Protein AF-0000000078280771 (afdb_homodimer)

Solvent-accessible surface area (backbone atoms only — not comparable to full-atom values): 32992 Å² total; per-residue (Å²): 110,72,40,81,41,46,46,67,57,52,51,51,34,49,48,38,28,35,45,77,69,72,36,56,67,70,56,36,52,50,53,50,50,52,23,49,48,27,37,74,60,64,41,44,82,54,2,64,64,41,57,34,37,52,63,58,43,50,74,47,45,77,59,75,62,38,79,77,42,76,52,88,35,34,34,30,34,37,18,46,27,21,43,16,60,50,46,49,48,55,38,43,51,50,8,44,54,22,9,77,73,57,32,34,5,34,19,28,36,19,34,15,28,66,57,87,68,67,60,66,59,32,47,54,36,10,74,73,55,17,35,19,41,39,39,26,28,61,42,46,46,39,19,16,53,57,53,27,31,48,44,26,34,27,41,20,34,46,30,42,16,35,34,40,78,80,75,57,55,49,46,38,75,46,58,26,27,56,50,59,71,65,54,40,54,50,21,55,77,64,68,42,68,43,63,83,83,30,27,18,20,84,71,26,42,69,40,38,49,41,88,49,52,58,19,26,32,34,24,46,45,68,62,24,28,34,51,30,50,50,39,34,42,53,11,3,38,40,37,61,25,49,48,42,82,64,18,65,49,67,36,38,32,11,30,36,34,35,25,35,32,34,58,70,56,44,39,56,67,61,28,16,50,44,50,47,47,52,46,50,51,44,49,64,36,55,33,30,46,89,91,53,73,19,68,50,63,46,43,79,82,50,55,56,49,65,72,70,51,66,55,68,48,42,77,38,48,44,68,52,53,53,26,42,54,41,22,31,76,40,96,49,49,49,51,72,77,47,74,90,75,104,110,72,41,81,40,47,47,69,57,53,50,50,34,50,49,37,26,34,43,78,69,73,37,56,67,71,54,35,53,50,52,49,50,51,22,48,47,26,36,75,61,65,40,46,83,54,2,63,63,41,56,32,38,52,64,57,43,49,73,49,45,78,56,74,62,39,79,76,42,75,53,87,34,34,35,31,34,38,19,47,26,22,43,15,60,51,45,49,50,55,39,45,52,51,8,45,56,21,11,75,72,57,31,34,5,36,18,29,35,18,34,14,27,66,57,87,69,68,60,67,58,31,47,54,36,10,74,71,55,17,34,19,43,38,38,26,28,62,44,48,47,38,19,16,53,56,53,27,29,47,43,26,32,27,42,20,33,44,30,41,18,35,34,39,78,81,76,58,54,49,46,38,73,45,57,26,28,54,50,60,71,67,54,42,53,49,20,54,75,64,69,42,70,44,62,83,85,29,26,18,20,82,72,26,43,69,40,38,50,41,90,49,52,59,19,25,31,34,25,48,47,66,62,24,28,36,51,30,51,50,39,32,42,53,10,3,37,40,36,60,26,49,48,44,82,66,18,67,48,68,37,37,32,12,30,36,33,35,24,35,30,33,59,69,57,42,38,56,68,61,29,16,50,45,49,48,48,51,47,51,52,44,50,64,37,53,33,30,46,90,91,52,71,20,67,52,64,44,45,79,80,50,56,58,48,66,75,68,57,63,59,68,48,42,78,38,49,45,68,54,53,53,26,42,55,41,22,30,77,42,97,48,49,50,51,72,75,46,73,89,76,106

Sequence (684 aa):
MGVTVKIEEIKELMHKALALRGITGEYAEFMISDYLESELEGHRTHGLSKFLTVDAGLSRRSGDMKLIKQKGCYAQVDGNGELGHIAALYSTNLAIAAAKEHGVGITALKNVGRYSRITPYARKISEEGLVGMITNNGGPACVAPFGGAKAMFGTNPLCFSFPSKRGKPYIFDFATSQKVWGEVRQSIVENRPLPDNCFIDGEGNFTTDPEKAEAGVPFGGPKGYALCYALEVMTGAFVGAKMGYHAGDEYDLGYLFVAFSPEMFTTLDAFTEEVDGLAGDVRNCPPMKPGGQVFVPGEIFGSRPVSQMPSHEAEVEEDVYRRLKIMSVSLEGGYENNKKLNMGVTVKIEEIKELMHKALALRGITGEYAEFMISDYLESELEGHRTHGLSKFLTVDAGLSRRSGDMKLIKQKGCYAQVDGNGELGHIAALYSTNLAIAAAKEHGVGITALKNVGRYSRITPYARKISEEGLVGMITNNGGPACVAPFGGAKAMFGTNPLCFSFPSKRGKPYIFDFATSQKVWGEVRQSIVENRPLPDNCFIDGEGNFTTDPEKAEAGVPFGGPKGYALCYALEVMTGAFVGAKMGYHAGDEYDLGYLFVAFSPEMFTTLDAFTEEVDGLAGDVRNCPPMKPGGQVFVPGEIFGSRPVSQMPSHEAEVEEDVYRRLKIMSVSLEGGYENNKKLN

InterPro domains:
  IPR003767 Malate/L-lactate dehydrogenase-like [PF02615] (5-303)
  IPR003767 Malate/L-lactate dehydrogenase-like [PTHR11091] (3-300)
  IPR036111 Malate/L-sulfolactate/L-lactate dehydrogenase-like superfamily [SSF89733] (4-301)
  IPR043143 Malate/L-sulfolactate/L-lactate dehydrogenase-like, NADPH binding domain [G3DSA:3.30.1370.60] (65-297)
  IPR043144 Malate/L-sulfolactate/L-lactate dehydrogenase-like, alpha-helical domain [G3DSA:1.10.1530.10] (11-300)

Radius of gyration: 25.9 Å; Cα contacts (8 Å, |Δi|>4): 1608; chains: 2; bounding box: 56×83×61 Å

Nearest PDB structures (foldseek):
  4h8a-assembly1_A  TM=9.125E-01  e=4.124E-31  Escherichia coli
  1xrh-assembly1_B  TM=8.978E-01  e=2.838E-31  Escherichia coli
  4fju-assembly1_B  TM=9.310E-01  e=2.520E-28  Escherichia coli str. K-12 substr. DH10B
  1z2i-assembly1_B  TM=8.926E-01  e=1.630E-28  Agrobacterium tumefaciens
  1wtj-assembly1_A  TM=8.288E-01  e=1.643E-24  Pseudomonas syringae pv. tomato

Organism: NCBI:txid1796616

pLDDT: mean 89.66, std 12.57, range [39.5, 98.88]

Secondary structure (DSSP, 8-state):
-EEEEEHHHHHHHHHHHHHHTT--HHHHHHHHHHHHHHHHTT-GGGTHHHHTTHHHHHTT--S--EEEEEETTEEEEE-TT--HHHHHHHHHHHHHHHHHHHSEEEEEEEEE---S-SHHHHHHHHHTT-EEEEEE--SS--BPPTTBSS--B----EEEEE--TTSS-EEEEE-SBSS-THHHHHHHHTT-PPPTTSEE-TTS-B---GGG--EE-BTTTHHHHHHHHHHHHHHTTTTT---GGG--STT-EEEEEEEE-GGGTS-HHHHHHHHHHHHHHHHTSPBSSTT-----TTHHHH-S-GGGTT-SEEEEEHHHHHHHHHHTTSS--SPP--TTT-/-EEEEEHHHHHHHHHHHHHHTT--HHHHHHHHHHHHHHHHTT-GGGTHHHHTTHHHHHTT--S--EEEEEETTEEEEE-TT--HHHHHHHHHHHHHHHHHHHSEEEEEEEEE---S-SHHHHHHHHHTT-EEEEEE--SS--BPPTTBSS--B----EEEEE--TTSS-EEEEE-SBSS-THHHHHHHHTT-PPPTTSEE-TTS-B---GGG--EE-BTTTHHHHHHHHHHHHHHTTTTT---GGG--STT-EEEEEEEE-GGGTS-HHHHHHHHHHHHHHHHTSPBSSTT-----TTHHHH-S-GGGTT-SEEEEEHHHHHHHHHHTTSS--SPP--TTT-

Structure (mmCIF, N/CA/C/O backbone):
data_AF-0000000078280771-model_v1
#
loop_
_entity.id
_entity.type
_entity.pdbx_description
1 polymer 'Ureidoglycolate dehydrogenase (NAD+)'
#
loop_
_atom_site.group_PDB
_atom_site.id
_atom_site.type_symbol
_atom_site.label_atom_id
_atom_site.label_alt_id
_atom_site.label_comp_id
_atom_site.label_asym_id
_atom_site.label_entity_id
_atom_site.label_seq_id
_atom_site.pdbx_PDB_ins_code
_atom_site.Cartn_x
_atom_site.Cartn_y
_atom_site.Cartn_z
_atom_site.occupancy
_atom_site.B_iso_or_equiv
_atom_site.auth_seq_id
_atom_site.auth_comp_id
_atom_site.auth_asym_id
_atom_site.auth_atom_id
_atom_site.pdbx_PDB_model_num
ATOM 1 N N . MET A 1 1 ? -1.499 -41.594 -1.394 1 76.12 1 MET A N 1
ATOM 2 C CA . MET A 1 1 ? -0.183 -42.125 -1.084 1 76.12 1 MET A CA 1
ATOM 3 C C . MET A 1 1 ? 0.912 -41.375 -1.835 1 76.12 1 MET A C 1
ATOM 5 O O . MET A 1 1 ? 0.726 -41 -2.99 1 76.12 1 MET A O 1
ATOM 9 N N . GLY A 1 2 ? 1.993 -41.031 -1.188 1 85.44 2 GLY A N 1
ATOM 10 C CA . GLY A 1 2 ? 3.094 -40.281 -1.771 1 85.44 2 GLY A CA 1
ATOM 11 C C . GLY A 1 2 ? 4.168 -41.156 -2.371 1 85.44 2 GLY A C 1
ATOM 12 O O . GLY A 1 2 ? 4.281 -42.344 -2.016 1 85.44 2 GLY A O 1
ATOM 13 N N . VAL A 1 3 ? 4.781 -40.844 -3.504 1 91.44 3 VAL A N 1
ATOM 14 C CA . VAL A 1 3 ? 5.941 -41.469 -4.121 1 91.44 3 VAL A CA 1
ATOM 15 C C . VAL A 1 3 ? 7.145 -40.531 -4.043 1 91.44 3 VAL A C 1
ATOM 17 O O . VAL A 1 3 ? 6.992 -39.312 -4.145 1 91.44 3 VAL A O 1
ATOM 20 N N . THR A 1 4 ? 8.273 -41.156 -3.816 1 92.5 4 THR A N 1
ATOM 21 C CA . THR A 1 4 ? 9.508 -40.375 -3.807 1 92.5 4 THR A CA 1
ATOM 22 C C . THR A 1 4 ? 10.125 -40.312 -5.203 1 92.5 4 THR A C 1
ATOM 24 O O . THR A 1 4 ? 10.383 -41.375 -5.812 1 92.5 4 THR A O 1
ATOM 27 N N . VAL A 1 5 ? 10.297 -39.188 -5.711 1 93.88 5 VAL A N 1
ATOM 28 C CA . VAL A 1 5 ? 10.789 -39 -7.07 1 93.88 5 VAL A CA 1
ATOM 29 C C . VAL A 1 5 ? 11.977 -38.031 -7.055 1 93.88 5 VAL A C 1
ATOM 31 O O . VAL A 1 5 ? 12.008 -37.094 -6.258 1 93.88 5 VAL A O 1
ATOM 34 N N . LYS A 1 6 ? 12.992 -38.344 -7.887 1 94.56 6 LYS A N 1
ATOM 35 C CA . LYS A 1 6 ? 14.094 -37.406 -8.039 1 94.56 6 LYS A CA 1
ATOM 36 C C . LYS A 1 6 ? 13.609 -36.062 -8.594 1 94.56 6 LYS A C 1
ATOM 38 O O . LYS A 1 6 ? 12.789 -36.031 -9.516 1 94.56 6 LYS A O 1
ATOM 43 N N . ILE A 1 7 ? 14.148 -34.938 -8.047 1 93.75 7 ILE A N 1
ATOM 44 C CA . ILE A 1 7 ? 13.75 -33.594 -8.469 1 93.75 7 ILE A CA 1
ATOM 45 C C . ILE A 1 7 ? 14.086 -33.406 -9.945 1 93.75 7 ILE A C 1
ATOM 47 O O . ILE A 1 7 ? 13.297 -32.844 -10.695 1 93.75 7 ILE A O 1
ATOM 51 N N . GLU A 1 8 ? 15.188 -33.906 -10.305 1 94.31 8 GLU A N 1
ATOM 52 C CA . GLU A 1 8 ? 15.609 -33.781 -11.703 1 94.31 8 GLU A CA 1
ATOM 53 C C . GLU A 1 8 ? 14.625 -34.5 -12.641 1 94.31 8 GLU A C 1
ATOM 55 O O . GLU A 1 8 ? 14.391 -34.031 -13.758 1 94.31 8 GLU A O 1
ATOM 60 N N . GLU A 1 9 ? 14.094 -35.594 -12.25 1 95.44 9 GLU A N 1
ATOM 61 C CA . GLU A 1 9 ? 13.086 -36.312 -13.039 1 95.44 9 GLU A CA 1
ATOM 62 C C . GLU A 1 9 ? 11.805 -35.469 -13.164 1 95.44 9 GLU A C 1
ATOM 64 O O . GLU A 1 9 ? 11.219 -35.375 -14.242 1 95.44 9 GLU A O 1
ATOM 69 N N . ILE A 1 10 ? 11.43 -34.906 -12.086 1 95.44 10 ILE A N 1
ATOM 70 C CA . ILE A 1 10 ? 10.242 -34.031 -12.094 1 95.44 10 ILE A CA 1
ATOM 71 C C . ILE A 1 10 ? 10.438 -32.875 -13.07 1 95.44 10 ILE A C 1
ATOM 73 O O . ILE A 1 10 ? 9.555 -32.594 -13.891 1 95.44 10 ILE A O 1
ATOM 77 N N . LYS A 1 11 ? 11.594 -32.281 -13.016 1 95.62 11 LYS A N 1
ATOM 78 C CA . LYS A 1 11 ? 11.906 -31.141 -13.891 1 95.62 11 LYS A CA 1
ATOM 79 C C . LYS A 1 11 ? 11.828 -31.562 -15.359 1 95.62 11 LYS A C 1
ATOM 81 O O . LYS A 1 11 ? 11.273 -30.828 -16.188 1 95.62 11 LYS A O 1
ATOM 86 N N . GLU A 1 12 ? 12.383 -32.688 -15.594 1 96.75 12 GLU A N 1
ATOM 87 C CA . GLU A 1 12 ? 12.391 -33.188 -16.969 1 96.75 12 GLU A CA 1
ATOM 88 C C . GLU A 1 12 ? 10.969 -33.406 -17.469 1 96.75 12 GLU A C 1
ATOM 90 O O . GLU A 1 12 ? 10.648 -33.094 -18.609 1 96.75 12 GLU A O 1
ATOM 95 N N . LEU A 1 13 ? 10.172 -34.031 -16.641 1 97.25 13 LEU A N 1
ATOM 96 C CA . LEU A 1 13 ? 8.781 -34.312 -17 1 97.25 13 LEU A CA 1
ATOM 97 C C . LEU A 1 13 ? 8.031 -33 -17.25 1 97.25 13 LEU A C 1
ATOM 99 O O . LEU A 1 13 ? 7.27 -32.875 -18.219 1 97.25 13 LEU A O 1
ATOM 103 N N . MET A 1 14 ? 8.273 -32 -16.438 1 96.81 14 MET A N 1
ATOM 104 C CA . MET A 1 14 ? 7.621 -30.719 -16.594 1 96.81 14 MET A CA 1
ATOM 105 C C . MET A 1 14 ? 8.078 -30.031 -17.875 1 96.81 14 MET A C 1
ATOM 107 O O . MET A 1 14 ? 7.266 -29.438 -18.594 1 96.81 14 MET A O 1
ATOM 111 N N . HIS A 1 15 ? 9.367 -30.125 -18.109 1 97.31 15 HIS A N 1
ATOM 112 C CA . HIS A 1 15 ? 9.906 -29.547 -19.328 1 97.31 15 HIS A CA 1
ATOM 113 C C . HIS A 1 15 ? 9.25 -30.141 -20.562 1 97.31 15 HIS A C 1
ATOM 115 O O . HIS A 1 15 ? 8.852 -29.422 -21.484 1 97.31 15 HIS A O 1
ATOM 121 N N . LYS A 1 16 ? 9.164 -31.391 -20.609 1 97.44 16 LYS A N 1
ATOM 122 C CA . LYS A 1 16 ? 8.547 -32.094 -21.75 1 97.44 16 LYS A CA 1
ATOM 123 C C . LYS A 1 16 ? 7.078 -31.703 -21.891 1 97.44 16 LYS A C 1
ATOM 125 O O . LYS A 1 16 ? 6.594 -31.484 -23 1 97.44 16 LYS A O 1
ATOM 130 N N . ALA A 1 17 ? 6.418 -31.656 -20.797 1 96.56 17 ALA A N 1
ATOM 131 C CA . ALA A 1 17 ? 5.004 -31.297 -20.812 1 96.56 17 ALA A CA 1
ATOM 132 C C . ALA A 1 17 ? 4.809 -29.891 -21.391 1 96.56 17 ALA A C 1
ATOM 134 O O . ALA A 1 17 ? 3.93 -29.688 -22.234 1 96.56 17 ALA A O 1
ATOM 135 N N . LEU A 1 18 ? 5.609 -28.969 -20.969 1 95.44 18 LEU A N 1
ATOM 136 C CA . LEU A 1 18 ? 5.504 -27.578 -21.438 1 95.44 18 LEU A CA 1
ATOM 137 C C . LEU A 1 18 ? 5.914 -27.469 -22.891 1 95.44 18 LEU A C 1
ATOM 139 O O . LEU A 1 18 ? 5.289 -26.734 -23.656 1 95.44 18 LEU A O 1
ATOM 143 N N . ALA A 1 19 ? 6.973 -28.219 -23.266 1 95.94 19 ALA A N 1
ATOM 144 C CA . ALA A 1 19 ? 7.434 -28.188 -24.656 1 95.94 19 ALA A CA 1
ATOM 145 C C . ALA A 1 19 ? 6.34 -28.656 -25.609 1 95.94 19 ALA A C 1
ATOM 147 O O . ALA A 1 19 ? 6.16 -28.094 -26.688 1 95.94 19 ALA A O 1
ATOM 148 N N . LEU A 1 20 ? 5.582 -29.656 -25.203 1 94.31 20 LEU A N 1
ATOM 149 C CA . LEU A 1 20 ? 4.469 -30.172 -25.984 1 94.31 20 LEU A CA 1
ATOM 150 C C . LEU A 1 20 ? 3.398 -29.094 -26.172 1 94.31 20 LEU A C 1
ATOM 152 O O . LEU A 1 20 ? 2.602 -29.172 -27.109 1 94.31 20 LEU A O 1
ATOM 156 N N . ARG A 1 21 ? 3.455 -28.156 -25.375 1 91.38 21 ARG A N 1
ATOM 157 C CA . ARG A 1 21 ? 2.453 -27.109 -25.391 1 91.38 21 ARG A CA 1
ATOM 158 C C . ARG A 1 21 ? 3.033 -25.812 -25.938 1 91.38 21 ARG A C 1
ATOM 160 O O . ARG A 1 21 ? 2.436 -24.734 -25.797 1 91.38 21 ARG A O 1
ATOM 167 N N . GLY A 1 22 ? 4.273 -25.891 -26.453 1 89.75 22 GLY A N 1
ATOM 168 C CA . GLY A 1 22 ? 4.902 -24.766 -27.125 1 89.75 22 GLY A CA 1
ATOM 169 C C . GLY A 1 22 ? 5.574 -23.797 -26.188 1 89.75 22 GLY A C 1
ATOM 170 O O . GLY A 1 22 ? 5.902 -22.672 -26.562 1 89.75 22 GLY A O 1
ATOM 171 N N . ILE A 1 23 ? 5.727 -24.172 -24.969 1 92.44 23 ILE A N 1
ATOM 172 C CA . ILE A 1 23 ? 6.379 -23.312 -23.984 1 92.44 23 ILE A CA 1
ATOM 173 C C . ILE A 1 23 ? 7.793 -23.812 -23.719 1 92.44 23 ILE A C 1
ATOM 175 O O . ILE A 1 23 ? 7.98 -24.906 -23.172 1 92.44 23 ILE A O 1
ATOM 179 N N . THR A 1 24 ? 8.773 -23.062 -24.141 1 94.25 24 THR A N 1
ATOM 180 C CA . THR A 1 24 ? 10.172 -23.453 -24.016 1 94.25 24 THR A CA 1
ATOM 181 C C . THR A 1 24 ? 11.023 -22.281 -23.531 1 94.25 24 THR A C 1
ATOM 183 O O . THR A 1 24 ? 10.5 -21.203 -23.25 1 94.25 24 THR A O 1
ATOM 186 N N . GLY A 1 25 ? 12.297 -22.484 -23.25 1 94.81 25 GLY A N 1
ATOM 187 C CA . GLY A 1 25 ? 13.234 -21.422 -22.906 1 94.81 25 GLY A CA 1
ATOM 188 C C . GLY A 1 25 ? 13 -20.844 -21.516 1 94.81 25 GLY A C 1
ATOM 189 O O . GLY A 1 25 ? 12.75 -21.594 -20.562 1 94.81 25 GLY A O 1
ATOM 190 N N . GLU A 1 26 ? 13.156 -19.562 -21.438 1 93.75 26 GLU A N 1
ATOM 191 C CA . GLU A 1 26 ? 13.117 -18.891 -20.141 1 93.75 26 GLU A CA 1
ATOM 192 C C . GLU A 1 26 ? 11.75 -19.031 -19.484 1 93.75 26 GLU A C 1
ATOM 194 O O . GLU A 1 26 ? 11.656 -19.141 -18.25 1 93.75 26 GLU A O 1
ATOM 199 N N . TYR A 1 27 ? 10.727 -19.031 -20.297 1 92.94 27 TYR A N 1
ATOM 200 C CA . TYR A 1 27 ? 9.383 -19.141 -19.75 1 92.94 27 TYR A CA 1
ATOM 201 C C . TYR A 1 27 ? 9.156 -20.5 -19.109 1 92.94 27 TYR A C 1
ATOM 203 O O . TYR A 1 27 ? 8.602 -20.594 -18.016 1 92.94 27 TYR A O 1
ATOM 211 N N . ALA A 1 28 ? 9.609 -21.547 -19.781 1 94.5 28 ALA A N 1
ATOM 212 C CA . ALA A 1 28 ? 9.492 -22.891 -19.219 1 94.5 28 ALA A CA 1
ATOM 213 C C . ALA A 1 28 ? 10.297 -23.031 -17.938 1 94.5 28 ALA A C 1
ATOM 215 O O . ALA A 1 28 ? 9.797 -23.562 -16.938 1 94.5 28 ALA A O 1
ATOM 216 N N . GLU A 1 29 ? 11.492 -22.547 -17.984 1 94.75 29 GLU A N 1
ATOM 217 C CA . GLU A 1 29 ? 12.359 -22.625 -16.828 1 94.75 29 GLU A CA 1
ATOM 218 C C . GLU A 1 29 ? 11.742 -21.906 -15.625 1 94.75 29 GLU A C 1
ATOM 220 O O . GLU A 1 29 ? 11.789 -22.406 -14.5 1 94.75 29 GLU A O 1
ATOM 225 N N . PHE A 1 30 ? 11.219 -20.75 -15.883 1 92.5 30 PHE A N 1
ATOM 226 C CA . PHE A 1 30 ? 10.602 -19.953 -14.828 1 92.5 30 PHE A CA 1
ATOM 227 C C . PHE A 1 30 ? 9.391 -20.672 -14.234 1 92.5 30 PHE A C 1
ATOM 229 O O . PHE A 1 30 ? 9.25 -20.766 -13.016 1 92.5 30 PHE A O 1
ATOM 236 N N . MET A 1 31 ? 8.516 -21.172 -15.086 1 91.69 31 MET A N 1
ATOM 237 C CA . MET A 1 31 ? 7.32 -21.875 -14.633 1 91.69 31 MET A CA 1
ATOM 238 C C . MET A 1 31 ? 7.695 -23.094 -13.805 1 91.69 31 MET A C 1
ATOM 240 O O . MET A 1 31 ? 7.129 -23.312 -12.734 1 91.69 31 MET A O 1
ATOM 244 N N . ILE A 1 32 ? 8.641 -23.797 -14.281 1 93.19 32 ILE A N 1
ATOM 245 C CA . ILE A 1 32 ? 9.078 -25.016 -13.594 1 93.19 32 ILE A CA 1
ATOM 246 C C . ILE A 1 32 ? 9.617 -24.656 -12.211 1 93.19 32 ILE A C 1
ATOM 248 O O . ILE A 1 32 ? 9.242 -25.281 -11.211 1 93.19 32 ILE A O 1
ATOM 252 N N . SER A 1 33 ? 10.461 -23.688 -12.203 1 90.25 33 SER A N 1
ATOM 253 C CA . SER A 1 33 ? 11.031 -23.25 -10.93 1 90.25 33 SER A CA 1
ATOM 254 C C . SER A 1 33 ? 9.953 -22.828 -9.945 1 90.25 33 SER A C 1
ATOM 256 O O . SER A 1 33 ? 10 -23.188 -8.766 1 90.25 33 SER A O 1
ATOM 258 N N . ASP A 1 34 ? 9 -22.094 -10.406 1 88.25 34 ASP A N 1
ATOM 259 C CA . ASP A 1 34 ? 7.938 -21.578 -9.547 1 88.25 34 ASP A CA 1
ATOM 260 C C . ASP A 1 34 ? 7.113 -22.719 -8.945 1 88.25 34 ASP A C 1
ATOM 262 O O . ASP A 1 34 ? 6.961 -22.797 -7.73 1 88.25 34 ASP A O 1
ATOM 266 N N . TYR A 1 35 ? 6.652 -23.625 -9.773 1 89.12 35 TYR A N 1
ATOM 267 C CA . TYR A 1 35 ? 5.812 -24.734 -9.312 1 89.12 35 TYR A CA 1
ATOM 268 C C . TYR A 1 35 ? 6.602 -25.672 -8.422 1 89.12 35 TYR A C 1
ATOM 270 O O . TYR A 1 35 ? 6.09 -26.141 -7.398 1 89.12 35 TYR A O 1
ATOM 278 N N . LEU A 1 36 ? 7.797 -25.922 -8.836 1 88.62 36 LEU A N 1
ATOM 279 C CA . LEU A 1 36 ? 8.617 -26.844 -8.07 1 88.62 36 LEU A CA 1
ATOM 280 C C . LEU A 1 36 ? 8.969 -26.266 -6.707 1 88.62 36 LEU A C 1
ATOM 282 O O . LEU A 1 36 ? 8.93 -26.969 -5.695 1 88.62 36 LEU A O 1
ATOM 286 N N . GLU A 1 37 ? 9.32 -25 -6.695 1 83 37 GLU A N 1
ATOM 287 C CA . GLU A 1 37 ? 9.609 -24.328 -5.43 1 83 37 GLU A CA 1
ATOM 288 C C . GLU A 1 37 ? 8.398 -24.391 -4.496 1 83 37 GLU A C 1
ATOM 290 O O . GLU A 1 37 ? 8.539 -24.641 -3.299 1 83 37 GLU A O 1
ATOM 295 N N . SER A 1 38 ? 7.281 -24.047 -5.031 1 81 38 SER A N 1
ATOM 296 C CA . SER A 1 38 ? 6.059 -24.109 -4.238 1 81 38 SER A CA 1
ATOM 297 C C . SER A 1 38 ? 5.852 -25.516 -3.67 1 81 38 SER A C 1
ATOM 299 O O . SER A 1 38 ? 5.504 -25.672 -2.496 1 81 38 SER A O 1
ATOM 301 N N . GLU A 1 39 ? 6.078 -26.516 -4.484 1 81.06 39 GLU A N 1
ATOM 302 C CA . GLU A 1 39 ? 5.941 -27.906 -4.066 1 81.06 39 GLU A CA 1
ATOM 303 C C . GLU A 1 39 ? 6.91 -28.25 -2.939 1 81.06 39 GLU A C 1
ATOM 305 O O . GLU A 1 39 ? 6.516 -28.828 -1.928 1 81.06 39 GLU A O 1
ATOM 310 N N . LEU A 1 40 ? 8.07 -27.812 -3.105 1 81.75 40 LEU A N 1
ATOM 311 C CA . LEU A 1 40 ? 9.148 -28.156 -2.182 1 81.75 40 LEU A CA 1
ATOM 312 C C . LEU A 1 40 ? 9.008 -27.391 -0.874 1 81.75 40 LEU A C 1
ATOM 314 O O . LEU A 1 40 ? 9.445 -27.859 0.179 1 81.75 40 LEU A O 1
ATOM 318 N N . GLU A 1 41 ? 8.375 -26.203 -0.952 1 74.19 41 GLU A N 1
ATOM 319 C CA . GLU A 1 41 ? 8.164 -25.375 0.236 1 74.19 41 GLU A CA 1
ATOM 320 C C . GLU A 1 41 ? 6.91 -25.812 0.988 1 74.19 41 GLU A C 1
ATOM 322 O O . GLU A 1 41 ? 6.602 -25.266 2.053 1 74.19 41 GLU A O 1
ATOM 327 N N . GLY A 1 42 ? 6.227 -26.75 0.38 1 71.44 42 GLY A N 1
ATOM 328 C CA . GLY A 1 42 ? 5.055 -27.281 1.055 1 71.44 42 GLY A CA 1
ATOM 329 C C . GLY A 1 42 ? 3.766 -26.594 0.641 1 71.44 42 GLY A C 1
ATOM 330 O O . GLY A 1 42 ? 2.699 -26.891 1.188 1 71.44 42 GLY A O 1
ATOM 331 N N . HIS A 1 43 ? 3.848 -25.656 -0.235 1 73.12 43 HIS A N 1
ATOM 332 C CA . HIS A 1 43 ? 2.652 -25.047 -0.798 1 73.12 43 HIS A CA 1
ATOM 333 C C . HIS A 1 43 ? 2.105 -25.875 -1.963 1 73.12 43 HIS A C 1
ATOM 335 O O . HIS A 1 43 ? 2.059 -25.391 -3.098 1 73.12 43 HIS A O 1
ATOM 341 N N . ARG A 1 44 ? 1.587 -26.938 -1.629 1 71.5 44 ARG A N 1
ATOM 342 C CA . ARG A 1 44 ? 1.281 -27.953 -2.627 1 71.5 44 ARG A CA 1
ATOM 343 C C . ARG A 1 44 ? 0.137 -27.5 -3.531 1 71.5 44 ARG A C 1
ATOM 345 O O . ARG A 1 44 ? 0.089 -27.875 -4.707 1 71.5 44 ARG A O 1
ATOM 352 N N . THR A 1 45 ? -0.748 -26.625 -3.035 1 71.88 45 THR A N 1
ATOM 353 C CA . THR A 1 45 ? -1.872 -26.156 -3.834 1 71.88 45 THR A CA 1
ATOM 354 C C . THR A 1 45 ? -1.387 -25.266 -4.98 1 71.88 45 THR A C 1
ATOM 356 O O . THR A 1 45 ? -2.121 -25.031 -5.938 1 71.88 45 THR A O 1
ATOM 359 N N . HIS A 1 46 ? -0.135 -24.906 -4.844 1 78.31 46 HIS A N 1
ATOM 360 C CA . HIS A 1 46 ? 0.465 -24.078 -5.891 1 78.31 46 HIS A CA 1
ATOM 361 C C . HIS A 1 46 ? 1.646 -24.797 -6.539 1 78.31 46 HIS A C 1
ATOM 363 O O . HIS A 1 46 ? 2.412 -24.188 -7.289 1 78.31 46 HIS A O 1
ATOM 369 N N . GLY A 1 47 ? 1.722 -26.062 -6.238 1 84.25 47 GLY A N 1
ATOM 370 C CA . GLY A 1 47 ? 2.852 -26.828 -6.723 1 84.25 47 GLY A CA 1
ATOM 371 C C . GLY A 1 47 ? 2.533 -27.641 -7.965 1 84.25 47 GLY A C 1
ATOM 372 O O . GLY A 1 47 ? 1.989 -27.109 -8.938 1 84.25 47 GLY A O 1
ATOM 373 N N . LEU A 1 48 ? 2.822 -28.969 -7.898 1 89.31 48 LEU A N 1
ATOM 374 C CA . LEU A 1 48 ? 2.715 -29.844 -9.062 1 89.31 48 LEU A CA 1
ATOM 375 C C . LEU A 1 48 ? 1.255 -30.062 -9.438 1 89.31 48 LEU A C 1
ATOM 377 O O . LEU A 1 48 ? 0.928 -30.188 -10.625 1 89.31 48 LEU A O 1
ATOM 381 N N . SER A 1 49 ? 0.411 -30.109 -8.469 1 87.12 49 SER A N 1
ATOM 382 C CA . SER A 1 49 ? -1.011 -30.281 -8.75 1 87.12 49 SER A CA 1
ATOM 383 C C . SER A 1 49 ? -1.555 -29.094 -9.547 1 87.12 49 SER A C 1
ATOM 385 O O . SER A 1 49 ? -2.391 -29.281 -10.438 1 87.12 49 SER A O 1
ATOM 387 N N . LYS A 1 50 ? -1.104 -27.953 -9.203 1 87.06 50 LYS A N 1
ATOM 388 C CA . LYS A 1 50 ? -1.515 -26.766 -9.953 1 87.06 50 LYS A CA 1
ATOM 389 C C . LYS A 1 50 ? -0.904 -26.766 -11.352 1 87.06 50 LYS A C 1
ATOM 391 O O . LYS A 1 50 ? -1.532 -26.297 -12.305 1 87.06 50 LYS A O 1
ATOM 396 N N . PHE A 1 51 ? 0.287 -27.219 -11.469 1 90.81 51 PHE A N 1
ATOM 397 C CA . PHE A 1 51 ? 0.935 -27.344 -12.766 1 90.81 51 PHE A CA 1
ATOM 398 C C . PHE A 1 51 ? 0.079 -28.156 -13.727 1 90.81 51 PHE A C 1
ATOM 400 O O . PHE A 1 51 ? 0.015 -27.859 -14.922 1 90.81 51 PHE A O 1
ATOM 407 N N . LEU A 1 52 ? -0.625 -29.125 -13.211 1 90.31 52 LEU A N 1
ATOM 408 C CA . LEU A 1 52 ? -1.439 -30.016 -14.031 1 90.31 52 LEU A CA 1
ATOM 409 C C . LEU A 1 52 ? -2.643 -29.281 -14.602 1 90.31 52 LEU A C 1
ATOM 411 O O . LEU A 1 52 ? -3.318 -29.797 -15.5 1 90.31 52 LEU A O 1
ATOM 415 N N . THR A 1 53 ? -2.844 -28.031 -14.188 1 84.38 53 THR A N 1
ATOM 416 C CA . THR A 1 53 ? -3.98 -27.266 -14.68 1 84.38 53 THR A CA 1
ATOM 417 C C . THR A 1 53 ? -3.535 -26.266 -15.75 1 84.38 53 THR A C 1
ATOM 419 O O . THR A 1 53 ? -4.328 -25.438 -16.203 1 84.38 53 THR A O 1
ATOM 422 N N . VAL A 1 54 ? -2.379 -26.344 -16.188 1 85.94 54 VAL A N 1
ATOM 423 C CA . VAL A 1 54 ? -1.795 -25.344 -17.078 1 85.94 54 VAL A CA 1
ATOM 424 C C . VAL A 1 54 ? -2.572 -25.297 -18.391 1 85.94 54 VAL A C 1
ATOM 426 O O . VAL A 1 54 ? -2.73 -24.234 -18.984 1 85.94 54 VAL A O 1
ATOM 429 N N . ASP A 1 55 ? -3.102 -26.406 -18.859 1 82.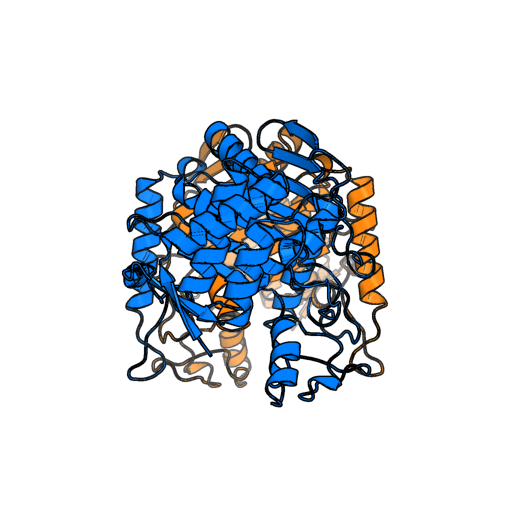69 55 ASP A N 1
ATOM 430 C CA . ASP A 1 55 ? -3.824 -26.484 -20.125 1 82.69 55 ASP A CA 1
ATOM 431 C C . ASP A 1 55 ? -5.078 -25.625 -20.094 1 82.69 55 ASP A C 1
ATOM 433 O O . ASP A 1 55 ? -5.492 -25.094 -21.125 1 82.69 55 ASP A O 1
ATOM 437 N N . ALA A 1 56 ? -5.645 -25.531 -18.969 1 75.25 56 ALA A N 1
ATOM 438 C CA . ALA A 1 56 ? -6.844 -24.703 -18.828 1 75.25 56 ALA A CA 1
ATOM 439 C C . ALA A 1 56 ? -6.57 -23.266 -19.219 1 75.25 56 ALA A C 1
ATOM 441 O O . ALA A 1 56 ? -7.434 -22.594 -19.797 1 75.25 56 ALA A O 1
ATOM 442 N N . GLY A 1 57 ? -5.453 -22.844 -19.016 1 74.69 57 GLY A N 1
ATOM 443 C CA . GLY A 1 57 ? -5.09 -21.484 -19.328 1 74.69 57 GLY A CA 1
ATOM 444 C C . GLY A 1 57 ? -4.668 -21.281 -20.781 1 74.69 57 GLY A C 1
ATOM 445 O O . GLY A 1 57 ? -4.609 -20.156 -21.266 1 74.69 57 GLY A O 1
ATOM 446 N N . LEU A 1 58 ? -4.359 -22.359 -21.438 1 75.62 58 LEU A N 1
ATOM 447 C CA . LEU A 1 58 ? -3.828 -22.266 -22.797 1 75.62 58 LEU A CA 1
ATOM 448 C C . LEU A 1 58 ? -4.957 -22.234 -23.828 1 75.62 58 LEU A C 1
ATOM 450 O O . LEU A 1 58 ? -4.738 -21.875 -24.984 1 75.62 58 LEU A O 1
ATOM 454 N N . SER A 1 59 ? -6.098 -22.578 -23.344 1 71.88 59 SER A N 1
ATOM 455 C CA . SER A 1 59 ? -7.207 -22.688 -24.297 1 71.88 59 SER A CA 1
ATOM 456 C C . SER A 1 59 ? -7.543 -21.344 -24.906 1 71.88 59 SER A C 1
ATOM 458 O O . SER A 1 59 ? -8.133 -21.281 -26 1 71.88 59 SER A O 1
ATOM 460 N N . ARG A 1 60 ? -7.117 -20.328 -24.375 1 71.06 60 ARG A N 1
ATOM 461 C CA . ARG A 1 60 ? -7.465 -19.016 -24.875 1 71.06 60 ARG A CA 1
ATOM 462 C C . ARG A 1 60 ? -6.258 -18.344 -25.531 1 71.06 60 ARG A C 1
ATOM 464 O O . ARG A 1 60 ? -6.328 -17.172 -25.922 1 71.06 60 ARG A O 1
ATOM 471 N N . ARG A 1 61 ? -5.266 -19.125 -25.469 1 72.69 61 ARG A N 1
ATOM 472 C CA . ARG A 1 61 ? -4.082 -18.516 -26.062 1 72.69 61 ARG A CA 1
ATOM 473 C C . ARG A 1 61 ? -4.309 -18.203 -27.531 1 72.69 61 ARG A C 1
ATOM 475 O O . ARG A 1 61 ? -4.504 -19.125 -28.344 1 72.69 61 ARG A O 1
ATOM 482 N N . SER A 1 62 ? -5.062 -17.078 -27.875 1 62.66 62 SER A N 1
ATOM 483 C CA . SER A 1 62 ? -5.457 -16.719 -29.234 1 62.66 62 SER A CA 1
ATOM 484 C C . SER A 1 62 ? -4.266 -16.188 -30.031 1 62.66 62 SER A C 1
ATOM 486 O O . SER A 1 62 ? -4.379 -15.93 -31.219 1 62.66 62 SER A O 1
ATOM 488 N N . GLY A 1 63 ? -3.039 -16.062 -29.438 1 68.94 63 GLY A N 1
ATOM 489 C CA . GLY A 1 63 ? -1.958 -15.438 -30.172 1 68.94 63 GLY A CA 1
ATOM 490 C C . GLY A 1 63 ? -0.81 -14.984 -29.297 1 68.94 63 GLY A C 1
ATOM 491 O O . GLY A 1 63 ? -0.67 -15.453 -28.156 1 68.94 63 GLY A O 1
ATOM 492 N N . ASP A 1 64 ? 0.153 -13.953 -29.812 1 80.56 64 ASP A N 1
ATOM 493 C CA . ASP A 1 64 ? 1.363 -13.438 -29.188 1 80.56 64 ASP A CA 1
ATOM 494 C C . ASP A 1 64 ? 1.061 -12.195 -28.344 1 80.56 64 ASP A C 1
ATOM 496 O O . ASP A 1 64 ? 0.201 -11.391 -28.703 1 80.56 64 ASP A O 1
ATOM 500 N N . MET A 1 65 ? 1.481 -12.164 -27.156 1 90.88 65 MET A N 1
ATOM 501 C CA . MET A 1 65 ? 1.473 -10.953 -26.344 1 90.88 65 MET A CA 1
ATOM 502 C C . MET A 1 65 ? 1.902 -9.742 -27.156 1 90.88 65 MET A C 1
ATOM 504 O O . MET A 1 65 ? 2.666 -9.883 -28.125 1 90.88 65 MET A O 1
ATOM 508 N N . LYS A 1 66 ? 1.266 -8.594 -26.891 1 94.44 66 LYS A N 1
ATOM 509 C CA . LYS A 1 66 ? 1.593 -7.379 -27.625 1 94.44 66 LYS A CA 1
ATOM 510 C C . LYS A 1 66 ? 2.154 -6.309 -26.688 1 94.44 66 LYS A C 1
ATOM 512 O O . LYS A 1 66 ? 1.562 -6.012 -25.656 1 94.44 66 LYS A O 1
ATOM 517 N N . LEU A 1 67 ? 3.289 -5.785 -27.031 1 97.12 67 LEU A N 1
ATOM 518 C CA . LEU A 1 67 ? 3.793 -4.562 -26.422 1 97.12 67 LEU A CA 1
ATOM 519 C C . LEU A 1 67 ? 3.111 -3.332 -27 1 97.12 67 LEU A C 1
ATOM 521 O O . LEU A 1 67 ? 3.473 -2.883 -28.094 1 97.12 67 LEU A O 1
ATOM 525 N N . ILE A 1 68 ? 2.148 -2.768 -26.344 1 96.56 68 ILE A N 1
ATOM 526 C CA . ILE A 1 68 ? 1.295 -1.689 -26.844 1 96.56 68 ILE A CA 1
ATOM 527 C C . ILE A 1 68 ? 2.072 -0.375 -26.844 1 96.56 68 ILE A C 1
ATOM 529 O O . ILE A 1 68 ? 1.89 0.461 -27.719 1 96.56 68 ILE A O 1
ATOM 533 N N . LYS A 1 69 ? 2.775 -0.203 -25.781 1 96.12 69 LYS A N 1
ATOM 534 C CA . LYS A 1 69 ? 3.479 1.057 -25.547 1 96.12 69 LYS A CA 1
ATOM 535 C C . LYS A 1 69 ? 4.75 0.835 -24.734 1 96.12 69 LYS A C 1
ATOM 537 O O . LYS A 1 69 ? 4.766 0.015 -23.812 1 96.12 69 LYS A O 1
ATOM 542 N N . GLN A 1 70 ? 5.793 1.479 -25.094 1 97.06 70 GLN A N 1
ATOM 543 C CA . GLN A 1 70 ? 7.023 1.567 -24.312 1 97.06 70 GLN A CA 1
ATOM 544 C C . GLN A 1 70 ? 7.648 2.953 -24.438 1 97.06 70 GLN A C 1
ATOM 546 O O . GLN A 1 70 ? 8.039 3.375 -25.531 1 97.06 70 GLN A O 1
ATOM 551 N N . LYS A 1 71 ? 7.668 3.639 -23.391 1 96.75 71 LYS A N 1
ATOM 552 C CA . LYS A 1 71 ? 8.164 5.012 -23.375 1 96.75 71 LYS A CA 1
ATOM 553 C C . LYS A 1 71 ? 8.867 5.324 -22.062 1 96.75 71 LYS A C 1
ATOM 555 O O . LYS A 1 71 ? 8.234 5.375 -21 1 96.75 71 LYS A O 1
ATOM 560 N N . GLY A 1 72 ? 10.195 5.578 -22.234 1 96.69 72 GLY A N 1
ATOM 561 C CA . GLY A 1 72 ? 10.938 5.918 -21.031 1 96.69 72 GLY A CA 1
ATOM 562 C C . GLY A 1 72 ? 10.867 4.844 -19.969 1 96.69 72 GLY A C 1
ATOM 563 O O . GLY A 1 72 ? 11.234 3.691 -20.203 1 96.69 72 GLY A O 1
ATOM 564 N N . CYS A 1 73 ? 10.18 5.191 -18.906 1 97.75 73 CYS A N 1
ATOM 565 C CA . CYS A 1 73 ? 10.234 4.332 -17.734 1 97.75 73 CYS A CA 1
ATOM 566 C C . CYS A 1 73 ? 9.008 3.43 -17.656 1 97.75 73 CYS A C 1
ATOM 568 O O . CYS A 1 73 ? 8.797 2.732 -16.672 1 97.75 73 CYS A O 1
ATOM 570 N N . TYR A 1 74 ? 8.188 3.396 -18.734 1 98.56 74 TYR A N 1
ATOM 571 C CA . TYR A 1 74 ? 6.992 2.574 -18.562 1 98.56 74 TYR A CA 1
ATOM 572 C C . TYR A 1 74 ? 6.629 1.869 -19.859 1 98.56 74 TYR A C 1
ATOM 574 O O . TYR A 1 74 ? 7.055 2.289 -20.938 1 98.56 74 TYR A O 1
ATOM 582 N N . ALA A 1 75 ? 5.926 0.782 -19.703 1 98.75 75 ALA A N 1
ATOM 583 C CA . ALA A 1 75 ? 5.438 -0.001 -20.828 1 98.75 75 ALA A CA 1
ATOM 584 C C . ALA A 1 75 ? 4.059 -0.583 -20.547 1 98.75 75 ALA A C 1
ATOM 586 O O . ALA A 1 75 ? 3.67 -0.728 -19.375 1 98.75 75 ALA A O 1
ATOM 587 N N . GLN A 1 76 ? 3.361 -0.84 -21.594 1 98.56 76 GLN A N 1
ATOM 588 C CA . GLN A 1 76 ? 2.066 -1.507 -21.5 1 98.56 76 GLN A CA 1
ATOM 589 C C . GLN A 1 76 ? 2.033 -2.75 -22.391 1 98.56 76 GLN A C 1
ATOM 591 O O . GLN A 1 76 ? 2.406 -2.695 -23.562 1 98.56 76 GLN A O 1
ATOM 596 N N . VAL A 1 77 ? 1.611 -3.82 -21.766 1 97.62 77 VAL A N 1
ATOM 597 C CA . VAL A 1 77 ? 1.558 -5.105 -22.453 1 97.62 77 VAL A CA 1
ATOM 598 C C . VAL A 1 77 ? 0.115 -5.602 -22.516 1 97.62 77 VAL A C 1
ATOM 600 O O . VAL A 1 77 ? -0.611 -5.531 -21.516 1 97.62 77 VAL A O 1
ATOM 603 N N . ASP A 1 78 ? -0.345 -5.996 -23.672 1 95.56 78 ASP A N 1
ATOM 604 C CA . ASP A 1 78 ? -1.559 -6.789 -23.844 1 95.56 78 ASP A CA 1
ATOM 605 C C . ASP A 1 78 ? -1.237 -8.281 -23.875 1 95.56 78 ASP A C 1
ATOM 607 O O . ASP A 1 78 ? -0.61 -8.758 -24.828 1 95.56 78 ASP A O 1
ATOM 611 N N . GLY A 1 79 ? -1.651 -8.953 -22.828 1 92.62 79 GLY A N 1
ATOM 612 C CA . GLY A 1 79 ? -1.36 -10.375 -22.734 1 92.62 79 GLY A CA 1
ATOM 613 C C . GLY A 1 79 ? -2.057 -11.203 -23.797 1 92.62 79 GLY A C 1
ATOM 614 O O . GLY A 1 79 ? -1.647 -12.328 -24.094 1 92.62 79 GLY A O 1
ATOM 615 N N . ASN A 1 80 ? -3.133 -10.656 -24.328 1 90.56 80 ASN A N 1
ATOM 616 C CA . ASN A 1 80 ? -3.877 -11.297 -25.406 1 90.56 80 ASN A CA 1
ATOM 617 C C . ASN A 1 80 ? -4.285 -12.719 -25.047 1 90.56 80 ASN A C 1
ATOM 619 O O . ASN A 1 80 ? -4.113 -13.641 -25.844 1 90.56 80 ASN A O 1
ATOM 623 N N . GLY A 1 81 ? -4.664 -12.859 -23.781 1 86.56 81 GLY A N 1
ATOM 624 C CA . GLY A 1 81 ? -5.16 -14.148 -23.312 1 86.56 81 GLY A CA 1
ATOM 625 C C . GLY A 1 81 ? -4.051 -15.109 -22.938 1 86.56 81 GLY A C 1
ATOM 626 O O . GLY A 1 81 ? -4.316 -16.266 -22.609 1 86.56 81 GLY A O 1
ATOM 627 N N . GLU A 1 82 ? -2.807 -14.711 -22.922 1 88.62 82 GLU A N 1
ATOM 628 C CA . GLU A 1 82 ? -1.674 -15.562 -22.578 1 88.62 82 GLU A CA 1
ATOM 629 C C . GLU A 1 82 ? -1.766 -16.047 -21.141 1 88.62 82 GLU A C 1
ATOM 631 O O . GLU A 1 82 ? -2.51 -15.477 -20.328 1 88.62 82 GLU A O 1
ATOM 636 N N . LEU A 1 83 ? -0.998 -17.125 -20.875 1 87.62 83 LEU A N 1
ATOM 637 C CA . LEU A 1 83 ? -0.857 -17.562 -19.484 1 87.62 83 LEU A CA 1
ATOM 638 C C . LEU A 1 83 ? -0.265 -16.453 -18.625 1 87.62 83 LEU A C 1
ATOM 640 O O . LEU A 1 83 ? 0.698 -15.797 -19.031 1 87.62 83 LEU A O 1
ATOM 644 N N . GLY A 1 84 ? -0.888 -16.281 -17.484 1 88.38 84 GLY A N 1
ATOM 645 C CA . GLY A 1 84 ? -0.407 -15.242 -16.562 1 88.38 84 GLY A CA 1
ATOM 646 C C . GLY A 1 84 ? 1.062 -15.391 -16.219 1 88.38 84 GLY A C 1
ATOM 647 O O . GLY A 1 84 ? 1.781 -14.398 -16.109 1 88.38 84 GLY A O 1
ATOM 648 N N . HIS A 1 85 ? 1.534 -16.625 -16.141 1 89.56 85 HIS A N 1
ATOM 649 C CA . HIS A 1 85 ? 2.928 -16.891 -15.805 1 89.56 85 HIS A CA 1
ATOM 650 C C . HIS A 1 85 ? 3.869 -16.281 -16.844 1 89.56 85 HIS A C 1
ATOM 652 O O . HIS A 1 85 ? 4.887 -15.672 -16.484 1 89.56 85 HIS A O 1
ATOM 658 N N . ILE A 1 86 ? 3.523 -16.453 -18.016 1 91.38 86 ILE A N 1
ATOM 659 C CA . ILE A 1 86 ? 4.383 -16.031 -19.109 1 91.38 86 ILE A CA 1
ATOM 660 C C . ILE A 1 86 ? 4.305 -14.516 -19.281 1 91.38 86 ILE A C 1
ATOM 662 O O . ILE A 1 86 ? 5.332 -13.836 -19.312 1 91.38 86 ILE A O 1
ATOM 666 N N . ALA A 1 87 ? 3.107 -14.023 -19.344 1 93.19 87 ALA A N 1
ATOM 667 C CA . ALA A 1 87 ? 2.908 -12.594 -19.562 1 93.19 87 ALA A CA 1
ATOM 668 C C . ALA A 1 87 ? 3.48 -11.766 -18.422 1 93.19 87 ALA A C 1
ATOM 670 O O . ALA A 1 87 ? 4.043 -10.695 -18.641 1 93.19 87 ALA A O 1
ATOM 671 N N . ALA A 1 88 ? 3.332 -12.273 -17.25 1 95.25 88 ALA A N 1
ATOM 672 C CA . ALA A 1 88 ? 3.855 -11.578 -16.078 1 95.25 88 ALA A CA 1
ATOM 673 C C . ALA A 1 88 ? 5.383 -11.539 -16.094 1 95.25 88 ALA A C 1
ATOM 675 O O . ALA A 1 88 ? 5.992 -10.531 -15.742 1 95.25 88 ALA A O 1
ATOM 676 N N . LEU A 1 89 ? 5.977 -12.641 -16.453 1 95.5 89 LEU A N 1
ATOM 677 C CA . LEU A 1 89 ? 7.434 -12.664 -16.531 1 95.5 89 LEU A CA 1
ATOM 678 C C . LEU A 1 89 ? 7.934 -11.672 -17.578 1 95.5 89 LEU A C 1
ATOM 680 O O . LEU A 1 89 ? 8.883 -10.93 -17.328 1 95.5 89 LEU A O 1
ATOM 684 N N . TYR A 1 90 ? 7.309 -11.711 -18.719 1 96.25 90 TYR A N 1
ATOM 685 C CA . TYR A 1 90 ? 7.648 -10.758 -19.781 1 96.25 90 TYR A CA 1
ATOM 686 C C . TYR A 1 90 ? 7.562 -9.328 -19.266 1 96.25 90 TYR A C 1
ATOM 688 O O . TYR A 1 90 ? 8.484 -8.539 -19.469 1 96.25 90 TYR A O 1
ATOM 696 N N . SER A 1 91 ? 6.512 -9.039 -18.594 1 97.81 91 SER A N 1
ATOM 697 C CA . SER A 1 91 ? 6.254 -7.707 -18.062 1 97.81 91 SER A CA 1
ATOM 698 C C . SER A 1 91 ? 7.258 -7.344 -16.969 1 97.81 91 SER A C 1
ATOM 700 O O . SER A 1 91 ? 7.711 -6.199 -16.891 1 97.81 91 SER A O 1
ATOM 702 N N . THR A 1 92 ? 7.582 -8.297 -16.141 1 98.12 92 THR A N 1
ATOM 703 C CA . THR A 1 92 ? 8.594 -8.109 -15.102 1 98.12 92 THR A CA 1
ATOM 704 C C . THR A 1 92 ? 9.938 -7.734 -15.719 1 98.12 92 THR A C 1
ATOM 706 O O . THR A 1 92 ? 10.602 -6.812 -15.25 1 98.12 92 THR A O 1
ATOM 709 N N . ASN A 1 93 ? 10.297 -8.445 -16.75 1 98.44 93 ASN A N 1
ATOM 710 C CA . ASN A 1 93 ? 11.555 -8.164 -17.438 1 98.44 93 ASN A CA 1
ATOM 711 C C . ASN A 1 93 ? 11.586 -6.746 -18 1 98.44 93 ASN A C 1
ATOM 713 O O . ASN A 1 93 ? 12.609 -6.07 -17.938 1 98.44 93 ASN A O 1
ATOM 717 N N . LEU A 1 94 ? 10.469 -6.305 -18.547 1 98.69 94 LEU A N 1
ATOM 718 C CA . LEU A 1 94 ? 10.375 -4.941 -19.062 1 98.69 94 LEU A CA 1
ATOM 719 C C . LEU A 1 94 ? 10.578 -3.922 -17.938 1 98.69 94 LEU A C 1
ATOM 721 O O . LEU A 1 94 ? 11.289 -2.934 -18.125 1 98.69 94 LEU A O 1
ATOM 725 N N . ALA A 1 95 ? 9.953 -4.164 -16.797 1 98.81 95 ALA A N 1
ATOM 726 C CA . ALA A 1 95 ? 10.078 -3.256 -15.664 1 98.81 95 ALA A CA 1
ATOM 727 C C . ALA A 1 95 ? 11.523 -3.195 -15.172 1 98.81 95 ALA A C 1
ATOM 729 O O . ALA A 1 95 ? 12.031 -2.117 -14.867 1 98.81 95 ALA A O 1
ATOM 730 N N . ILE A 1 96 ? 12.141 -4.348 -15.102 1 98.81 96 ILE A N 1
ATOM 731 C CA . ILE A 1 96 ? 13.523 -4.43 -14.648 1 98.81 96 ILE A CA 1
ATOM 732 C C . ILE A 1 96 ? 14.422 -3.641 -15.594 1 98.81 96 ILE A C 1
ATOM 734 O O . ILE A 1 96 ? 15.234 -2.822 -15.156 1 98.81 96 ILE A O 1
ATOM 738 N N . ALA A 1 97 ? 14.266 -3.904 -16.891 1 98.75 97 ALA A N 1
ATOM 739 C CA . ALA A 1 97 ? 15.094 -3.219 -17.891 1 98.75 97 ALA A CA 1
ATOM 740 C C . ALA A 1 97 ? 14.914 -1.706 -17.797 1 98.75 97 ALA A C 1
ATOM 742 O O . ALA A 1 97 ? 15.891 -0.958 -17.812 1 98.75 97 ALA A O 1
ATOM 743 N N . ALA A 1 98 ? 13.719 -1.25 -17.688 1 98.62 98 ALA A N 1
ATOM 744 C CA . ALA A 1 98 ? 13.438 0.18 -17.594 1 98.62 98 ALA A CA 1
ATOM 745 C C . ALA A 1 98 ? 14.031 0.777 -16.328 1 98.62 98 ALA A C 1
ATOM 747 O O . ALA A 1 98 ? 14.57 1.885 -16.344 1 98.62 98 ALA A O 1
ATOM 748 N N . ALA A 1 99 ? 13.906 0.066 -15.227 1 98.69 99 ALA A N 1
ATOM 749 C CA . ALA A 1 99 ? 14.438 0.548 -13.953 1 98.69 99 ALA A CA 1
ATOM 750 C C . ALA A 1 99 ? 15.953 0.721 -14.023 1 98.69 99 ALA A C 1
ATOM 752 O O . ALA A 1 99 ? 16.5 1.679 -13.469 1 98.69 99 ALA A O 1
ATOM 753 N N . LYS A 1 100 ? 16.609 -0.208 -14.609 1 98.31 100 LYS A N 1
ATOM 754 C CA . LYS A 1 100 ? 18.062 -0.145 -14.734 1 98.31 100 LYS A CA 1
ATOM 755 C C . LYS A 1 100 ? 18.484 1.048 -15.586 1 98.31 100 LYS A C 1
ATOM 757 O O . LYS A 1 100 ? 19.547 1.645 -15.344 1 98.31 100 LYS A O 1
ATOM 762 N N . GLU A 1 101 ? 17.625 1.395 -16.5 1 97.81 101 GLU A N 1
ATOM 763 C CA . GLU A 1 101 ? 17.953 2.484 -17.422 1 97.81 101 GLU A CA 1
ATOM 764 C C . GLU A 1 101 ? 17.516 3.832 -16.859 1 97.81 101 GLU A C 1
ATOM 766 O O . GLU A 1 101 ? 18.234 4.824 -16.969 1 97.81 101 GLU A O 1
ATOM 771 N N . HIS A 1 102 ? 16.375 3.906 -16.234 1 97.88 102 HIS A N 1
ATOM 772 C CA . HIS A 1 102 ? 15.742 5.188 -15.922 1 97.88 102 HIS A CA 1
ATOM 773 C C . HIS A 1 102 ? 15.562 5.371 -14.422 1 97.88 102 HIS A C 1
ATOM 775 O O . HIS A 1 102 ? 15.086 6.41 -13.969 1 97.88 102 HIS A O 1
ATOM 781 N N . GLY A 1 103 ? 15.953 4.422 -13.602 1 98.12 103 GLY A N 1
ATOM 782 C CA . GLY A 1 103 ? 15.773 4.473 -12.164 1 98.12 103 GLY A CA 1
ATOM 783 C C . GLY A 1 103 ? 14.5 3.797 -11.695 1 98.12 103 GLY A C 1
ATOM 784 O O . GLY A 1 103 ? 14.461 3.225 -10.602 1 98.12 103 GLY A O 1
ATOM 785 N N . VAL A 1 104 ? 13.5 3.896 -12.547 1 98.62 104 VAL A N 1
ATOM 786 C CA . VAL A 1 104 ? 12.227 3.244 -12.258 1 98.62 104 VAL A CA 1
ATOM 787 C C . VAL A 1 104 ? 11.664 2.619 -13.539 1 98.62 104 VAL A C 1
ATOM 789 O O . VAL A 1 104 ? 11.922 3.111 -14.641 1 98.62 104 VAL A O 1
ATOM 792 N N . GLY A 1 105 ? 11.07 1.465 -13.398 1 98.81 105 GLY A N 1
ATOM 793 C CA . GLY A 1 105 ? 10.344 0.799 -14.477 1 98.81 105 GLY A CA 1
ATOM 794 C C . GLY A 1 105 ? 8.953 0.362 -14.07 1 98.81 105 GLY A C 1
ATOM 795 O O . GLY A 1 105 ? 8.773 -0.292 -13.047 1 98.81 105 GLY A O 1
ATOM 796 N N . ILE A 1 106 ? 7.941 0.771 -14.867 1 98.88 106 ILE A N 1
ATOM 797 C CA . ILE A 1 106 ? 6.543 0.452 -14.609 1 98.88 106 ILE A CA 1
ATOM 798 C C . ILE A 1 106 ? 5.938 -0.249 -15.82 1 98.88 106 ILE A C 1
ATOM 800 O O . ILE A 1 106 ? 5.98 0.277 -16.938 1 98.88 106 ILE A O 1
ATOM 804 N N . THR A 1 107 ? 5.434 -1.423 -15.617 1 98.88 107 THR A N 1
ATOM 805 C CA . THR A 1 107 ? 4.773 -2.121 -16.719 1 98.88 107 THR A CA 1
ATOM 806 C C . THR A 1 107 ? 3.336 -2.477 -16.344 1 98.88 107 THR A C 1
ATOM 808 O O . THR A 1 107 ? 3.088 -3.07 -15.289 1 98.88 107 THR A O 1
ATOM 811 N N . ALA A 1 108 ? 2.42 -2.025 -17.125 1 98.56 108 ALA A N 1
ATOM 812 C CA . ALA A 1 108 ? 1.019 -2.426 -17.031 1 98.56 108 ALA A CA 1
ATOM 813 C C . ALA A 1 108 ? 0.72 -3.605 -17.953 1 98.56 108 ALA A C 1
ATOM 815 O O . ALA A 1 108 ? 1.086 -3.592 -19.125 1 98.56 108 ALA A O 1
ATOM 816 N N . LEU A 1 109 ? 0.144 -4.625 -17.391 1 96.88 109 LEU A N 1
ATOM 817 C CA . LEU A 1 109 ? -0.254 -5.816 -18.125 1 96.88 109 LEU A CA 1
ATOM 818 C C . LEU A 1 109 ? -1.761 -6.039 -18.031 1 96.88 109 LEU A C 1
ATOM 820 O O . LEU A 1 109 ? -2.33 -6.008 -16.938 1 96.88 109 LEU A O 1
ATOM 824 N N . LYS A 1 110 ? -2.418 -6.172 -19.156 1 94.06 110 LYS A N 1
ATOM 825 C CA . LYS A 1 110 ? -3.854 -6.441 -19.172 1 94.06 110 LYS A CA 1
ATOM 826 C C . LYS A 1 110 ? -4.18 -7.633 -20.062 1 94.06 110 LYS A C 1
ATOM 828 O O . LYS A 1 110 ? -3.322 -8.109 -20.812 1 94.06 110 LYS A O 1
ATOM 833 N N . ASN A 1 111 ? -5.414 -8.141 -19.984 1 89.75 111 ASN A N 1
ATOM 834 C CA . ASN A 1 111 ? -5.926 -9.195 -20.844 1 89.75 111 ASN A CA 1
ATOM 835 C C . ASN A 1 111 ? -5.07 -10.461 -20.75 1 89.75 111 ASN A C 1
ATOM 837 O O . ASN A 1 111 ? -4.59 -10.961 -21.781 1 89.75 111 ASN A O 1
ATOM 841 N N . VAL A 1 112 ? -5.004 -10.938 -19.531 1 88.62 112 VAL A N 1
ATOM 842 C CA . VAL A 1 112 ? -4.168 -12.102 -19.266 1 88.62 112 VAL A CA 1
ATOM 843 C C . VAL A 1 112 ? -4.891 -13.047 -18.312 1 88.62 112 VAL A C 1
ATOM 845 O O . VAL A 1 112 ? -5.82 -12.641 -17.609 1 88.62 112 VAL A O 1
ATOM 848 N N . GLY A 1 113 ? -4.477 -14.273 -18.391 1 82.25 113 GLY A N 1
ATOM 849 C CA . GLY A 1 113 ? -4.996 -15.242 -17.438 1 82.25 113 GLY A CA 1
ATOM 850 C C . GLY A 1 113 ? -4.348 -15.148 -16.078 1 82.25 113 GLY A C 1
ATOM 851 O O . GLY A 1 113 ? -3.555 -14.234 -15.82 1 82.25 113 GLY A O 1
ATOM 852 N N . ARG A 1 114 ? -4.762 -16.031 -15.211 1 78.5 114 ARG A N 1
ATOM 853 C CA . ARG A 1 114 ? -4.289 -16.016 -13.828 1 78.5 114 ARG A CA 1
ATOM 854 C C . ARG A 1 114 ? -2.824 -16.422 -13.742 1 78.5 114 ARG A C 1
ATOM 856 O O . ARG A 1 114 ? -2.375 -17.297 -14.5 1 78.5 114 ARG A O 1
ATOM 863 N N . TYR A 1 115 ? -2.205 -15.688 -12.914 1 69.69 115 TYR A N 1
ATOM 864 C CA . TYR A 1 115 ? -0.865 -16.109 -12.531 1 69.69 115 TYR A CA 1
ATOM 865 C C . TYR A 1 115 ? -0.916 -17.047 -11.32 1 69.69 115 TYR A C 1
ATOM 867 O O . TYR A 1 115 ? -1.995 -17.328 -10.797 1 69.69 115 TYR A O 1
ATOM 875 N N . SER A 1 116 ? 0.216 -17.641 -10.977 1 70.5 116 SER A N 1
ATOM 876 C CA . SER A 1 116 ? 0.26 -18.453 -9.766 1 70.5 116 SER A CA 1
ATOM 877 C C . SER A 1 116 ? 0.514 -17.594 -8.531 1 70.5 116 SER A C 1
ATOM 879 O O . SER A 1 116 ? -0.409 -16.969 -8.008 1 70.5 116 SER A O 1
ATOM 881 N N . ARG A 1 117 ? 1.693 -17.188 -8.258 1 80.5 117 ARG A N 1
ATOM 882 C CA . ARG A 1 117 ? 2.094 -16.359 -7.125 1 80.5 117 ARG A CA 1
ATOM 883 C C . ARG A 1 117 ? 2.887 -15.141 -7.586 1 80.5 117 ARG A C 1
ATOM 885 O O . ARG A 1 117 ? 3.584 -15.195 -8.602 1 80.5 117 ARG A O 1
ATOM 892 N N . ILE A 1 118 ? 2.754 -14.086 -6.84 1 89.69 118 ILE A N 1
ATOM 893 C CA . ILE A 1 118 ? 3.461 -12.852 -7.176 1 89.69 118 ILE A CA 1
ATOM 894 C C . ILE A 1 118 ? 4.926 -12.969 -6.766 1 89.69 118 ILE A C 1
ATOM 896 O O . ILE A 1 118 ? 5.805 -12.375 -7.402 1 89.69 118 ILE A O 1
ATOM 900 N N . THR A 1 119 ? 5.219 -13.828 -5.824 1 89.19 119 THR A N 1
ATOM 901 C CA . THR A 1 119 ? 6.488 -13.906 -5.113 1 89.19 119 THR A CA 1
ATOM 902 C C . THR A 1 119 ? 7.641 -14.156 -6.082 1 89.19 119 THR A C 1
ATOM 904 O O . THR A 1 119 ? 8.688 -13.5 -5.996 1 89.19 119 THR A O 1
ATOM 907 N N . PRO A 1 120 ? 7.5 -15.055 -7.062 1 90.44 120 PRO A N 1
ATOM 908 C CA . PRO A 1 120 ? 8.648 -15.312 -7.941 1 90.44 120 PRO A CA 1
ATOM 909 C C . PRO A 1 120 ? 9.023 -14.094 -8.781 1 90.44 120 PRO A C 1
ATOM 911 O O . PRO A 1 120 ? 10.203 -13.891 -9.078 1 90.44 120 PRO A O 1
ATOM 914 N N . TYR A 1 121 ? 8.078 -13.32 -9.195 1 95.44 121 TYR A N 1
ATOM 915 C CA . TYR A 1 121 ? 8.352 -12.125 -9.992 1 95.44 121 TYR A CA 1
ATOM 916 C C . TYR A 1 121 ? 9.016 -11.047 -9.148 1 95.44 121 TYR A C 1
ATOM 918 O O . TYR A 1 121 ? 9.961 -10.391 -9.602 1 95.44 121 TYR A O 1
ATOM 926 N N . ALA A 1 122 ? 8.508 -10.922 -7.934 1 96.19 122 ALA A N 1
ATOM 927 C CA . ALA A 1 122 ? 9.117 -9.992 -6.992 1 96.19 122 ALA A CA 1
ATOM 928 C C . ALA A 1 122 ? 10.555 -10.383 -6.684 1 96.19 122 ALA A C 1
ATOM 930 O O . ALA A 1 122 ? 11.438 -9.523 -6.605 1 96.19 122 ALA A O 1
ATOM 931 N N . ARG A 1 123 ? 10.75 -11.609 -6.492 1 93.62 123 ARG A N 1
ATOM 932 C CA . ARG A 1 123 ? 12.094 -12.125 -6.254 1 93.62 123 ARG A CA 1
ATOM 933 C C . ARG A 1 123 ? 13.023 -11.781 -7.41 1 93.62 123 ARG A C 1
ATOM 935 O O . ARG A 1 123 ? 14.156 -11.352 -7.191 1 93.62 123 ARG A O 1
ATOM 942 N N . LYS A 1 124 ? 12.562 -12 -8.57 1 94.88 124 LYS A N 1
ATOM 943 C CA . LYS A 1 124 ? 13.375 -11.703 -9.75 1 94.88 124 LYS A CA 1
ATOM 944 C C . LYS A 1 124 ? 13.797 -10.234 -9.773 1 94.88 124 LYS A C 1
ATOM 946 O O . LYS A 1 124 ? 14.945 -9.914 -10.062 1 94.88 124 LYS A O 1
ATOM 951 N N . ILE A 1 125 ? 12.883 -9.32 -9.453 1 98.25 125 ILE A N 1
ATOM 952 C CA . ILE A 1 125 ? 13.18 -7.895 -9.422 1 98.25 125 ILE A CA 1
ATOM 953 C C . ILE A 1 125 ? 14.281 -7.621 -8.398 1 98.25 125 ILE A C 1
ATOM 955 O O . ILE A 1 125 ? 15.281 -6.965 -8.711 1 98.25 125 ILE A O 1
ATOM 959 N N . SER A 1 126 ? 14.164 -8.195 -7.246 1 97.94 126 SER A N 1
ATOM 960 C CA . SER A 1 126 ? 15.078 -7.895 -6.156 1 97.94 126 SER A CA 1
ATOM 961 C C . SER A 1 126 ? 16.438 -8.562 -6.367 1 97.94 126 SER A C 1
ATOM 963 O O . SER A 1 126 ? 17.453 -8.062 -5.906 1 97.94 126 SER A O 1
ATOM 965 N N . GLU A 1 127 ? 16.406 -9.695 -7.023 1 95.44 127 GLU A N 1
ATOM 966 C CA . GLU A 1 127 ? 17.656 -10.359 -7.348 1 95.44 127 GLU A CA 1
ATOM 967 C C . GLU A 1 127 ? 18.5 -9.508 -8.289 1 95.44 127 GLU A C 1
ATOM 969 O O . GLU A 1 127 ? 19.719 -9.695 -8.375 1 95.44 127 GLU A O 1
ATOM 974 N N . GLU A 1 128 ? 17.906 -8.602 -8.977 1 97.5 128 GLU A N 1
ATOM 975 C CA . GLU A 1 128 ? 18.609 -7.672 -9.844 1 97.5 128 GLU A CA 1
ATOM 976 C C . GLU A 1 128 ? 19.047 -6.422 -9.078 1 97.5 128 GLU A C 1
ATOM 978 O O . GLU A 1 128 ? 19.469 -5.434 -9.68 1 97.5 128 GLU A O 1
ATOM 983 N N . GLY A 1 129 ? 18.844 -6.426 -7.758 1 98.06 129 GLY A N 1
ATOM 984 C CA . GLY A 1 129 ? 19.234 -5.293 -6.926 1 98.06 129 GLY A CA 1
ATOM 985 C C . GLY A 1 129 ? 18.203 -4.184 -6.918 1 98.06 129 GLY A C 1
ATOM 986 O O . GLY A 1 129 ? 18.516 -3.035 -6.598 1 98.06 129 GLY A O 1
ATOM 987 N N . LEU A 1 130 ? 17.016 -4.465 -7.367 1 98.75 130 LEU A N 1
ATOM 988 C CA . LEU A 1 130 ? 15.945 -3.477 -7.473 1 98.75 130 LEU A CA 1
ATOM 989 C C . LEU A 1 130 ? 14.883 -3.711 -6.406 1 98.75 130 LEU A C 1
ATOM 991 O O . LEU A 1 130 ? 14.711 -4.836 -5.938 1 98.75 130 LEU A O 1
ATOM 995 N N . VAL A 1 131 ? 14.188 -2.65 -5.961 1 98.81 131 VAL A N 1
ATOM 996 C CA . VAL A 1 131 ? 13.008 -2.732 -5.105 1 98.81 131 VAL A CA 1
ATOM 997 C C . VAL A 1 131 ? 11.781 -3.037 -5.957 1 98.81 131 VAL A C 1
ATOM 999 O O . VAL A 1 131 ? 11.562 -2.41 -6.996 1 98.81 131 VAL A O 1
ATOM 1002 N N . GLY A 1 132 ? 11.047 -4.027 -5.527 1 98.75 132 GLY A N 1
ATOM 1003 C CA . GLY A 1 132 ? 9.875 -4.41 -6.297 1 98.75 132 GLY A CA 1
ATOM 1004 C C . GLY A 1 132 ? 8.57 -4.051 -5.613 1 98.75 132 GLY A C 1
ATOM 1005 O O . GLY A 1 132 ? 8.461 -4.141 -4.391 1 98.75 132 GLY A O 1
ATOM 1006 N N . MET A 1 133 ? 7.543 -3.615 -6.363 1 98.75 133 MET A N 1
ATOM 1007 C CA . MET A 1 133 ? 6.145 -3.482 -5.969 1 98.75 133 MET A CA 1
ATOM 1008 C C . MET A 1 133 ? 5.223 -4.039 -7.051 1 98.75 133 MET A C 1
ATOM 1010 O O . MET A 1 133 ? 5.195 -3.531 -8.172 1 98.75 133 MET A O 1
ATOM 1014 N N . ILE A 1 134 ? 4.555 -5.094 -6.734 1 98.31 134 ILE A N 1
ATOM 1015 C CA . ILE A 1 134 ? 3.689 -5.746 -7.711 1 98.31 134 ILE A CA 1
ATOM 1016 C C . ILE A 1 134 ? 2.281 -5.887 -7.137 1 98.31 134 ILE A C 1
ATOM 1018 O O . ILE A 1 134 ? 2.113 -6.238 -5.965 1 98.31 134 ILE A O 1
ATOM 1022 N N . THR A 1 135 ? 1.268 -5.574 -7.945 1 97.12 135 THR A N 1
ATOM 1023 C CA . THR A 1 135 ? -0.123 -5.789 -7.562 1 97.12 135 THR A CA 1
ATOM 1024 C C . THR A 1 135 ? -0.956 -6.223 -8.766 1 97.12 135 THR A C 1
ATOM 1026 O O . THR A 1 135 ? -0.508 -6.113 -9.906 1 97.12 135 THR A O 1
ATOM 1029 N N . ASN A 1 136 ? -2.1 -6.758 -8.516 1 93.56 136 ASN A N 1
ATOM 1030 C CA . ASN A 1 136 ? -3.082 -7.152 -9.516 1 93.56 136 ASN A CA 1
ATOM 1031 C C . ASN A 1 136 ? -4.492 -7.199 -8.938 1 93.56 136 ASN A C 1
ATOM 1033 O O . ASN A 1 136 ? -4.668 -7.105 -7.719 1 93.56 136 ASN A O 1
ATOM 1037 N N . ASN A 1 137 ? -5.641 -7.195 -9.742 1 88.81 137 ASN A N 1
ATOM 1038 C CA . ASN A 1 137 ? -7.016 -7.246 -9.25 1 88.81 137 ASN A CA 1
ATOM 1039 C C . ASN A 1 137 ? -7.422 -8.664 -8.867 1 88.81 137 ASN A C 1
ATOM 1041 O O . ASN A 1 137 ? -8.555 -8.898 -8.453 1 88.81 137 ASN A O 1
ATOM 1045 N N . GLY A 1 138 ? -6.602 -9.555 -8.625 1 75.25 138 GLY A N 1
ATOM 1046 C CA . GLY A 1 138 ? -6.754 -10.875 -8.039 1 75.25 138 GLY A CA 1
ATOM 1047 C C . GLY A 1 138 ? -7.762 -11.742 -8.766 1 75.25 138 GLY A C 1
ATOM 1048 O O . GLY A 1 138 ? -7.953 -12.914 -8.414 1 75.25 138 GLY A O 1
ATOM 1049 N N . GLY A 1 139 ? -8.578 -11.32 -9.758 1 74.62 139 GLY A N 1
ATOM 1050 C CA . GLY A 1 139 ? -9.492 -12.18 -10.492 1 74.62 139 GLY A CA 1
ATOM 1051 C C . GLY A 1 139 ? -10.945 -11.828 -10.289 1 74.62 139 GLY A C 1
ATOM 1052 O O . GLY A 1 139 ? -11.289 -10.656 -10.102 1 74.62 139 GLY A O 1
ATOM 1053 N N . PRO A 1 140 ? -11.781 -12.906 -10.281 1 79 140 PRO A N 1
ATOM 1054 C CA . PRO A 1 140 ? -13.219 -12.656 -10.148 1 79 140 PRO A CA 1
ATOM 1055 C C . PRO A 1 140 ? -13.602 -12.086 -8.789 1 79 140 PRO A C 1
ATOM 1057 O O . PRO A 1 140 ? -12.898 -12.32 -7.797 1 79 140 PRO A O 1
ATOM 1060 N N . ALA A 1 141 ? -14.703 -11.445 -8.82 1 89.25 141 ALA A N 1
ATOM 1061 C CA . ALA A 1 141 ? -15.211 -10.828 -7.594 1 89.25 141 ALA A CA 1
ATOM 1062 C C . ALA A 1 141 ? -15.438 -11.883 -6.512 1 89.25 141 ALA A C 1
ATOM 1064 O O . ALA A 1 141 ? -16.172 -12.844 -6.723 1 89.25 141 ALA A O 1
ATOM 1065 N N . CYS A 1 142 ? -14.734 -11.68 -5.344 1 92.06 142 CYS A N 1
ATOM 1066 C CA . CYS A 1 142 ? -14.914 -12.625 -4.242 1 92.06 142 CYS A CA 1
ATOM 1067 C C . CYS A 1 142 ? -14.797 -11.914 -2.896 1 92.06 142 CYS A C 1
ATOM 1069 O O . CYS A 1 142 ? -14.875 -12.555 -1.847 1 92.06 142 CYS A O 1
ATOM 1071 N N . VAL A 1 143 ? -14.625 -10.68 -2.9 1 95.75 143 VAL A N 1
ATOM 1072 C CA . VAL A 1 143 ? -14.523 -9.891 -1.679 1 95.75 143 VAL A CA 1
ATOM 1073 C C . VAL A 1 143 ? -15.539 -8.75 -1.717 1 95.75 143 VAL A C 1
ATOM 1075 O O . VAL A 1 143 ? -15.641 -8.031 -2.715 1 95.75 143 VAL A O 1
ATOM 1078 N N . ALA A 1 144 ? -16.281 -8.562 -0.675 1 97.06 144 ALA A N 1
ATOM 1079 C CA . ALA A 1 144 ? -17.266 -7.48 -0.585 1 97.06 144 ALA A CA 1
ATOM 1080 C C . ALA A 1 144 ? -16.609 -6.188 -0.11 1 97.06 144 ALA A C 1
ATOM 1082 O O . ALA A 1 144 ? -15.609 -6.219 0.619 1 97.06 144 ALA A O 1
ATOM 1083 N N . PRO A 1 145 ? -17.109 -5.004 -0.622 1 97.06 145 PRO A N 1
ATOM 1084 C CA . PRO A 1 145 ? -16.672 -3.77 0.031 1 97.06 145 PRO A CA 1
ATOM 1085 C C . PRO A 1 145 ? -17.016 -3.734 1.519 1 97.06 145 PRO A C 1
ATOM 1087 O O . PRO A 1 145 ? -17.891 -4.461 1.968 1 97.06 145 PRO A O 1
ATOM 1090 N N . PHE A 1 146 ? -16.25 -2.969 2.283 1 96.5 146 PHE A N 1
ATOM 1091 C CA . PHE A 1 146 ? -16.562 -2.828 3.701 1 96.5 146 PHE A CA 1
ATOM 1092 C C . PHE A 1 146 ? -18 -2.342 3.895 1 96.5 146 PHE A C 1
ATOM 1094 O O . PHE A 1 146 ? -18.375 -1.303 3.355 1 96.5 146 PHE A O 1
ATOM 1101 N N . GLY A 1 147 ? -18.719 -3.1 4.582 1 95.31 147 GLY A N 1
ATOM 1102 C CA . GLY A 1 147 ? -20.125 -2.758 4.824 1 95.31 147 GLY A CA 1
ATOM 1103 C C . GLY A 1 147 ? -21.062 -3.262 3.744 1 95.31 147 GLY A C 1
ATOM 1104 O O . GLY A 1 147 ? -22.281 -3.102 3.848 1 95.31 147 GLY A O 1
ATOM 1105 N N . GLY A 1 148 ? -20.531 -3.834 2.693 1 96.62 148 GLY A N 1
ATOM 1106 C CA . GLY A 1 148 ? -21.344 -4.359 1.603 1 96.62 148 GLY A CA 1
ATOM 1107 C C . GLY A 1 148 ? -21.641 -5.836 1.746 1 96.62 148 GLY A C 1
ATOM 1108 O O . GLY A 1 148 ? -20.906 -6.566 2.41 1 96.62 148 GLY A O 1
ATOM 1109 N N . ALA A 1 149 ? -22.672 -6.328 1.028 1 96.44 149 ALA A N 1
ATOM 1110 C CA . ALA A 1 149 ? -23.125 -7.707 1.181 1 96.44 149 ALA A CA 1
ATOM 1111 C C . ALA A 1 149 ? -22.859 -8.516 -0.082 1 96.44 149 ALA A C 1
ATOM 1113 O O . ALA A 1 149 ? -23.125 -9.719 -0.126 1 96.44 149 ALA A O 1
ATOM 1114 N N . LYS A 1 150 ? -22.297 -7.93 -1.048 1 95.12 150 LYS A N 1
ATOM 1115 C CA . LYS A 1 150 ? -22.031 -8.609 -2.314 1 95.12 150 LYS A CA 1
ATOM 1116 C C . LYS A 1 150 ? -20.578 -8.43 -2.748 1 95.12 150 LYS A C 1
ATOM 1118 O O . LYS A 1 150 ? -20.031 -7.328 -2.66 1 95.12 150 LYS A O 1
ATOM 1123 N N . ALA A 1 151 ? -20.031 -9.539 -3.232 1 95.12 151 ALA A N 1
ATOM 1124 C CA . ALA A 1 151 ? -18.641 -9.5 -3.699 1 95.12 151 ALA A CA 1
ATOM 1125 C C . ALA A 1 151 ? -18.5 -8.555 -4.887 1 95.12 151 ALA A C 1
ATOM 1127 O O . ALA A 1 151 ? -19.359 -8.508 -5.766 1 95.12 151 ALA A O 1
ATOM 1128 N N . MET A 1 152 ? -17.422 -7.789 -4.895 1 94.56 152 MET A N 1
ATOM 1129 C CA . MET A 1 152 ? -17.156 -6.84 -5.973 1 94.56 152 MET A CA 1
ATOM 1130 C C . MET A 1 152 ? -15.695 -6.863 -6.383 1 94.56 152 MET A C 1
ATOM 1132 O O . MET A 1 152 ? -15.367 -6.637 -7.551 1 94.56 152 MET A O 1
ATOM 1136 N N . PHE A 1 153 ? -14.844 -7.164 -5.465 1 94.81 153 PHE A N 1
ATOM 1137 C CA . PHE A 1 153 ? -13.406 -7.094 -5.691 1 94.81 153 PHE A CA 1
ATOM 1138 C C . PHE A 1 153 ? -12.789 -8.492 -5.691 1 94.81 153 PHE A C 1
ATOM 1140 O O . PHE A 1 153 ? -13.406 -9.445 -5.223 1 94.81 153 PHE A O 1
ATOM 1147 N N . GLY A 1 154 ? -11.586 -8.594 -6.277 1 91.38 154 GLY A N 1
ATOM 1148 C CA . GLY A 1 154 ? -10.75 -9.758 -6.02 1 91.38 154 GLY A CA 1
ATOM 1149 C C . GLY A 1 154 ? -9.977 -9.664 -4.723 1 91.38 154 GLY A C 1
ATOM 1150 O O . GLY A 1 154 ? -10.273 -8.812 -3.879 1 91.38 154 GLY A O 1
ATOM 1151 N N . THR A 1 155 ? -9.047 -10.602 -4.531 1 91.5 155 THR A N 1
ATOM 1152 C CA . THR A 1 155 ? -8.203 -10.555 -3.344 1 91.5 155 THR A CA 1
ATOM 1153 C C . THR A 1 155 ? -7.129 -9.477 -3.488 1 91.5 155 THR A C 1
ATOM 1155 O O . THR A 1 155 ? -6.348 -9.242 -2.564 1 91.5 155 THR A O 1
ATOM 1158 N N . ASN A 1 156 ? -6.977 -8.758 -4.598 1 94.31 156 ASN A N 1
ATOM 1159 C CA . ASN A 1 156 ? -6.141 -7.613 -4.945 1 94.31 156 ASN A CA 1
ATOM 1160 C C . ASN A 1 156 ? -4.852 -7.594 -4.129 1 94.31 156 ASN A C 1
ATOM 1162 O O . ASN A 1 156 ? -4.641 -6.684 -3.322 1 94.31 156 ASN A O 1
ATOM 1166 N N . PRO A 1 157 ? -3.947 -8.539 -4.367 1 94.69 157 PRO A N 1
ATOM 1167 C CA . PRO A 1 157 ? -2.736 -8.656 -3.553 1 94.69 157 PRO A CA 1
ATOM 1168 C C . PRO A 1 157 ? -1.75 -7.512 -3.799 1 94.69 157 PRO A C 1
ATOM 1170 O O . PRO A 1 157 ? -1.819 -6.844 -4.832 1 94.69 157 PRO A O 1
ATOM 1173 N N . LEU A 1 158 ? -0.941 -7.254 -2.812 1 97.25 158 LEU A N 1
ATOM 1174 C CA . LEU A 1 158 ? 0.18 -6.324 -2.873 1 97.25 158 LEU A CA 1
ATOM 1175 C C . LEU A 1 158 ? 1.468 -6.992 -2.402 1 97.25 158 LEU A C 1
ATOM 1177 O O . LEU A 1 158 ? 1.479 -7.676 -1.376 1 97.25 158 LEU A O 1
ATOM 1181 N N . CYS A 1 159 ? 2.461 -6.852 -3.219 1 96.88 159 CYS A N 1
ATOM 1182 C CA . CYS A 1 159 ? 3.75 -7.457 -2.9 1 96.88 159 CYS A CA 1
ATOM 1183 C C . CYS A 1 159 ? 4.867 -6.422 -2.965 1 96.88 159 CYS A C 1
ATOM 1185 O O . CYS A 1 159 ? 4.949 -5.648 -3.92 1 96.88 159 CYS A O 1
ATOM 1187 N N . PHE A 1 160 ? 5.664 -6.363 -1.903 1 98.38 160 PHE A N 1
ATOM 1188 C CA . PHE A 1 160 ? 6.926 -5.633 -1.916 1 98.38 160 PHE A CA 1
ATOM 1189 C C . PHE A 1 160 ? 8.109 -6.59 -1.848 1 98.38 160 PHE A C 1
ATOM 1191 O O . PHE A 1 160 ? 8.039 -7.621 -1.175 1 98.38 160 PHE A O 1
ATOM 1198 N N . SER A 1 161 ? 9.102 -6.262 -2.508 1 97.75 161 SER A N 1
ATOM 1199 C CA . SER A 1 161 ? 10.352 -7.008 -2.375 1 97.75 161 SER A CA 1
ATOM 1200 C C . SER A 1 161 ? 11.539 -6.066 -2.236 1 97.75 161 SER A C 1
ATOM 1202 O O . SER A 1 161 ? 11.586 -5.012 -2.875 1 97.75 161 SER A O 1
ATOM 1204 N N . PHE A 1 162 ? 1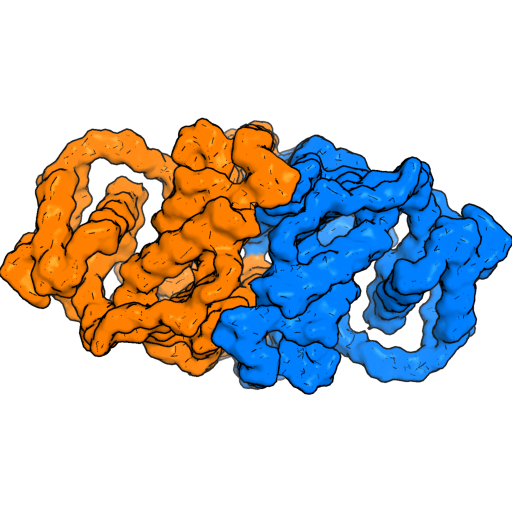2.469 -6.438 -1.397 1 98.5 162 PHE A N 1
ATOM 1205 C CA . PHE A 1 162 ? 13.641 -5.621 -1.101 1 98.5 162 PHE A CA 1
ATOM 1206 C C . PHE A 1 162 ? 14.914 -6.445 -1.216 1 98.5 162 PHE A C 1
ATOM 1208 O O . PHE A 1 162 ? 15.062 -7.473 -0.552 1 98.5 162 PHE A O 1
ATOM 1215 N N . PRO A 1 163 ? 15.812 -5.965 -2.08 1 98 163 PRO A N 1
ATOM 1216 C CA . PRO A 1 163 ? 17.109 -6.645 -2.09 1 98 163 PRO A CA 1
ATOM 1217 C C . PRO A 1 163 ? 17.828 -6.566 -0.742 1 98 163 PRO A C 1
ATOM 1219 O O . PRO A 1 163 ? 17.578 -5.645 0.04 1 98 163 PRO A O 1
ATOM 1222 N N . SER A 1 164 ? 18.609 -7.527 -0.449 1 96.12 164 SER A N 1
ATOM 1223 C CA . SER A 1 164 ? 19.328 -7.613 0.819 1 96.12 164 SER A CA 1
ATOM 1224 C C . SER A 1 164 ? 20.766 -8.039 0.607 1 96.12 164 SER A C 1
ATOM 1226 O O . SER A 1 164 ? 21.141 -8.477 -0.483 1 96.12 164 SER A O 1
ATOM 1228 N N . LYS A 1 165 ? 21.547 -7.871 1.604 1 92.94 165 LYS A N 1
ATOM 1229 C CA . LYS A 1 165 ? 22.938 -8.312 1.542 1 92.94 165 LYS A CA 1
ATOM 1230 C C . LYS A 1 165 ? 23.062 -9.805 1.836 1 92.94 165 LYS A C 1
ATOM 1232 O O . LYS A 1 165 ? 24.094 -10.414 1.569 1 92.94 165 LYS A O 1
ATOM 1237 N N . ARG A 1 166 ? 22.078 -10.391 2.307 1 86.38 166 ARG A N 1
ATOM 1238 C CA . ARG A 1 166 ? 22.109 -11.789 2.705 1 86.38 166 ARG A CA 1
ATOM 1239 C C . ARG A 1 166 ? 21.844 -12.703 1.514 1 86.38 166 ARG A C 1
ATOM 1241 O O . ARG A 1 166 ? 21.875 -13.93 1.646 1 86.38 166 ARG A O 1
ATOM 1248 N N . GLY A 1 167 ? 21.625 -12.156 0.376 1 78.75 167 GLY A N 1
ATOM 1249 C CA . GLY A 1 167 ? 21.406 -12.922 -0.84 1 78.75 167 GLY A CA 1
ATOM 1250 C C . GLY A 1 167 ? 19.953 -13.258 -1.08 1 78.75 167 GLY A C 1
ATOM 1251 O O . GLY A 1 167 ? 19.562 -13.562 -2.207 1 78.75 167 GLY A O 1
ATOM 1252 N N . LYS A 1 168 ? 19.156 -13.32 -0.03 1 87.69 168 LYS A N 1
ATOM 1253 C CA . LYS A 1 168 ? 17.719 -13.539 -0.216 1 87.69 168 LYS A CA 1
ATOM 1254 C C . LYS A 1 168 ? 16.938 -12.25 0.033 1 87.69 168 LYS A C 1
ATOM 1256 O O . LYS A 1 168 ? 17.062 -11.633 1.093 1 87.69 168 LYS A O 1
ATOM 1261 N N . PRO A 1 169 ? 16.172 -11.914 -0.95 1 95.38 169 PRO A N 1
ATOM 1262 C CA . PRO A 1 169 ? 15.398 -10.688 -0.754 1 95.38 169 PRO A CA 1
ATOM 1263 C C . PRO A 1 169 ? 14.312 -10.844 0.31 1 95.38 169 PRO A C 1
ATOM 1265 O O . PRO A 1 169 ? 13.922 -11.969 0.638 1 95.38 169 PRO A O 1
ATOM 1268 N N . TYR A 1 170 ? 13.977 -9.789 0.961 1 96.19 170 TYR A N 1
ATOM 1269 C CA . TYR A 1 170 ? 12.758 -9.75 1.766 1 96.19 170 TYR A CA 1
ATOM 1270 C C . TYR A 1 170 ? 11.523 -9.586 0.884 1 96.19 170 TYR A C 1
ATOM 1272 O O . TYR A 1 170 ? 11.469 -8.672 0.053 1 96.19 170 TYR A O 1
ATOM 1280 N N . ILE A 1 171 ? 10.594 -10.453 0.959 1 94.81 171 ILE A N 1
ATOM 1281 C CA . ILE A 1 171 ? 9.398 -10.406 0.124 1 94.81 171 ILE A CA 1
ATOM 1282 C C . ILE A 1 171 ? 8.156 -10.414 1.006 1 94.81 171 ILE A C 1
ATOM 1284 O O . ILE A 1 171 ? 7.988 -11.305 1.847 1 94.81 171 ILE A O 1
ATOM 1288 N N . PHE A 1 172 ? 7.375 -9.375 0.882 1 95.38 172 PHE A N 1
ATOM 1289 C CA . PHE A 1 172 ? 6.109 -9.211 1.594 1 95.38 172 PHE A CA 1
ATOM 1290 C C . PHE A 1 172 ? 4.93 -9.328 0.636 1 95.38 172 PHE A C 1
ATOM 1292 O O . PHE A 1 172 ? 4.555 -8.352 -0.014 1 95.38 172 PHE A O 1
ATOM 1299 N N . ASP A 1 173 ? 4.363 -10.453 0.545 1 93.31 173 ASP A N 1
ATOM 1300 C CA . ASP A 1 173 ? 3.25 -10.758 -0.35 1 93.31 173 ASP A CA 1
ATOM 1301 C C . ASP A 1 173 ? 1.979 -11.07 0.437 1 93.31 173 ASP A C 1
ATOM 1303 O O . ASP A 1 173 ? 1.938 -12.031 1.201 1 93.31 173 ASP A O 1
ATOM 1307 N N . PHE A 1 174 ? 0.915 -10.266 0.236 1 92.62 174 PHE A N 1
ATOM 1308 C CA . PHE A 1 174 ? -0.307 -10.508 0.993 1 92.62 174 PHE A CA 1
ATOM 1309 C C . PHE A 1 174 ? -1.531 -10.062 0.205 1 92.62 174 PHE A C 1
ATOM 1311 O O . PHE A 1 174 ? -1.472 -9.078 -0.538 1 92.62 174 PHE A O 1
ATOM 1318 N N . ALA A 1 175 ? -2.619 -10.805 0.391 1 93.81 175 ALA A N 1
ATOM 1319 C CA . ALA A 1 175 ? -3.91 -10.398 -0.16 1 93.81 175 ALA A CA 1
ATOM 1320 C C . ALA A 1 175 ? -4.527 -9.273 0.663 1 93.81 175 ALA A C 1
ATOM 1322 O O . ALA A 1 175 ? -4.184 -9.086 1.833 1 93.81 175 ALA A O 1
ATOM 1323 N N . THR A 1 176 ? -5.449 -8.484 0.053 1 96.5 176 THR A N 1
ATOM 1324 C CA . THR A 1 176 ? -6.141 -7.449 0.81 1 96.5 176 THR A CA 1
ATOM 1325 C C . THR A 1 176 ? -7.441 -7.992 1.4 1 96.5 176 THR A C 1
ATOM 1327 O O . THR A 1 176 ? -8.164 -7.266 2.086 1 96.5 176 THR A O 1
ATOM 1330 N N . SER A 1 177 ? -7.742 -9.242 1.105 1 95.38 177 SER A N 1
ATOM 1331 C CA . SER A 1 177 ? -8.82 -9.93 1.807 1 95.38 177 SER A CA 1
ATOM 1332 C C . SER A 1 177 ? -8.336 -10.516 3.125 1 95.38 177 SER A C 1
ATOM 1334 O O . SER A 1 177 ? -7.148 -10.805 3.283 1 95.38 177 SER A O 1
ATOM 1336 N N . GLN A 1 178 ? -9.266 -10.68 4.008 1 95.94 178 GLN A N 1
ATOM 1337 C CA . GLN A 1 178 ? -8.914 -11.297 5.285 1 95.94 178 GLN A CA 1
ATOM 1338 C C . GLN A 1 178 ? -8.414 -12.727 5.082 1 95.94 178 GLN A C 1
ATOM 1340 O O . GLN A 1 178 ? -7.387 -13.117 5.645 1 95.94 178 GLN A O 1
ATOM 1345 N N . LYS A 1 179 ? -9.125 -13.492 4.348 1 92.44 179 LYS A N 1
ATOM 1346 C CA . LYS A 1 179 ? -8.742 -14.82 3.893 1 92.44 179 LYS A CA 1
ATOM 1347 C C . LYS A 1 179 ? -8.977 -14.977 2.391 1 92.44 179 LYS A C 1
ATOM 1349 O O . LYS A 1 179 ? -9.734 -14.219 1.794 1 92.44 179 LYS A O 1
ATOM 1354 N N . VAL A 1 180 ? -8.227 -15.906 1.856 1 86.19 180 VAL A N 1
ATOM 1355 C CA . VAL A 1 180 ? -8.406 -16.203 0.437 1 86.19 180 VAL A CA 1
ATOM 1356 C C . VAL A 1 180 ? -9.539 -17.203 0.252 1 86.19 180 VAL A C 1
ATOM 1358 O O . VAL A 1 180 ? -9.883 -17.938 1.182 1 86.19 180 VAL A O 1
ATOM 1361 N N . TRP A 1 181 ? -10.055 -17.234 -0.947 1 85.5 181 TRP A N 1
ATOM 1362 C CA . TRP A 1 181 ? -11.18 -18.125 -1.23 1 85.5 181 TRP A CA 1
ATOM 1363 C C . TRP A 1 181 ? -10.766 -19.594 -1.105 1 85.5 181 TRP A C 1
ATOM 1365 O O . TRP A 1 181 ? -11.594 -20.453 -0.812 1 85.5 181 TRP A O 1
ATOM 1375 N N . GLY A 1 182 ? -9.469 -19.859 -1.324 1 81.5 182 GLY A N 1
ATOM 1376 C CA . GLY A 1 182 ? -8.961 -21.203 -1.124 1 81.5 182 GLY A CA 1
ATOM 1377 C C . GLY A 1 182 ? -9.258 -21.766 0.258 1 81.5 182 GLY A C 1
ATOM 1378 O O . GLY A 1 182 ? -9.398 -22.969 0.433 1 81.5 182 GLY A O 1
ATOM 1379 N N . GLU A 1 183 ? -9.391 -20.875 1.2 1 85.81 183 GLU A N 1
ATOM 1380 C CA . GLU A 1 183 ? -9.75 -21.281 2.557 1 85.81 183 GLU A CA 1
ATOM 1381 C C . GLU A 1 183 ? -11.148 -21.891 2.598 1 85.81 183 GLU A C 1
ATOM 1383 O O . GLU A 1 183 ? -11.391 -22.844 3.352 1 85.81 183 GLU A O 1
ATOM 1388 N N . VAL A 1 184 ? -12.078 -21.344 1.832 1 90.88 184 VAL A N 1
ATOM 1389 C CA . VAL A 1 184 ? -13.43 -21.891 1.779 1 90.88 184 VAL A CA 1
ATOM 1390 C C . VAL A 1 184 ? -13.406 -23.297 1.201 1 90.88 184 VAL A C 1
ATOM 1392 O O . VAL A 1 184 ? -13.977 -24.219 1.783 1 90.88 184 VAL A O 1
ATOM 1395 N N . ARG A 1 185 ? -12.719 -23.406 0.171 1 86.25 185 ARG A N 1
ATOM 1396 C CA . ARG A 1 185 ? -12.609 -24.703 -0.49 1 86.25 185 ARG A CA 1
ATOM 1397 C C . ARG A 1 185 ? -11.969 -25.734 0.431 1 86.25 185 ARG A C 1
ATOM 1399 O O . ARG A 1 185 ? -12.453 -26.859 0.537 1 86.25 185 ARG A O 1
ATOM 1406 N N . GLN A 1 186 ? -10.891 -25.328 1 1 83.44 186 GLN A N 1
ATOM 1407 C CA . GLN A 1 186 ? -10.188 -26.219 1.919 1 83.44 186 GLN A CA 1
ATOM 1408 C C . GLN A 1 186 ? -11.086 -26.625 3.086 1 83.44 186 GLN A C 1
ATOM 1410 O O . GLN A 1 186 ? -11.07 -27.781 3.52 1 83.44 186 GLN A O 1
ATOM 1415 N N . SER A 1 187 ? -11.789 -25.672 3.562 1 91.81 187 SER A N 1
ATOM 1416 C CA . SER A 1 187 ? -12.688 -25.938 4.68 1 91.81 187 SER A CA 1
ATOM 1417 C C . SER A 1 187 ? -13.781 -26.938 4.289 1 91.81 187 SER A C 1
ATOM 1419 O O . SER A 1 187 ? -14.18 -27.766 5.102 1 91.81 187 SER A O 1
ATOM 1421 N N . ILE A 1 188 ? -14.25 -26.844 3.111 1 91.31 188 ILE A N 1
ATOM 1422 C CA . ILE A 1 188 ? -15.242 -27.781 2.611 1 91.31 188 ILE A CA 1
ATOM 1423 C C . ILE A 1 188 ? -14.648 -29.188 2.543 1 91.31 188 ILE A C 1
ATOM 1425 O O . ILE A 1 188 ? -15.227 -30.141 3.055 1 91.31 188 ILE A O 1
ATOM 1429 N N . VAL A 1 189 ? -13.484 -29.297 1.998 1 85.69 189 VAL A N 1
ATOM 1430 C CA . VAL A 1 189 ? -12.805 -30.578 1.82 1 85.69 189 VAL A CA 1
ATOM 1431 C C . VAL A 1 189 ? -12.508 -31.188 3.184 1 85.69 189 VAL A C 1
ATOM 1433 O O . VAL A 1 189 ? -12.656 -32.406 3.373 1 85.69 189 VAL A O 1
ATOM 1436 N N . GLU A 1 190 ? -12.109 -30.375 4.062 1 90.69 190 GLU A N 1
ATOM 1437 C CA . GLU A 1 190 ? -11.695 -30.844 5.379 1 90.69 190 GLU A CA 1
ATOM 1438 C C . GLU A 1 190 ? -12.875 -30.922 6.336 1 90.69 190 GLU A C 1
ATOM 1440 O O . GLU A 1 190 ? -12.719 -31.312 7.492 1 90.69 190 GLU A O 1
ATOM 1445 N N . ASN A 1 191 ? -13.922 -30.562 5.883 1 94.38 191 ASN A N 1
ATOM 1446 C CA . ASN A 1 191 ? -15.133 -30.562 6.691 1 94.38 191 ASN A CA 1
ATOM 1447 C C . ASN A 1 191 ? -14.922 -29.828 8.008 1 94.38 191 ASN A C 1
ATOM 1449 O O . ASN A 1 191 ? -15.18 -30.375 9.086 1 94.38 191 ASN A O 1
ATOM 1453 N N . ARG A 1 192 ? -14.461 -28.672 7.969 1 96.19 192 ARG A N 1
ATOM 1454 C CA . ARG A 1 192 ? -14.25 -27.812 9.133 1 96.19 192 ARG A CA 1
ATOM 1455 C C . ARG A 1 192 ? -14.875 -26.438 8.922 1 96.19 192 ARG A C 1
ATOM 1457 O O . ARG A 1 192 ? -15.094 -26.016 7.781 1 96.19 192 ARG A O 1
ATOM 1464 N N . PRO A 1 193 ? -15.18 -25.766 10.031 1 97.56 193 PRO A N 1
ATOM 1465 C CA . PRO A 1 193 ? -15.734 -24.406 9.906 1 97.56 193 PRO A CA 1
ATOM 1466 C C . PRO A 1 193 ? -14.719 -23.406 9.375 1 97.56 193 PRO A C 1
ATOM 1468 O O . PRO A 1 193 ? -13.516 -23.625 9.469 1 97.56 193 PRO A O 1
ATOM 1471 N N . LEU A 1 194 ? -15.234 -22.344 8.781 1 97.25 194 LEU A N 1
ATOM 1472 C CA . LEU A 1 194 ? -14.414 -21.188 8.43 1 97.25 194 LEU A CA 1
ATOM 1473 C C . LEU A 1 194 ? -14.047 -20.391 9.672 1 97.25 194 LEU A C 1
ATOM 1475 O O . LEU A 1 194 ? -14.742 -20.453 10.688 1 97.25 194 LEU A O 1
ATOM 1479 N N . PRO A 1 195 ? -12.93 -19.719 9.641 1 95.56 195 PRO A N 1
ATOM 1480 C CA . PRO A 1 195 ? -12.625 -18.828 10.758 1 95.56 195 PRO A CA 1
ATOM 1481 C C . PRO A 1 195 ? -13.664 -17.719 10.938 1 95.56 195 PRO A C 1
ATOM 1483 O O . PRO A 1 195 ? -14.312 -17.312 9.969 1 95.56 195 PRO A O 1
ATOM 1486 N N . ASP A 1 196 ? -13.75 -17.172 12.117 1 96.12 196 ASP A N 1
ATOM 1487 C CA . ASP A 1 196 ? -14.711 -16.141 12.438 1 96.12 196 ASP A CA 1
ATOM 1488 C C . ASP A 1 196 ? -14.406 -14.844 11.68 1 96.12 196 ASP A C 1
ATOM 1490 O O . ASP A 1 196 ? -13.242 -14.484 11.5 1 96.12 196 ASP A O 1
ATOM 1494 N N . ASN A 1 197 ? -15.477 -14.164 11.172 1 96.12 197 ASN A N 1
ATOM 1495 C CA . ASN A 1 197 ? -15.461 -12.805 10.648 1 96.12 197 ASN A CA 1
ATOM 1496 C C . ASN A 1 197 ? -14.586 -12.688 9.406 1 96.12 197 ASN A C 1
ATOM 1498 O O . ASN A 1 197 ? -13.906 -11.672 9.219 1 96.12 197 ASN A O 1
ATOM 1502 N N . CYS A 1 198 ? -14.586 -13.758 8.617 1 97.38 198 CYS A N 1
ATOM 1503 C CA . CYS A 1 198 ? -13.742 -13.734 7.426 1 97.38 198 CYS A CA 1
ATOM 1504 C C . CYS A 1 198 ? -14.586 -13.82 6.16 1 97.38 198 CYS A C 1
ATOM 1506 O O . CYS A 1 198 ? -14.148 -13.398 5.09 1 97.38 198 CYS A O 1
ATOM 1508 N N . PHE A 1 199 ? -15.773 -14.406 6.281 1 97.94 199 PHE A N 1
ATOM 1509 C CA . PHE A 1 199 ? -16.656 -14.586 5.137 1 97.94 199 PHE A CA 1
ATOM 1510 C C . PHE A 1 199 ? -18.094 -14.227 5.496 1 97.94 199 PHE A C 1
ATOM 1512 O O . PHE A 1 199 ? -18.5 -14.336 6.66 1 97.94 199 PHE A O 1
ATOM 1519 N N . ILE A 1 200 ? -18.844 -13.828 4.477 1 97.69 200 ILE A N 1
ATOM 1520 C CA . ILE A 1 200 ? -20.25 -13.508 4.68 1 97.69 200 ILE A CA 1
ATOM 1521 C C . ILE A 1 200 ? -21.109 -14.367 3.76 1 97.69 200 ILE A C 1
ATOM 1523 O O . ILE A 1 200 ? -20.641 -14.852 2.727 1 97.69 200 ILE A O 1
ATOM 1527 N N . ASP A 1 201 ? -22.375 -14.539 4.148 1 96.88 201 ASP A N 1
ATOM 1528 C CA . ASP A 1 201 ? -23.328 -15.297 3.34 1 96.88 201 ASP A CA 1
ATOM 1529 C C . ASP A 1 201 ? -24.109 -14.375 2.406 1 96.88 201 ASP A C 1
ATOM 1531 O O . ASP A 1 201 ? -23.781 -13.195 2.279 1 96.88 201 ASP A O 1
ATOM 1535 N N . GLY A 1 202 ? -25.078 -14.945 1.73 1 92.44 202 GLY A N 1
ATOM 1536 C CA . GLY A 1 202 ? -25.828 -14.219 0.719 1 92.44 202 GLY A CA 1
ATOM 1537 C C . GLY A 1 202 ? -26.641 -13.078 1.291 1 92.44 202 GLY A C 1
ATOM 1538 O O . GLY A 1 202 ? -27.094 -12.195 0.553 1 92.44 202 GLY A O 1
ATOM 1539 N N . GLU A 1 203 ? -26.812 -13.094 2.609 1 91.31 203 GLU A N 1
ATOM 1540 C CA . GLU A 1 203 ? -27.578 -12.047 3.268 1 91.31 203 GLU A CA 1
ATOM 1541 C C . GLU A 1 203 ? -26.672 -11.008 3.916 1 91.31 203 GLU A C 1
ATOM 1543 O O . GLU A 1 203 ? -27.156 -10.07 4.559 1 91.31 203 GLU A O 1
ATOM 1548 N N . GLY A 1 204 ? -25.391 -11.203 3.795 1 93.75 204 GLY A N 1
ATOM 1549 C CA . GLY A 1 204 ? -24.438 -10.242 4.332 1 93.75 204 GLY A CA 1
ATOM 1550 C C . GLY A 1 204 ? -24.016 -10.555 5.754 1 93.75 204 GLY A C 1
ATOM 1551 O O . GLY A 1 204 ? -23.297 -9.766 6.379 1 93.75 204 GLY A O 1
ATOM 1552 N N . ASN A 1 205 ? -24.484 -11.695 6.27 1 95.56 205 ASN A N 1
ATOM 1553 C CA . ASN A 1 205 ? -24.094 -12.078 7.625 1 95.56 205 ASN A CA 1
ATOM 1554 C C . ASN A 1 205 ? -22.812 -12.891 7.629 1 95.56 205 ASN A C 1
ATOM 1556 O O . ASN A 1 205 ? -22.594 -13.719 6.738 1 95.56 205 ASN A O 1
ATOM 1560 N N . PHE A 1 206 ? -22.047 -12.602 8.656 1 97.19 206 PHE A N 1
ATOM 1561 C CA . PHE A 1 206 ? -20.875 -13.445 8.805 1 97.19 206 PHE A CA 1
ATOM 1562 C C . PHE A 1 206 ? -21.266 -14.906 9 1 97.19 206 PHE A C 1
ATOM 1564 O O . PHE A 1 206 ? -22.25 -15.195 9.68 1 97.19 206 PHE A O 1
ATOM 1571 N N . THR A 1 207 ? -20.531 -15.805 8.398 1 98 207 THR A N 1
ATOM 1572 C CA . THR A 1 207 ? -20.812 -17.234 8.508 1 98 207 THR A CA 1
ATOM 1573 C C . THR A 1 207 ? -19.531 -18.031 8.711 1 98 207 THR A C 1
ATOM 1575 O O . THR A 1 207 ? -18.484 -17.656 8.203 1 98 207 THR A O 1
ATOM 1578 N N . THR A 1 208 ? -19.625 -19.094 9.438 1 98.19 208 THR A N 1
ATOM 1579 C CA . THR A 1 208 ? -18.516 -20.047 9.57 1 98.19 208 THR A CA 1
ATOM 1580 C C . THR A 1 208 ? -18.812 -21.312 8.766 1 98.19 208 THR A C 1
ATOM 1582 O O . THR A 1 208 ? -18.016 -22.266 8.805 1 98.19 208 THR A O 1
ATOM 1585 N N . ASP A 1 209 ? -19.984 -21.312 8.117 1 97.81 209 ASP A N 1
ATOM 1586 C CA . ASP A 1 209 ? -20.344 -22.422 7.234 1 97.81 209 ASP A CA 1
ATOM 1587 C C . ASP A 1 209 ? -19.75 -22.219 5.84 1 97.81 209 ASP A C 1
ATOM 1589 O O . ASP A 1 209 ? -20.172 -21.328 5.102 1 97.81 209 ASP A O 1
ATOM 1593 N N . PRO A 1 210 ? -18.797 -23.078 5.465 1 97.12 210 PRO A N 1
ATOM 1594 C CA . PRO A 1 210 ? -18.172 -22.891 4.16 1 97.12 210 PRO A CA 1
ATOM 1595 C C . PRO A 1 210 ? -19.156 -22.984 3.002 1 97.12 210 PRO A C 1
ATOM 1597 O O . PRO A 1 210 ? -18.953 -22.344 1.962 1 97.12 210 PRO A O 1
ATOM 1600 N N . GLU A 1 211 ? -20.203 -23.672 3.102 1 96.38 211 GLU A N 1
ATOM 1601 C CA . GLU A 1 211 ? -21.188 -23.828 2.037 1 96.38 211 GLU A CA 1
ATOM 1602 C C . GLU A 1 211 ? -22.031 -22.578 1.862 1 96.38 211 GLU A C 1
ATOM 1604 O O . GLU A 1 211 ? -22.672 -22.375 0.821 1 96.38 211 GLU A O 1
ATOM 1609 N N . LYS A 1 212 ? -22.031 -21.781 2.854 1 97.38 212 LYS A N 1
ATOM 1610 C CA . LYS A 1 212 ? -22.859 -20.578 2.809 1 97.38 212 LYS A CA 1
ATOM 1611 C C . LYS A 1 212 ? -22.016 -19.359 2.43 1 97.38 212 LYS A C 1
ATOM 1613 O O . LYS A 1 212 ? -22.562 -18.266 2.23 1 97.38 212 LYS A O 1
ATOM 1618 N N . ALA A 1 213 ? -20.734 -19.547 2.371 1 97.38 213 ALA A N 1
ATOM 1619 C CA . ALA A 1 213 ? -19.844 -18.422 2.076 1 97.38 213 ALA A CA 1
ATOM 1620 C C . ALA A 1 213 ? -20.109 -17.875 0.672 1 97.38 213 ALA A C 1
ATOM 1622 O O . ALA A 1 213 ? -20.094 -18.625 -0.303 1 97.38 213 ALA A O 1
ATOM 1623 N N . GLU A 1 214 ? -20.312 -16.578 0.585 1 96 214 GLU A N 1
ATOM 1624 C CA . GLU A 1 214 ? -20.562 -15.969 -0.715 1 96 214 GLU A CA 1
ATOM 1625 C C . GLU A 1 214 ? -19.484 -14.93 -1.043 1 96 214 GLU A C 1
ATOM 1627 O O . GLU A 1 214 ? -19.234 -14.648 -2.215 1 96 214 GLU A O 1
ATOM 1632 N N . ALA A 1 215 ? -18.969 -14.328 0.008 1 96.31 215 ALA A N 1
ATOM 1633 C CA . ALA A 1 215 ? -17.922 -13.336 -0.211 1 96.31 215 ALA A CA 1
ATOM 1634 C C . ALA A 1 215 ? -16.984 -13.258 0.986 1 96.31 215 ALA A C 1
ATOM 1636 O O . ALA A 1 215 ? -17.391 -13.469 2.127 1 96.31 215 ALA A O 1
ATOM 1637 N N . GLY A 1 216 ? -15.727 -13.023 0.695 1 96.94 216 GLY A N 1
ATOM 1638 C CA . GLY A 1 216 ? -14.82 -12.617 1.755 1 96.94 216 GLY A CA 1
ATOM 1639 C C . GLY A 1 216 ? -14.945 -11.148 2.123 1 96.94 216 GLY A C 1
ATOM 1640 O O . GLY A 1 216 ? -15.734 -10.422 1.515 1 96.94 216 GLY A O 1
ATOM 1641 N N . VAL A 1 217 ? -14.211 -10.695 3.141 1 97.62 217 VAL A N 1
ATOM 1642 C CA . VAL A 1 217 ? -14.172 -9.297 3.547 1 97.62 217 VAL A CA 1
ATOM 1643 C C . VAL A 1 217 ? -12.734 -8.789 3.533 1 97.62 217 VAL A C 1
ATOM 1645 O O . VAL A 1 217 ? -11.789 -9.586 3.592 1 97.62 217 VAL A O 1
ATOM 1648 N N . PRO A 1 218 ? -12.539 -7.426 3.412 1 97.56 218 PRO A N 1
ATOM 1649 C CA . PRO A 1 218 ? -11.18 -6.891 3.475 1 97.56 218 PRO A CA 1
ATOM 1650 C C . PRO A 1 218 ? -10.516 -7.109 4.836 1 97.56 218 PRO A C 1
ATOM 1652 O O . PRO A 1 218 ? -11.195 -7.074 5.867 1 9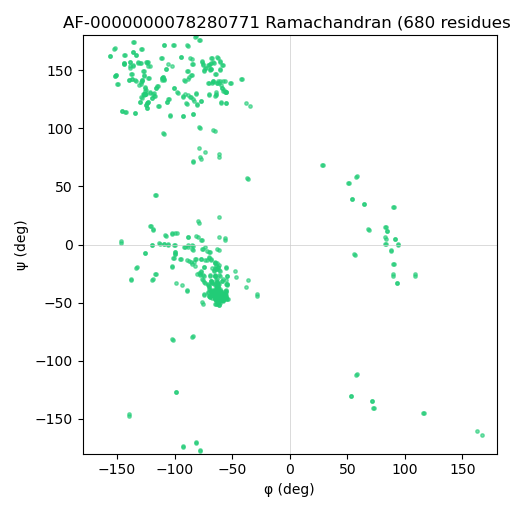7.56 218 PRO A O 1
ATOM 1655 N N . PHE A 1 219 ? -9.188 -7.309 4.785 1 97.19 219 PHE A N 1
ATOM 1656 C CA . PHE A 1 219 ? -8.484 -7.371 6.062 1 97.19 219 PHE A CA 1
ATOM 1657 C C . PHE A 1 219 ? -8.469 -6.008 6.742 1 97.19 219 PHE A C 1
ATOM 1659 O O . PHE A 1 219 ? -8.539 -4.977 6.074 1 97.19 219 PHE A O 1
ATOM 1666 N N . GLY A 1 220 ? -8.43 -5.992 8.07 1 96.5 220 GLY A N 1
ATOM 1667 C CA . GLY A 1 220 ? -8.211 -4.746 8.789 1 96.5 220 GLY A CA 1
ATOM 1668 C C . GLY A 1 220 ? -9.367 -3.771 8.664 1 96.5 220 GLY A C 1
ATOM 1669 O O . GLY A 1 220 ? -9.203 -2.57 8.883 1 96.5 220 GLY A O 1
ATOM 1670 N N . GLY A 1 221 ? -10.516 -4.188 8.188 1 95.25 221 GLY A N 1
ATOM 1671 C CA . GLY A 1 221 ? -11.688 -3.33 8.141 1 95.25 221 GLY A CA 1
ATOM 1672 C C . GLY A 1 221 ? -11.586 -2.232 7.098 1 95.25 221 GLY A C 1
ATOM 1673 O O . GLY A 1 221 ? -11.195 -2.488 5.957 1 95.25 221 GLY A O 1
ATOM 1674 N N . PRO A 1 222 ? -11.953 -1.004 7.496 1 95.31 222 PRO A N 1
ATOM 1675 C CA . PRO A 1 222 ? -12.008 0.087 6.52 1 95.31 222 PRO A CA 1
ATOM 1676 C C . PRO A 1 222 ? -10.656 0.392 5.891 1 95.31 222 PRO A C 1
ATOM 1678 O O . PRO A 1 222 ? -10.578 0.772 4.719 1 95.31 222 PRO A O 1
ATOM 1681 N N . LYS A 1 223 ? -9.625 0.248 6.676 1 96.62 223 LYS A N 1
ATOM 1682 C CA . LYS A 1 223 ? -8.297 0.566 6.156 1 96.62 223 LYS A CA 1
ATOM 1683 C C . LYS A 1 223 ? -7.867 -0.447 5.098 1 96.62 223 LYS A C 1
ATOM 1685 O O . LYS A 1 223 ? -7.359 -0.069 4.039 1 96.62 223 LYS A O 1
ATOM 1690 N N . GLY A 1 224 ? -8.094 -1.729 5.406 1 97.88 224 GLY A N 1
ATOM 1691 C CA . GLY A 1 224 ? -7.816 -2.744 4.402 1 97.88 224 GLY A CA 1
ATOM 1692 C C . GLY A 1 224 ? -8.688 -2.613 3.166 1 97.88 224 GLY A C 1
ATOM 1693 O O . GLY A 1 224 ? -8.234 -2.852 2.047 1 97.88 224 GLY A O 1
ATOM 1694 N N . TYR A 1 225 ? -9.938 -2.201 3.387 1 97.94 225 TYR A N 1
ATOM 1695 C CA . TYR A 1 225 ? -10.859 -1.924 2.287 1 97.94 225 TYR A CA 1
ATOM 1696 C C . TYR A 1 225 ? -10.336 -0.785 1.417 1 97.94 225 TYR A C 1
ATOM 1698 O O . TYR A 1 225 ? -10.375 -0.868 0.187 1 97.94 225 TYR A O 1
ATOM 1706 N N . ALA A 1 226 ? -9.789 0.26 2.012 1 97.94 226 ALA A N 1
ATOM 1707 C CA . ALA A 1 226 ? -9.227 1.385 1.267 1 97.94 226 ALA A CA 1
ATOM 1708 C C . ALA A 1 226 ? -8.07 0.936 0.383 1 97.94 226 ALA A C 1
ATOM 1710 O O . ALA A 1 226 ? -7.965 1.353 -0.773 1 97.94 226 ALA A O 1
ATOM 1711 N N . LEU A 1 227 ? -7.238 0.096 0.942 1 98.44 227 LEU A N 1
ATOM 1712 C CA . LEU A 1 227 ? -6.117 -0.43 0.171 1 98.44 227 LEU A CA 1
ATOM 1713 C C . LEU A 1 227 ? -6.609 -1.289 -0.989 1 98.44 227 LEU A C 1
ATOM 1715 O O . LEU A 1 227 ? -6.156 -1.128 -2.123 1 98.44 227 LEU A O 1
ATOM 1719 N N . CYS A 1 228 ? -7.566 -2.176 -0.709 1 97.75 228 CYS A N 1
ATOM 1720 C CA . CYS A 1 228 ? -8.148 -3.033 -1.733 1 97.75 228 CYS A CA 1
ATOM 1721 C C . CYS A 1 228 ? -8.711 -2.205 -2.883 1 97.75 228 CYS A C 1
ATOM 1723 O O . CYS A 1 228 ? -8.453 -2.494 -4.051 1 97.75 228 CYS A O 1
ATOM 1725 N N . TYR A 1 229 ? -9.43 -1.187 -2.518 1 97.94 229 TYR A N 1
ATOM 1726 C CA . TYR A 1 229 ? -10.062 -0.298 -3.484 1 97.94 229 TYR A CA 1
ATOM 1727 C C . TYR A 1 229 ? -9.023 0.41 -4.34 1 97.94 229 TYR A C 1
ATOM 1729 O O . TYR A 1 229 ? -9.141 0.459 -5.566 1 97.94 229 TYR A O 1
ATOM 1737 N N . ALA A 1 230 ? -8.055 0.938 -3.672 1 98.38 230 ALA A N 1
ATOM 1738 C CA . ALA A 1 230 ? -6.996 1.647 -4.391 1 98.38 230 ALA A CA 1
ATOM 1739 C C . ALA A 1 230 ? -6.309 0.732 -5.398 1 98.38 230 ALA A C 1
ATOM 1741 O O . ALA A 1 230 ? -6.07 1.127 -6.543 1 98.38 230 ALA A O 1
ATOM 1742 N N . LEU A 1 231 ? -6.008 -0.464 -4.996 1 98.06 231 LEU A N 1
ATOM 1743 C CA . LEU A 1 231 ? -5.328 -1.408 -5.875 1 98.06 231 LEU A CA 1
ATOM 1744 C C . LEU A 1 231 ? -6.234 -1.83 -7.027 1 98.06 231 LEU A C 1
ATOM 1746 O O . LEU A 1 231 ? -5.758 -2.074 -8.141 1 98.06 231 LEU A O 1
ATOM 1750 N N . GLU A 1 232 ? -7.551 -1.906 -6.766 1 96.88 232 GLU A N 1
ATOM 1751 C CA . GLU A 1 232 ? -8.516 -2.146 -7.832 1 96.88 232 GLU A CA 1
ATOM 1752 C C . GLU A 1 232 ? -8.43 -1.074 -8.914 1 96.88 232 GLU A C 1
ATOM 1754 O O . GLU A 1 232 ? -8.367 -1.39 -10.102 1 96.88 232 GLU A O 1
ATOM 1759 N N . VAL A 1 233 ? -8.375 0.131 -8.492 1 97.94 233 VAL A N 1
ATOM 1760 C CA . VAL A 1 233 ? -8.305 1.249 -9.422 1 97.94 233 VAL A CA 1
ATOM 1761 C C . VAL A 1 233 ? -6.973 1.215 -10.172 1 97.94 233 VAL A C 1
ATOM 1763 O O . VAL A 1 233 ? -6.934 1.417 -11.391 1 97.94 233 VAL A O 1
ATOM 1766 N N . MET A 1 234 ? -5.887 0.928 -9.484 1 98.38 234 MET A N 1
ATOM 1767 C CA . MET A 1 234 ? -4.551 0.942 -10.07 1 98.38 234 MET A CA 1
ATOM 1768 C C . MET A 1 234 ? -4.391 -0.178 -11.094 1 98.38 234 MET A C 1
ATOM 1770 O O . MET A 1 234 ? -3.656 -0.032 -12.07 1 98.38 234 MET A O 1
ATOM 1774 N N . THR A 1 235 ? -5.062 -1.304 -10.875 1 96.56 235 THR A N 1
ATOM 1775 C CA . THR A 1 235 ? -4.879 -2.451 -11.758 1 96.56 235 THR A CA 1
ATOM 1776 C C . THR A 1 235 ? -6.027 -2.555 -12.758 1 96.56 235 THR A C 1
ATOM 1778 O O . THR A 1 235 ? -5.977 -3.363 -13.688 1 96.56 235 THR A O 1
ATOM 1781 N N . GLY A 1 236 ? -7.062 -1.812 -12.555 1 95.56 236 GLY A N 1
ATOM 1782 C CA . GLY A 1 236 ? -8.195 -1.747 -13.469 1 95.56 236 GLY A CA 1
ATOM 1783 C C . GLY A 1 236 ? -8.188 -0.506 -14.344 1 95.56 236 GLY A C 1
ATOM 1784 O O . GLY A 1 236 ? -7.637 -0.521 -15.445 1 95.56 236 GLY A O 1
ATOM 1785 N N . ALA A 1 237 ? -8.672 0.591 -13.758 1 96.81 237 ALA A N 1
ATOM 1786 C CA . ALA A 1 237 ? -8.82 1.84 -14.508 1 96.81 237 ALA A CA 1
ATOM 1787 C C . ALA A 1 237 ? -7.469 2.336 -15.016 1 96.81 237 ALA A C 1
ATOM 1789 O O . ALA A 1 237 ? -7.359 2.795 -16.156 1 96.81 237 ALA A O 1
ATOM 1790 N N . PHE A 1 238 ? -6.465 2.277 -14.219 1 98.06 238 PHE A N 1
ATOM 1791 C CA . PHE A 1 238 ? -5.152 2.811 -14.578 1 98.06 238 PHE A CA 1
ATOM 1792 C C . PHE A 1 238 ? -4.5 1.959 -15.656 1 98.06 238 PHE A C 1
ATOM 1794 O O . PHE A 1 238 ? -3.943 2.49 -16.625 1 98.06 238 PHE A O 1
ATOM 1801 N N . VAL A 1 239 ? -4.566 0.66 -15.523 1 96.56 239 VAL A N 1
ATOM 1802 C CA . VAL A 1 239 ? -3.955 -0.29 -16.438 1 96.56 239 VAL A CA 1
ATOM 1803 C C . VAL A 1 239 ? -4.816 -0.419 -17.703 1 96.56 239 VAL A C 1
ATOM 1805 O O . VAL A 1 239 ? -4.312 -0.747 -18.781 1 96.56 239 VAL A O 1
ATOM 1808 N N . GLY A 1 240 ? -6.082 -0.163 -17.578 1 93.81 240 GLY A N 1
ATOM 1809 C CA . GLY A 1 240 ? -7.039 -0.366 -18.656 1 93.81 240 GLY A CA 1
ATOM 1810 C C . GLY A 1 240 ? -7.66 -1.75 -18.641 1 93.81 240 GLY A C 1
ATOM 1811 O O . GLY A 1 240 ? -7.902 -2.334 -19.703 1 93.81 240 GLY A O 1
ATOM 1812 N N . ALA A 1 241 ? -7.832 -2.32 -17.531 1 92.94 241 ALA A N 1
ATOM 1813 C CA . ALA A 1 241 ? -8.477 -3.617 -17.344 1 92.94 241 ALA A CA 1
ATOM 1814 C C . ALA A 1 241 ? -9.844 -3.459 -16.688 1 92.94 241 ALA A C 1
ATOM 1816 O O . ALA A 1 241 ? -10.242 -2.35 -16.328 1 92.94 241 ALA A O 1
ATOM 1817 N N . LYS A 1 242 ? -10.578 -4.512 -16.625 1 89.38 242 LYS A N 1
ATOM 1818 C CA . LYS A 1 242 ? -11.914 -4.492 -16.031 1 89.38 242 LYS A CA 1
ATOM 1819 C C . LYS A 1 242 ? -11.844 -4.43 -14.508 1 89.38 242 LYS A C 1
ATOM 1821 O O . LYS A 1 242 ? -10.836 -4.82 -13.922 1 89.38 242 LYS A O 1
ATOM 1826 N N . MET A 1 243 ? -12.914 -3.896 -13.906 1 91.06 243 MET A N 1
ATOM 1827 C CA . MET A 1 243 ? -12.969 -3.748 -12.453 1 91.06 243 MET A CA 1
ATOM 1828 C C . MET A 1 243 ? -1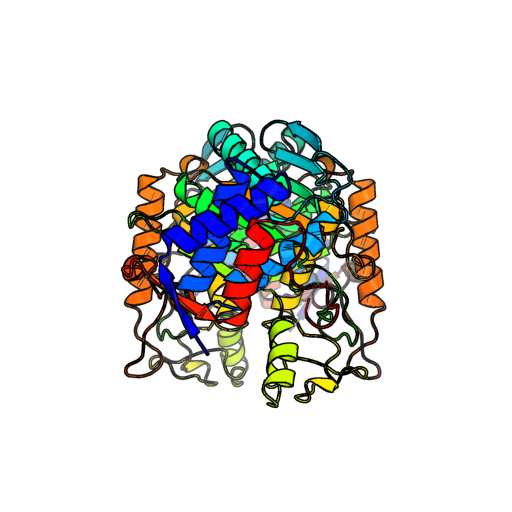4.312 -4.227 -11.906 1 91.06 243 MET A C 1
ATOM 1830 O O . MET A 1 243 ? -15.289 -4.328 -12.648 1 91.06 243 MET A O 1
ATOM 1834 N N . GLY A 1 244 ? -14.281 -4.441 -10.602 1 87.69 244 GLY A N 1
ATOM 1835 C CA . GLY A 1 244 ? -15.516 -4.703 -9.883 1 87.69 244 GLY A CA 1
ATOM 1836 C C . GLY A 1 244 ? -16.328 -5.84 -10.477 1 87.69 244 GLY A C 1
ATOM 1837 O O . GLY A 1 244 ? -15.789 -6.922 -10.734 1 87.69 244 GLY A O 1
ATOM 1838 N N . TYR A 1 245 ? -17.641 -5.582 -10.695 1 81.44 245 TYR A N 1
ATOM 1839 C CA . TYR A 1 245 ? -18.578 -6.594 -11.164 1 81.44 245 TYR A CA 1
ATOM 1840 C C . TYR A 1 245 ? -18.297 -6.973 -12.609 1 81.44 245 TYR A C 1
ATOM 1842 O O . TYR A 1 245 ? -18.781 -7.996 -13.102 1 81.44 245 TYR A O 1
ATOM 1850 N N . HIS A 1 246 ? -17.5 -6.25 -13.188 1 78.31 246 HIS A N 1
ATOM 1851 C CA . HIS A 1 246 ? -17.266 -6.461 -14.609 1 78.31 246 HIS A CA 1
ATOM 1852 C C . HIS A 1 246 ? -16.047 -7.348 -14.836 1 78.31 246 HIS A C 1
ATOM 1854 O O . HIS A 1 246 ? -15.797 -7.797 -15.953 1 78.31 246 HIS A O 1
ATOM 1860 N N . ALA A 1 247 ? -15.273 -7.531 -13.703 1 72.31 247 ALA A N 1
ATOM 1861 C CA . ALA A 1 247 ? -14.133 -8.445 -13.805 1 72.31 247 ALA A CA 1
ATOM 1862 C C . ALA A 1 247 ? -14.586 -9.898 -13.742 1 72.31 247 ALA A C 1
ATOM 1864 O O . ALA A 1 247 ? -15.047 -10.367 -12.703 1 72.31 247 ALA A O 1
ATOM 1865 N N . GLY A 1 248 ? -15.125 -10.438 -14.688 1 63.62 248 GLY A N 1
ATOM 1866 C CA . GLY A 1 248 ? -15.781 -11.734 -14.609 1 63.62 248 GLY A CA 1
ATOM 1867 C C . GLY A 1 248 ? -14.914 -12.875 -15.117 1 63.62 248 GLY A C 1
ATOM 1868 O O . GLY A 1 248 ? -15.078 -14.023 -14.695 1 63.62 248 GLY A O 1
ATOM 1869 N N . ASP A 1 249 ? -14.117 -12.547 -16.094 1 66.19 249 ASP A N 1
ATOM 1870 C CA . ASP A 1 249 ? -13.469 -13.695 -16.719 1 66.19 249 ASP A CA 1
ATOM 1871 C C . ASP A 1 249 ? -12.031 -13.844 -16.25 1 66.19 249 ASP A C 1
ATOM 1873 O O . ASP A 1 249 ? -11.43 -12.883 -15.766 1 66.19 249 ASP A O 1
ATOM 1877 N N . GLU A 1 250 ? -11.656 -15.07 -16.328 1 65.44 250 GLU A N 1
ATOM 1878 C CA . GLU A 1 250 ? -10.32 -15.469 -15.898 1 65.44 250 GLU A CA 1
ATOM 1879 C C . GLU A 1 250 ? -9.234 -14.781 -16.719 1 65.44 250 GLU A C 1
ATOM 1881 O O . GLU A 1 250 ? -8.07 -14.742 -16.312 1 65.44 250 GLU A O 1
ATOM 1886 N N . TYR A 1 251 ? -9.703 -14.07 -17.672 1 67 251 TYR A N 1
ATOM 1887 C CA . TYR A 1 251 ? -8.672 -13.586 -18.594 1 67 251 TYR A CA 1
ATOM 1888 C C . TYR A 1 251 ? -8.68 -12.062 -18.656 1 67 251 TYR A C 1
ATOM 1890 O O . TYR A 1 251 ? -8.047 -11.477 -19.547 1 67 251 TYR A O 1
ATOM 1898 N N . ASP A 1 252 ? -9.281 -11.484 -17.766 1 78.25 252 ASP A N 1
ATOM 1899 C CA . ASP A 1 252 ? -9.367 -10.031 -17.797 1 78.25 252 ASP A CA 1
ATOM 1900 C C . ASP A 1 252 ? -8.656 -9.406 -16.609 1 78.25 252 ASP A C 1
ATOM 1902 O O . ASP A 1 252 ? -9.133 -8.422 -16.031 1 78.25 252 ASP A O 1
ATOM 1906 N N . LEU A 1 253 ? -7.539 -9.969 -16.359 1 87.38 253 LEU A N 1
ATOM 1907 C CA . LEU A 1 253 ? -6.828 -9.469 -15.188 1 87.38 253 LEU A CA 1
ATOM 1908 C C . LEU A 1 253 ? -5.918 -8.305 -15.562 1 87.38 253 LEU A C 1
ATOM 1910 O O . LEU A 1 253 ? -5.477 -8.203 -16.703 1 87.38 253 LEU A O 1
ATOM 1914 N N . GLY A 1 254 ? -5.727 -7.414 -14.656 1 93.56 254 GLY A N 1
ATOM 1915 C CA . GLY A 1 254 ? -4.746 -6.34 -14.742 1 93.56 254 GLY A CA 1
ATOM 1916 C C . GLY A 1 254 ? -3.646 -6.453 -13.703 1 93.56 254 GLY A C 1
ATOM 1917 O O . GLY A 1 254 ? -3.902 -6.832 -12.555 1 93.56 254 GLY A O 1
ATOM 1918 N N . TYR A 1 255 ? -2.404 -6.227 -14.172 1 95.94 255 TYR A N 1
ATOM 1919 C CA . TYR A 1 255 ? -1.231 -6.273 -13.305 1 95.94 255 TYR A CA 1
ATOM 1920 C C . TYR A 1 255 ? -0.418 -4.988 -13.422 1 95.94 255 TYR A C 1
ATOM 1922 O O . TYR A 1 255 ? -0.379 -4.363 -14.484 1 95.94 255 TYR A O 1
ATOM 1930 N N . LEU A 1 256 ? 0.125 -4.637 -12.344 1 98.12 256 LEU A N 1
ATOM 1931 C CA . LEU A 1 256 ? 1.108 -3.559 -12.312 1 98.12 256 LEU A CA 1
ATOM 1932 C C . LEU A 1 256 ? 2.422 -4.035 -11.703 1 98.12 256 LEU A C 1
ATOM 1934 O O . LEU A 1 256 ? 2.439 -4.547 -10.578 1 98.12 256 LEU A O 1
ATOM 1938 N N . PHE A 1 257 ? 3.492 -3.998 -12.5 1 98.56 257 PHE A N 1
ATOM 1939 C CA . PHE A 1 257 ? 4.844 -4.309 -12.055 1 98.56 257 PHE A CA 1
ATOM 1940 C C . PHE A 1 257 ? 5.684 -3.039 -11.938 1 98.56 257 PHE A C 1
ATOM 1942 O O . PHE A 1 257 ? 5.836 -2.301 -12.914 1 98.56 257 PHE A O 1
ATOM 1949 N N . VAL A 1 258 ? 6.211 -2.801 -10.773 1 98.88 258 VAL A N 1
ATOM 1950 C CA . VAL A 1 258 ? 7.051 -1.626 -10.57 1 98.88 258 VAL A CA 1
ATOM 1951 C C . VAL A 1 258 ? 8.398 -2.051 -9.992 1 98.88 258 VAL A C 1
ATOM 1953 O O . VAL A 1 258 ? 8.461 -2.842 -9.047 1 98.88 258 VAL A O 1
ATOM 1956 N N . ALA A 1 259 ? 9.438 -1.618 -10.555 1 98.88 259 ALA A N 1
ATOM 1957 C CA . ALA A 1 259 ? 10.797 -1.802 -10.07 1 98.88 259 ALA A CA 1
ATOM 1958 C C . ALA A 1 259 ? 11.484 -0.459 -9.828 1 98.88 259 ALA A C 1
ATOM 1960 O O . ALA A 1 259 ? 11.414 0.438 -10.672 1 98.88 259 ALA A O 1
ATOM 1961 N N . PHE A 1 260 ? 12.086 -0.282 -8.664 1 98.81 260 PHE A N 1
ATOM 1962 C CA . PHE A 1 260 ? 12.828 0.925 -8.312 1 98.81 260 PHE A CA 1
ATOM 1963 C C . PHE A 1 260 ? 14.305 0.614 -8.094 1 98.81 260 PHE A C 1
ATOM 1965 O O . PHE A 1 260 ? 14.641 -0.332 -7.383 1 98.81 260 PHE A O 1
ATOM 1972 N N . SER A 1 261 ? 15.094 1.439 -8.648 1 98.75 261 SER A N 1
ATOM 1973 C CA . SER A 1 261 ? 16.516 1.329 -8.336 1 98.75 261 SER A CA 1
ATOM 1974 C C . SER A 1 261 ? 16.859 2.102 -7.07 1 98.75 261 SER A C 1
ATOM 1976 O O . SER A 1 261 ? 16.562 3.291 -6.957 1 98.75 261 SER A O 1
ATOM 1978 N N . PRO A 1 262 ? 17.516 1.454 -6.082 1 98.38 262 PRO A N 1
ATOM 1979 C CA . PRO A 1 262 ? 17.984 2.211 -4.922 1 98.38 262 PRO A CA 1
ATOM 1980 C C . PRO A 1 262 ? 18.875 3.387 -5.309 1 98.38 262 PRO A C 1
ATOM 1982 O O . PRO A 1 262 ? 18.969 4.363 -4.562 1 98.38 262 PRO A O 1
ATOM 1985 N N . GLU A 1 263 ? 19.422 3.361 -6.445 1 97.94 263 GLU A N 1
ATOM 1986 C CA . GLU A 1 263 ? 20.359 4.387 -6.91 1 97.94 263 GLU A CA 1
ATOM 1987 C C . GLU A 1 263 ? 19.625 5.691 -7.219 1 97.94 263 GLU A C 1
ATOM 1989 O O . GLU A 1 263 ? 20.266 6.734 -7.395 1 97.94 263 GLU A O 1
ATOM 1994 N N . MET A 1 264 ? 18.344 5.633 -7.293 1 98.31 264 MET A N 1
ATOM 1995 C CA . MET A 1 264 ? 17.594 6.871 -7.465 1 98.31 264 MET A CA 1
ATOM 1996 C C . MET A 1 264 ? 17.938 7.871 -6.367 1 98.31 264 MET A C 1
ATOM 1998 O O . MET A 1 264 ? 18.109 9.062 -6.637 1 98.31 264 MET A O 1
ATOM 2002 N N . PHE A 1 265 ? 18.094 7.305 -5.094 1 98.12 265 PHE A N 1
ATOM 2003 C CA . PHE A 1 265 ? 18.172 8.25 -3.988 1 98.12 265 PHE A CA 1
ATOM 2004 C C . PHE A 1 265 ? 19.328 7.91 -3.057 1 98.12 265 PHE A C 1
ATOM 2006 O O . PHE A 1 265 ? 19.75 8.742 -2.248 1 98.12 265 PHE A O 1
ATOM 2013 N N . THR A 1 266 ? 19.766 6.723 -3.137 1 97.31 266 THR A N 1
ATOM 2014 C CA . THR A 1 266 ? 20.906 6.266 -2.355 1 97.31 266 THR A CA 1
ATOM 2015 C C . THR A 1 266 ? 21.812 5.371 -3.197 1 97.31 266 THR A C 1
ATOM 2017 O O . THR A 1 266 ? 22.016 5.625 -4.387 1 97.31 266 THR A O 1
ATOM 2020 N N . THR A 1 267 ? 22.484 4.375 -2.629 1 97.81 267 THR A N 1
ATOM 2021 C CA . THR A 1 267 ? 23.219 3.312 -3.303 1 97.81 267 THR A CA 1
ATOM 2022 C C . THR A 1 267 ? 22.672 1.942 -2.914 1 97.81 267 THR A C 1
ATOM 2024 O O . THR A 1 267 ? 22.078 1.788 -1.85 1 97.81 267 THR A O 1
ATOM 2027 N N . LEU A 1 268 ? 22.844 0.998 -3.801 1 97.75 268 LEU A N 1
ATOM 2028 C CA . LEU A 1 268 ? 22.391 -0.356 -3.492 1 97.75 268 LEU A CA 1
ATOM 2029 C C . LEU A 1 268 ? 23.031 -0.852 -2.193 1 97.75 268 LEU A C 1
ATOM 2031 O O . LEU A 1 268 ? 22.344 -1.467 -1.366 1 97.75 268 LEU A O 1
ATOM 2035 N N . ASP A 1 269 ? 24.281 -0.556 -1.979 1 97.81 269 ASP A N 1
ATOM 2036 C CA . ASP A 1 269 ? 25 -1.001 -0.792 1 97.81 269 ASP A CA 1
ATOM 2037 C C . ASP A 1 269 ? 24.406 -0.385 0.474 1 97.81 269 ASP A C 1
ATOM 2039 O O . ASP A 1 269 ? 24.109 -1.096 1.437 1 97.81 269 ASP A O 1
ATOM 2043 N N . ALA A 1 270 ? 24.25 0.924 0.475 1 97.69 270 ALA A N 1
ATOM 2044 C CA . ALA A 1 270 ? 23.688 1.611 1.629 1 97.69 270 ALA A CA 1
ATOM 2045 C C . ALA A 1 270 ? 22.266 1.136 1.897 1 97.69 270 ALA A C 1
ATOM 2047 O O . ALA A 1 270 ? 21.875 0.903 3.049 1 97.69 270 ALA A O 1
ATOM 2048 N N . PHE A 1 271 ? 21.547 0.972 0.806 1 98.12 271 PHE A N 1
ATOM 2049 C CA . PHE A 1 271 ? 20.156 0.535 0.914 1 98.12 271 PHE A CA 1
ATOM 2050 C C . PHE A 1 271 ? 20.078 -0.837 1.571 1 98.12 271 PHE A C 1
ATOM 2052 O O . PHE A 1 271 ? 19.344 -1.019 2.547 1 98.12 271 PHE A O 1
ATOM 2059 N N . THR A 1 272 ? 20.781 -1.808 1.112 1 98.19 272 THR A N 1
ATOM 2060 C CA . THR A 1 272 ? 20.688 -3.178 1.604 1 98.19 272 THR A CA 1
ATOM 2061 C C . THR A 1 272 ? 21.219 -3.277 3.031 1 98.19 272 THR A C 1
ATOM 2063 O O . THR A 1 272 ? 20.734 -4.082 3.828 1 98.19 272 THR A O 1
ATOM 2066 N N . GLU A 1 273 ? 22.188 -2.436 3.365 1 97.44 273 GLU A N 1
ATOM 2067 C CA . GLU A 1 273 ? 22.672 -2.383 4.738 1 97.44 273 GLU A CA 1
ATOM 2068 C C . GLU A 1 273 ? 21.578 -1.943 5.703 1 97.44 273 GLU A C 1
ATOM 2070 O O . GLU A 1 273 ? 21.391 -2.553 6.758 1 97.44 273 GLU A O 1
ATOM 2075 N N . GLU A 1 274 ? 20.906 -0.901 5.324 1 96.81 274 GLU A N 1
ATOM 2076 C CA . GLU A 1 274 ? 19.828 -0.377 6.16 1 96.81 274 GLU A CA 1
ATOM 2077 C C . GLU A 1 274 ? 18.688 -1.374 6.27 1 96.81 274 GLU A C 1
ATOM 2079 O O . GLU A 1 274 ? 18.094 -1.534 7.34 1 96.81 274 GLU A O 1
ATOM 2084 N N . VAL A 1 275 ? 18.359 -2.014 5.156 1 97.5 275 VAL A N 1
ATOM 2085 C CA . VAL A 1 275 ? 17.266 -2.982 5.133 1 97.5 275 VAL A CA 1
ATOM 2086 C C . VAL A 1 275 ? 17.609 -4.16 6.043 1 97.5 275 VAL A C 1
ATOM 2088 O O . VAL A 1 275 ? 16.766 -4.598 6.836 1 97.5 275 VAL A O 1
ATOM 2091 N N . ASP A 1 276 ? 18.797 -4.637 5.953 1 97.38 276 ASP A N 1
ATOM 2092 C CA . ASP A 1 276 ? 19.25 -5.73 6.812 1 97.38 276 ASP A CA 1
ATOM 2093 C C . ASP A 1 276 ? 19.297 -5.293 8.273 1 97.38 276 ASP A C 1
ATOM 2095 O O . ASP A 1 276 ? 18.953 -6.07 9.172 1 97.38 276 ASP A O 1
ATOM 2099 N N . GLY A 1 277 ? 19.75 -4.098 8.469 1 96.81 277 GLY A N 1
ATOM 2100 C CA . GLY A 1 277 ? 19.781 -3.562 9.82 1 96.81 277 GLY A CA 1
ATOM 2101 C C . GLY A 1 277 ? 18.406 -3.52 10.469 1 96.81 277 GLY A C 1
ATOM 2102 O O . GLY A 1 277 ? 18.25 -3.928 11.625 1 96.81 277 GLY A O 1
ATOM 2103 N N . LEU A 1 278 ? 17.422 -3.033 9.773 1 96.81 278 LEU A N 1
ATOM 2104 C CA . LEU A 1 278 ? 16.062 -2.988 10.297 1 96.81 278 LEU A CA 1
ATOM 2105 C C . LEU A 1 278 ? 15.555 -4.391 10.609 1 96.81 278 LEU A C 1
ATOM 2107 O O . LEU A 1 278 ? 14.906 -4.605 11.641 1 96.81 278 LEU A O 1
ATOM 2111 N N . ALA A 1 279 ? 15.781 -5.316 9.68 1 96.75 279 ALA A N 1
ATOM 2112 C CA . ALA A 1 279 ? 15.391 -6.703 9.906 1 96.75 279 ALA A CA 1
ATOM 2113 C C . ALA A 1 279 ? 16.016 -7.25 11.195 1 96.75 279 ALA A C 1
ATOM 2115 O O . ALA A 1 279 ? 15.344 -7.945 11.961 1 96.75 279 ALA A O 1
ATOM 2116 N N . GLY A 1 280 ? 17.266 -6.988 11.383 1 96.12 280 GLY A N 1
ATOM 2117 C CA . GLY A 1 280 ? 17.922 -7.371 12.617 1 96.12 280 GLY A CA 1
ATOM 2118 C C . GLY A 1 280 ? 17.281 -6.77 13.852 1 96.12 280 GLY A C 1
ATOM 2119 O O . GLY A 1 280 ? 17.047 -7.469 14.836 1 96.12 280 GLY A O 1
ATOM 2120 N N . ASP A 1 281 ? 17.016 -5.453 13.805 1 96.62 281 ASP A N 1
ATOM 2121 C CA . ASP A 1 281 ? 16.359 -4.766 14.906 1 96.62 281 ASP A CA 1
ATOM 2122 C C . ASP A 1 281 ? 15.016 -5.426 15.242 1 96.62 281 ASP A C 1
ATOM 2124 O O . ASP A 1 281 ? 14.695 -5.621 16.422 1 96.62 281 ASP A O 1
ATOM 2128 N N . VAL A 1 282 ? 14.281 -5.766 14.25 1 96.69 282 VAL A N 1
ATOM 2129 C CA . VAL A 1 282 ? 12.969 -6.371 14.438 1 96.69 282 VAL A CA 1
ATOM 2130 C C . VAL A 1 282 ? 13.117 -7.734 15.109 1 96.69 282 VAL A C 1
ATOM 2132 O O . VAL A 1 282 ? 12.391 -8.047 16.062 1 96.69 282 VAL A O 1
ATOM 2135 N N . ARG A 1 283 ? 14.039 -8.531 14.609 1 95.5 283 ARG A N 1
ATOM 2136 C CA . ARG A 1 283 ? 14.258 -9.859 15.172 1 95.5 283 ARG A CA 1
ATOM 2137 C C . ARG A 1 283 ? 14.68 -9.773 16.625 1 95.5 283 ARG A C 1
ATOM 2139 O O . ARG A 1 283 ? 14.43 -10.695 17.406 1 95.5 283 ARG A O 1
ATOM 2146 N N . ASN A 1 284 ? 15.195 -8.672 17 1 95.81 284 ASN A N 1
ATOM 2147 C CA . ASN A 1 284 ? 15.695 -8.492 18.359 1 95.81 284 ASN A CA 1
ATOM 2148 C C . ASN A 1 284 ? 14.695 -7.75 19.234 1 95.81 284 ASN A C 1
ATOM 2150 O O . ASN A 1 284 ? 14.945 -7.527 20.422 1 95.81 284 ASN A O 1
ATOM 2154 N N . CYS A 1 285 ? 13.641 -7.273 18.672 1 96 285 CYS A N 1
ATOM 2155 C CA . CYS A 1 285 ? 12.602 -6.625 19.453 1 96 285 CYS A CA 1
ATOM 2156 C C . CYS A 1 285 ? 12.047 -7.566 20.516 1 96 285 CYS A C 1
ATOM 2158 O O . CYS A 1 285 ? 11.781 -8.734 20.234 1 96 285 CYS A O 1
ATOM 2160 N N . PRO A 1 286 ? 11.922 -7.055 21.844 1 95.75 286 PRO A N 1
ATOM 2161 C CA . PRO A 1 286 ? 11.297 -7.91 22.859 1 95.75 286 PRO A CA 1
ATOM 2162 C C . PRO A 1 286 ? 9.906 -8.391 22.438 1 95.75 286 PRO A C 1
ATOM 2164 O O . PRO A 1 286 ? 9.086 -7.59 21.984 1 95.75 286 PRO A O 1
ATOM 2167 N N . PRO A 1 287 ? 9.672 -9.688 22.562 1 95.75 287 PRO A N 1
ATOM 2168 C CA . PRO A 1 287 ? 8.367 -10.211 22.156 1 95.75 287 PRO A CA 1
ATOM 2169 C C . PRO A 1 287 ? 7.262 -9.875 23.156 1 95.75 287 PRO A C 1
ATOM 2171 O O . PRO A 1 287 ? 7.523 -9.742 24.359 1 95.75 287 PRO A O 1
ATOM 2174 N N . MET A 1 288 ? 6.066 -9.742 22.609 1 93.81 288 MET A N 1
ATOM 2175 C CA . MET A 1 288 ? 4.887 -9.508 23.438 1 93.81 288 MET A CA 1
ATOM 2176 C C . MET A 1 288 ? 4.66 -10.672 24.406 1 93.81 288 MET A C 1
ATOM 2178 O O . MET A 1 288 ? 4.262 -10.461 25.547 1 93.81 288 MET A O 1
ATOM 2182 N N . LYS A 1 289 ? 4.844 -11.852 23.906 1 90.31 289 LYS A N 1
ATOM 2183 C CA . LYS A 1 289 ? 4.668 -13.055 24.719 1 90.31 289 LYS A CA 1
ATOM 2184 C C . LYS A 1 289 ? 6.016 -13.609 25.188 1 90.31 289 LYS A C 1
ATOM 2186 O O . LYS A 1 289 ? 6.949 -13.727 24.391 1 90.31 289 LYS A O 1
ATOM 2191 N N . PRO A 1 290 ? 6.016 -13.938 26.484 1 88.06 290 PRO A N 1
ATOM 2192 C CA . PRO A 1 290 ? 7.258 -14.547 26.953 1 88.06 290 PRO A CA 1
ATOM 2193 C C . PRO A 1 290 ? 7.648 -15.781 26.141 1 88.06 290 PRO A C 1
ATOM 2195 O O . PRO A 1 290 ? 6.805 -16.641 25.859 1 88.06 290 PRO A O 1
ATOM 2198 N N . GLY A 1 291 ? 8.867 -15.82 25.734 1 87.62 291 GLY A N 1
ATOM 2199 C CA . GLY A 1 291 ? 9.336 -16.953 24.938 1 87.62 291 GLY A CA 1
ATOM 2200 C C . GLY A 1 291 ? 9.008 -16.844 23.469 1 87.62 291 GLY A C 1
ATOM 2201 O O . GLY A 1 291 ? 9.328 -17.734 22.688 1 87.62 291 GLY A O 1
ATOM 2202 N N . GLY A 1 292 ? 8.375 -15.773 23.156 1 91.31 292 GLY A N 1
ATOM 2203 C CA . GLY A 1 292 ? 8 -15.57 21.766 1 91.31 292 GLY A CA 1
ATOM 2204 C C . GLY A 1 292 ? 9.133 -15.023 20.906 1 91.31 292 GLY A C 1
ATOM 2205 O O . GLY A 1 292 ? 10.281 -14.969 21.359 1 91.31 292 GLY A O 1
ATOM 2206 N N . GLN A 1 293 ? 8.82 -14.844 19.609 1 92.75 293 GLN A N 1
ATOM 2207 C CA . GLN A 1 293 ? 9.734 -14.266 18.641 1 92.75 293 GLN A CA 1
ATOM 2208 C C . GLN A 1 293 ? 9.023 -13.281 17.734 1 92.75 293 GLN A C 1
ATOM 2210 O O . GLN A 1 293 ? 7.836 -13.445 17.422 1 92.75 293 GLN A O 1
ATOM 2215 N N . VAL A 1 294 ? 9.758 -12.25 17.438 1 95.56 294 VAL A N 1
ATOM 2216 C CA . VAL A 1 294 ? 9.242 -11.289 16.469 1 95.56 294 VAL A CA 1
ATOM 2217 C C . VAL A 1 294 ? 9.836 -11.578 15.086 1 95.56 294 VAL A C 1
ATOM 2219 O O . VAL A 1 294 ? 11.055 -11.766 14.953 1 95.56 294 VAL A O 1
ATOM 2222 N N . PHE A 1 295 ? 9 -11.641 14.094 1 95.12 295 PHE A N 1
ATOM 2223 C CA . PHE A 1 295 ? 9.438 -12.023 12.758 1 95.12 295 PHE A CA 1
ATOM 2224 C C . PHE A 1 295 ? 9.391 -10.836 11.805 1 95.12 295 PHE A C 1
ATOM 2226 O O . PHE A 1 295 ? 8.5 -9.984 11.914 1 95.12 295 PHE A O 1
ATOM 2233 N N . VAL A 1 296 ? 10.359 -10.797 10.898 1 95.75 296 VAL A N 1
ATOM 2234 C CA . VAL A 1 296 ? 10.234 -9.938 9.734 1 95.75 296 VAL A CA 1
ATOM 2235 C C . VAL A 1 296 ? 9.102 -10.438 8.836 1 95.75 296 VAL A C 1
ATOM 2237 O O . VAL A 1 296 ? 8.922 -11.641 8.672 1 95.75 296 VAL A O 1
ATOM 2240 N N . PRO A 1 297 ? 8.344 -9.484 8.281 1 93.75 297 PRO A N 1
ATOM 2241 C CA . PRO A 1 297 ? 7.289 -9.961 7.383 1 93.75 297 PRO A CA 1
ATOM 2242 C C . PRO A 1 297 ? 7.812 -10.922 6.32 1 93.75 297 PRO A C 1
ATOM 2244 O O . PRO A 1 297 ? 8.891 -10.703 5.766 1 93.75 297 PRO A O 1
ATOM 2247 N N . GLY A 1 298 ? 7.059 -11.977 6.039 1 87.19 298 GLY A N 1
ATOM 2248 C CA . GLY A 1 298 ? 7.426 -12.961 5.027 1 87.19 298 GLY A CA 1
ATOM 2249 C C . GLY A 1 298 ? 8.25 -14.102 5.582 1 87.19 298 GLY A C 1
ATOM 2250 O O . GLY A 1 298 ? 8.461 -15.109 4.902 1 87.19 298 GLY A O 1
ATOM 2251 N N . GLU A 1 299 ? 8.82 -13.984 6.715 1 84.25 299 GLU A N 1
ATOM 2252 C CA . GLU A 1 299 ? 9.727 -14.984 7.254 1 84.25 299 GLU A CA 1
ATOM 2253 C C . GLU A 1 299 ? 8.969 -16.219 7.73 1 84.25 299 GLU A C 1
ATOM 2255 O O . GLU A 1 299 ? 9.508 -17.328 7.703 1 84.25 299 GLU A O 1
ATOM 2260 N N . ILE A 1 300 ? 7.785 -16.062 8.219 1 65.75 300 ILE A N 1
ATOM 2261 C CA . ILE A 1 300 ? 7.078 -17.25 8.688 1 65.75 300 ILE A CA 1
ATOM 2262 C C . ILE A 1 300 ? 6.734 -18.156 7.504 1 65.75 300 ILE A C 1
ATOM 2264 O O . ILE A 1 300 ? 6.898 -19.375 7.57 1 65.75 300 ILE A O 1
ATOM 2268 N N . PHE A 1 301 ? 6.273 -17.641 6.539 1 57 301 PHE A N 1
ATOM 2269 C CA . PHE A 1 301 ? 5.887 -18.453 5.391 1 57 301 PHE A CA 1
ATOM 2270 C C . PHE A 1 301 ? 7.109 -18.828 4.566 1 57 301 PHE A C 1
ATOM 2272 O O . PHE A 1 301 ? 7.102 -19.859 3.879 1 57 301 PHE A O 1
ATOM 2279 N N . GLY A 1 302 ? 8.25 -18.016 4.621 1 50.53 302 GLY A N 1
ATOM 2280 C CA . GLY A 1 302 ? 9.461 -18.312 3.869 1 50.53 302 GLY A CA 1
ATOM 2281 C C . GLY A 1 302 ? 10.359 -19.328 4.551 1 50.53 302 GLY A C 1
ATOM 2282 O O . GLY A 1 302 ? 11.43 -19.656 4.043 1 50.53 302 GLY A O 1
ATOM 2283 N N . SER A 1 303 ? 10.125 -19.469 5.801 1 43.31 303 SER A N 1
ATOM 2284 C CA . SER A 1 303 ? 11.133 -20.188 6.582 1 43.31 303 SER A CA 1
ATOM 2285 C C . SER A 1 303 ? 11.273 -21.625 6.113 1 43.31 303 SER A C 1
ATOM 2287 O O . SER A 1 303 ? 12.07 -22.391 6.656 1 43.31 303 SER A O 1
ATOM 2289 N N . ARG A 1 304 ? 10.383 -22.109 5.406 1 43.16 304 ARG A N 1
ATOM 2290 C CA . ARG A 1 304 ? 11.031 -23.391 5.133 1 43.16 304 ARG A CA 1
ATOM 2291 C C . ARG A 1 304 ? 12.18 -23.219 4.145 1 43.16 304 ARG A C 1
ATOM 2293 O O . ARG A 1 304 ? 11.961 -22.875 2.979 1 43.16 304 ARG A O 1
ATOM 2300 N N . PRO A 1 305 ? 13.336 -22.75 4.695 1 39.59 305 PRO A N 1
ATOM 2301 C CA . PRO A 1 305 ? 14.492 -22.547 3.818 1 39.59 305 PRO A CA 1
ATOM 2302 C C . PRO A 1 305 ? 14.578 -23.578 2.699 1 39.59 305 PRO A C 1
ATOM 2304 O O . PRO A 1 305 ? 14.266 -24.75 2.912 1 39.59 305 PRO A O 1
ATOM 2307 N N . VAL A 1 306 ? 14.516 -23.047 1.532 1 39.5 306 VAL A N 1
ATOM 2308 C CA . VAL A 1 306 ? 14.914 -23.875 0.396 1 39.5 306 VAL A CA 1
ATOM 2309 C C . VAL A 1 306 ? 16.078 -24.781 0.798 1 39.5 306 VAL A C 1
ATOM 2311 O O . VAL A 1 306 ? 16.375 -25.75 0.108 1 39.5 306 VAL A O 1
ATOM 2314 N N . SER A 1 307 ? 16.766 -24.234 1.663 1 39.5 307 SER A N 1
ATOM 2315 C CA . SER A 1 307 ? 17.969 -24.984 1.978 1 39.5 307 SER A CA 1
ATOM 2316 C C . SER A 1 307 ? 17.625 -26.422 2.395 1 39.5 307 SER A C 1
ATOM 2318 O O . SER A 1 307 ? 18.5 -27.281 2.475 1 39.5 307 SER A O 1
ATOM 2320 N N . GLN A 1 308 ? 16.531 -26.406 2.924 1 42.34 308 GLN A N 1
ATOM 2321 C CA . GLN A 1 308 ? 16.266 -27.812 3.172 1 42.34 308 GLN A CA 1
ATOM 2322 C C . GLN A 1 308 ? 15.859 -28.531 1.892 1 42.34 308 GLN A C 1
ATOM 2324 O O . GLN A 1 308 ? 15.242 -29.594 1.942 1 42.34 308 GLN A O 1
ATOM 2329 N N . MET A 1 309 ? 15.938 -27.703 0.887 1 49.03 309 MET A N 1
ATOM 2330 C CA . MET A 1 309 ? 15.742 -28.438 -0.359 1 49.03 309 MET A CA 1
ATOM 2331 C C . MET A 1 309 ? 16.828 -29.5 -0.549 1 49.03 309 MET A C 1
ATOM 2333 O O . MET A 1 309 ? 17.094 -29.922 -1.675 1 49.03 309 MET A O 1
ATOM 2337 N N . PRO A 1 310 ? 17.531 -29.609 0.399 1 50.41 310 PRO A N 1
ATOM 2338 C CA . PRO A 1 310 ? 18.688 -30.438 0.076 1 50.41 310 PRO A CA 1
ATOM 2339 C C . PRO A 1 310 ? 18.312 -31.734 -0.652 1 50.41 310 PRO A C 1
ATOM 2341 O O . PRO A 1 310 ? 19.172 -32.406 -1.202 1 50.41 310 PRO A O 1
ATOM 2344 N N . SER A 1 311 ? 17.094 -32.188 -0.51 1 61.66 311 SER A N 1
ATOM 2345 C CA . SER A 1 311 ? 17.016 -33.562 -0.946 1 61.66 311 SER A CA 1
ATOM 2346 C C . SER A 1 311 ? 16.844 -33.656 -2.459 1 61.66 311 SER A C 1
ATOM 2348 O O . SER A 1 311 ? 16.234 -32.781 -3.082 1 61.66 311 SER A O 1
ATOM 2350 N N . HIS A 1 312 ? 17.703 -34.344 -3.129 1 81.88 312 HIS A N 1
ATOM 2351 C CA . HIS A 1 312 ? 17.656 -34.656 -4.551 1 81.88 312 HIS A CA 1
ATOM 2352 C C . HIS A 1 312 ? 16.344 -35.375 -4.91 1 81.88 312 HIS A C 1
ATOM 2354 O O . HIS A 1 312 ? 16.141 -35.75 -6.062 1 81.88 312 HIS A O 1
ATOM 2360 N N . GLU A 1 313 ? 15.516 -35.438 -3.873 1 87.69 313 GLU A N 1
ATOM 2361 C CA . GLU A 1 313 ? 14.25 -36.125 -4.109 1 87.69 313 GLU A CA 1
ATOM 2362 C C . GLU A 1 313 ? 13.094 -35.375 -3.443 1 87.69 313 GLU A C 1
ATOM 2364 O O . GLU A 1 313 ? 13.305 -34.562 -2.533 1 87.69 313 GLU A O 1
ATOM 2369 N N . ALA A 1 314 ? 11.914 -35.5 -3.979 1 88.25 314 ALA A N 1
ATOM 2370 C CA . ALA A 1 314 ? 10.688 -34.938 -3.426 1 88.25 314 ALA A CA 1
ATOM 2371 C C . ALA A 1 314 ? 9.602 -36 -3.299 1 88.25 314 ALA A C 1
ATOM 2373 O O . ALA A 1 314 ? 9.547 -36.938 -4.102 1 88.25 314 ALA A O 1
ATOM 2374 N N . GLU A 1 315 ? 8.867 -35.969 -2.289 1 88.62 315 GLU A N 1
ATOM 2375 C CA . GLU A 1 315 ? 7.66 -36.781 -2.18 1 88.62 315 GLU A CA 1
ATOM 2376 C C . GLU A 1 315 ? 6.496 -36.125 -2.924 1 88.62 315 GLU A C 1
ATOM 2378 O O . GLU A 1 315 ? 6.16 -34.969 -2.674 1 88.62 315 GLU A O 1
ATOM 2383 N N . VAL A 1 316 ? 5.953 -36.812 -3.887 1 90.38 316 VAL A N 1
ATOM 2384 C CA . VAL A 1 316 ? 4.855 -36.312 -4.707 1 90.38 316 VAL A CA 1
ATOM 2385 C C . VAL A 1 316 ? 3.668 -37.281 -4.617 1 90.38 316 VAL A C 1
ATOM 2387 O O . VAL A 1 316 ? 3.85 -38.5 -4.461 1 90.38 316 VAL A O 1
ATOM 2390 N N . GLU A 1 317 ? 2.467 -36.719 -4.605 1 89.56 317 GLU A N 1
ATOM 2391 C CA . GLU A 1 317 ? 1.288 -37.594 -4.66 1 89.56 317 GLU A CA 1
ATOM 2392 C C . GLU A 1 317 ? 1.318 -38.469 -5.895 1 89.56 317 GLU A C 1
ATOM 2394 O O . GLU A 1 317 ? 1.619 -38 -7 1 89.56 317 GLU A O 1
ATOM 2399 N N . GLU A 1 318 ? 0.893 -39.719 -5.707 1 93.25 318 GLU A N 1
ATOM 2400 C CA . GLU A 1 318 ? 1.002 -40.719 -6.77 1 93.25 318 GLU A CA 1
ATOM 2401 C C . GLU A 1 318 ? 0.177 -40.312 -7.988 1 93.25 318 GLU A C 1
ATOM 2403 O O . GLU A 1 318 ? 0.631 -40.438 -9.125 1 93.25 318 GLU A O 1
ATOM 2408 N N . ASP A 1 319 ? -0.986 -39.844 -7.727 1 92.06 319 ASP A N 1
ATOM 2409 C CA . ASP A 1 319 ? -1.855 -39.438 -8.828 1 92.06 319 ASP A CA 1
ATOM 2410 C C . ASP A 1 319 ? -1.26 -38.281 -9.602 1 92.06 319 ASP A C 1
ATOM 2412 O O . ASP A 1 319 ? -1.318 -38.219 -10.828 1 92.06 319 ASP A O 1
ATOM 2416 N N . VAL A 1 320 ? -0.71 -37.375 -8.93 1 92.38 320 VAL A N 1
ATOM 2417 C CA . VAL A 1 320 ? -0.089 -36.188 -9.547 1 92.38 320 VAL A CA 1
ATOM 2418 C C . VAL A 1 320 ? 1.1 -36.625 -10.398 1 92.38 320 VAL A C 1
ATOM 2420 O O . VAL A 1 320 ? 1.256 -36.156 -11.531 1 92.38 320 VAL A O 1
ATOM 2423 N N . TYR A 1 321 ? 1.854 -37.5 -9.836 1 94.19 321 TYR A N 1
ATOM 2424 C CA . TYR A 1 321 ? 3.025 -38 -10.547 1 94.19 321 TYR A CA 1
ATOM 2425 C C . TYR A 1 321 ? 2.619 -38.75 -11.812 1 94.19 321 TYR A C 1
ATOM 2427 O O . TYR A 1 321 ? 3.215 -38.531 -12.875 1 94.19 321 TYR A O 1
ATOM 2435 N N . ARG A 1 322 ? 1.65 -39.562 -11.711 1 95.25 322 ARG A N 1
ATOM 2436 C CA . ARG A 1 322 ? 1.147 -40.312 -12.852 1 95.25 322 ARG A CA 1
ATOM 2437 C C . ARG A 1 322 ? 0.648 -39.375 -13.945 1 95.25 322 ARG A C 1
ATOM 2439 O O . ARG A 1 322 ? 0.968 -39.562 -15.125 1 95.25 322 ARG A O 1
ATOM 2446 N N . ARG A 1 323 ? -0.06 -38.375 -13.594 1 94.56 323 ARG A N 1
ATOM 2447 C CA . ARG A 1 323 ? -0.62 -37.438 -14.555 1 94.56 323 ARG A CA 1
ATOM 2448 C C . ARG A 1 323 ? 0.48 -36.625 -15.211 1 94.56 323 ARG A C 1
ATOM 2450 O O . ARG A 1 323 ? 0.4 -36.312 -16.406 1 94.56 323 ARG A O 1
ATOM 2457 N N . LEU A 1 324 ? 1.413 -36.25 -14.422 1 95.62 324 LEU A N 1
ATOM 2458 C CA . LEU A 1 324 ? 2.547 -35.5 -14.961 1 95.62 324 LEU A CA 1
ATOM 2459 C C . LEU A 1 324 ? 3.271 -36.312 -16.031 1 95.62 324 LEU A C 1
ATOM 2461 O O . LEU A 1 324 ? 3.682 -35.781 -17.062 1 95.62 324 LEU A O 1
ATOM 2465 N N . LYS A 1 325 ? 3.398 -37.594 -15.781 1 96.44 325 LYS A N 1
ATOM 2466 C CA . LYS A 1 325 ? 4.02 -38.5 -16.766 1 96.44 325 LYS A CA 1
ATOM 2467 C C . LYS A 1 325 ? 3.213 -38.531 -18.062 1 96.44 325 LYS A C 1
ATOM 2469 O O . LYS A 1 325 ? 3.781 -38.469 -19.156 1 96.44 325 LYS A O 1
ATOM 2474 N N . ILE A 1 326 ? 1.931 -38.594 -17.906 1 96.12 326 ILE A N 1
ATOM 2475 C CA . ILE A 1 326 ? 1.062 -38.594 -19.078 1 96.12 326 ILE A CA 1
ATOM 2476 C C . ILE A 1 326 ? 1.174 -37.281 -19.828 1 96.12 326 ILE A C 1
ATOM 2478 O O . ILE A 1 326 ? 1.338 -37.25 -21.047 1 96.12 326 ILE A O 1
ATOM 2482 N N . MET A 1 327 ? 1.203 -36.188 -19.094 1 95 327 MET A N 1
ATOM 2483 C CA . MET A 1 327 ? 1.26 -34.844 -19.656 1 95 327 MET A CA 1
ATOM 2484 C C . MET A 1 327 ? 2.576 -34.625 -20.406 1 95 327 MET A C 1
ATOM 2486 O O . MET A 1 327 ? 2.646 -33.812 -21.312 1 95 327 MET A O 1
ATOM 2490 N N . SER A 1 328 ? 3.609 -35.344 -20 1 95.88 328 SER A N 1
ATOM 2491 C CA . SER A 1 328 ? 4.941 -35.156 -20.562 1 95.88 328 SER A CA 1
ATOM 2492 C C . SER A 1 328 ? 5.055 -35.812 -21.938 1 95.88 328 SER A C 1
ATOM 2494 O O . SER A 1 328 ? 5.988 -35.531 -22.688 1 95.88 328 SER A O 1
ATOM 2496 N N . VAL A 1 329 ? 4.062 -36.656 -22.297 1 95.75 329 VAL A N 1
ATOM 2497 C CA . VAL A 1 329 ? 4.219 -37.406 -23.562 1 95.75 329 VAL A CA 1
ATOM 2498 C C . VAL A 1 329 ? 2.996 -37.156 -24.438 1 95.75 329 VAL A C 1
ATOM 2500 O O . VAL A 1 329 ? 2.957 -37.625 -25.594 1 95.75 329 VAL A O 1
ATOM 2503 N N . SER A 1 330 ? 1.963 -36.5 -23.953 1 93.44 330 SER A N 1
ATOM 2504 C CA . SER A 1 330 ? 0.768 -36.188 -24.734 1 93.44 330 SER A CA 1
ATOM 2505 C C . SER A 1 330 ? 0.08 -34.938 -24.234 1 93.44 330 SER A C 1
ATOM 2507 O O . SER A 1 330 ? 0.429 -34.406 -23.172 1 93.44 330 SER A O 1
ATOM 2509 N N . LEU A 1 331 ? -0.838 -34.438 -24.969 1 90.38 331 LEU A N 1
ATOM 2510 C CA . LEU A 1 331 ? -1.593 -33.25 -24.578 1 90.38 331 LEU A CA 1
ATOM 2511 C C . LEU A 1 331 ? -2.695 -33.594 -23.594 1 90.38 331 LEU A C 1
ATOM 2513 O O . LEU A 1 331 ? -3.479 -32.75 -23.188 1 90.38 331 LEU A O 1
ATOM 2517 N N . GLU A 1 332 ? -2.68 -34.812 -23.188 1 86.06 332 GLU A N 1
ATOM 2518 C CA . GLU A 1 332 ? -3.619 -35.281 -22.172 1 86.06 332 GLU A CA 1
ATOM 2519 C C . GLU A 1 332 ? -2.959 -35.344 -20.797 1 86.06 332 GLU A C 1
ATOM 2521 O O . GLU A 1 332 ? -1.777 -35.031 -20.656 1 86.06 332 GLU A O 1
ATOM 2526 N N . GLY A 1 333 ? -3.73 -35.594 -19.75 1 84.19 333 GLY A N 1
ATOM 2527 C CA . GLY A 1 333 ? -3.172 -35.844 -18.422 1 84.19 333 GLY A CA 1
ATOM 2528 C C . GLY A 1 333 ? -3.416 -34.688 -17.453 1 84.19 333 GLY A C 1
ATOM 2529 O O . GLY A 1 333 ? -3.338 -34.875 -16.234 1 84.19 333 GLY A O 1
ATOM 2530 N N . GLY A 1 334 ? -3.58 -33.562 -17.984 1 82.12 334 GLY A N 1
ATOM 2531 C CA . GLY A 1 334 ? -3.854 -32.438 -17.094 1 82.12 334 GLY A CA 1
ATOM 2532 C C . GLY A 1 334 ? -5.219 -32.531 -16.438 1 82.12 334 GLY A C 1
ATOM 2533 O O . GLY A 1 334 ? -5.973 -33.469 -16.672 1 82.12 334 GLY A O 1
ATOM 2534 N N . TYR A 1 335 ? -5.34 -31.797 -15.352 1 76.12 335 TYR A N 1
ATOM 2535 C CA . TYR A 1 335 ? -6.648 -31.703 -14.719 1 76.12 335 TYR A CA 1
ATOM 2536 C C . TYR A 1 335 ? -7.609 -30.891 -15.57 1 76.12 335 TYR A C 1
ATOM 2538 O O . TYR A 1 335 ? -7.211 -29.891 -16.188 1 76.12 335 TYR A O 1
ATOM 2546 N N . GLU A 1 336 ? -8.828 -31.484 -15.836 1 61.69 336 GLU A N 1
ATOM 2547 C CA . GLU A 1 336 ? -9.859 -30.703 -16.516 1 61.69 336 GLU A CA 1
ATOM 2548 C C . GLU A 1 336 ? -10.312 -29.516 -15.656 1 61.69 336 GLU A C 1
ATOM 2550 O O . GLU A 1 336 ? -10.234 -29.578 -14.43 1 61.69 336 GLU A O 1
ATOM 2555 N N . ASN A 1 337 ? -10.344 -28.281 -16.234 1 54.19 337 ASN A N 1
ATOM 2556 C CA . ASN A 1 337 ? -10.836 -27.078 -15.562 1 54.19 337 ASN A CA 1
ATOM 2557 C C . ASN A 1 337 ? -12.031 -27.391 -14.672 1 54.19 337 ASN A C 1
ATOM 2559 O O . ASN A 1 337 ? -13.125 -27.672 -15.164 1 54.19 337 ASN A O 1
ATOM 2563 N N . ASN A 1 338 ? -11.961 -28.172 -13.82 1 47.59 338 ASN A N 1
ATOM 2564 C CA . ASN A 1 338 ? -13.148 -28.266 -12.977 1 47.59 338 ASN A CA 1
ATOM 2565 C C . ASN A 1 338 ? -13.359 -26.984 -12.172 1 47.59 338 ASN A C 1
ATOM 2567 O O . ASN A 1 338 ? -12.469 -26.562 -11.422 1 47.59 338 ASN A O 1
ATOM 2571 N N . LYS A 1 339 ? -14.336 -26.047 -12.719 1 47.16 339 LYS A N 1
ATOM 2572 C CA . LYS A 1 339 ? -14.766 -24.797 -12.117 1 47.16 339 LYS A CA 1
ATOM 2573 C C . LYS A 1 339 ? -14.656 -24.844 -10.594 1 47.16 339 LYS A C 1
ATOM 2575 O O . LYS A 1 339 ? -14.547 -23.812 -9.938 1 47.16 339 LYS A O 1
ATOM 2580 N N . LYS A 1 340 ? -15.078 -25.891 -10.086 1 43.47 340 LYS A N 1
ATOM 2581 C CA . LYS A 1 340 ? -15.195 -26.016 -8.633 1 43.47 340 LYS A CA 1
ATOM 2582 C C . LYS A 1 340 ? -13.828 -25.953 -7.957 1 43.47 340 LYS A C 1
ATOM 2584 O O . LYS A 1 340 ? -13.742 -25.844 -6.734 1 43.47 340 LYS A O 1
ATOM 2589 N N . LEU A 1 341 ? -12.875 -26.188 -8.664 1 43.06 341 LEU A N 1
ATOM 2590 C CA . LEU A 1 341 ? -11.547 -26.281 -8.086 1 43.06 341 LEU A CA 1
ATOM 2591 C C . LEU A 1 341 ? -10.742 -25.016 -8.352 1 43.06 341 LEU A C 1
ATOM 2593 O O . LEU A 1 341 ? -9.625 -24.859 -7.855 1 43.06 341 LEU A O 1
ATOM 2597 N N . ASN A 1 342 ? -11.164 -24.25 -9.328 1 42.56 342 ASN A N 1
ATOM 2598 C CA . ASN A 1 342 ? -10.383 -23.062 -9.617 1 42.56 342 ASN A CA 1
ATOM 2599 C C . ASN A 1 342 ? -10.906 -21.844 -8.852 1 42.56 342 ASN A C 1
ATOM 2601 O O . ASN A 1 342 ? -12.117 -21.641 -8.766 1 42.56 342 ASN A O 1
ATOM 2605 N N . MET B 1 1 ? -15.164 28.703 25.359 1 76.12 1 MET B N 1
ATOM 2606 C CA . MET B 1 1 ? -16.219 29.438 24.688 1 76.12 1 MET B CA 1
ATOM 2607 C C . MET B 1 1 ? -15.812 29.797 23.266 1 76.12 1 MET B C 1
ATOM 2609 O O . MET B 1 1 ? -14.648 30.109 23 1 76.12 1 MET B O 1
ATOM 2613 N N . GLY B 1 2 ? -16.688 29.625 22.281 1 85.62 2 GLY B N 1
ATOM 2614 C CA . GLY B 1 2 ? -16.406 29.891 20.875 1 85.62 2 GLY B CA 1
ATOM 2615 C C . GLY B 1 2 ? -16.781 31.297 20.453 1 85.62 2 GLY B C 1
ATOM 2616 O O . GLY B 1 2 ? -17.594 31.953 21.109 1 85.62 2 GLY B O 1
ATOM 2617 N N . VAL B 1 3 ? -16.031 31.984 19.609 1 91.56 3 VAL B N 1
ATOM 2618 C CA . VAL B 1 3 ? -16.328 33.25 18.969 1 91.56 3 VAL B CA 1
ATOM 2619 C C . VAL B 1 3 ? -16.547 33.062 17.484 1 91.56 3 VAL B C 1
ATOM 2621 O O . VAL B 1 3 ? -15.906 32.188 16.859 1 91.56 3 VAL B O 1
ATOM 2624 N N . THR B 1 4 ? -17.5 33.812 16.984 1 92.69 4 THR B N 1
ATOM 2625 C CA . THR B 1 4 ? -17.75 33.781 15.547 1 92.69 4 THR B CA 1
ATOM 2626 C C . THR B 1 4 ? -16.891 34.812 14.82 1 92.69 4 THR B C 1
ATOM 2628 O O . THR B 1 4 ? -16.938 36 15.133 1 92.69 4 THR B O 1
ATOM 2631 N N . VAL B 1 5 ? -16.109 34.375 13.938 1 94 5 VAL B N 1
ATOM 2632 C CA . VAL B 1 5 ? -15.172 35.25 13.227 1 94 5 VAL B CA 1
ATOM 2633 C C . VAL B 1 5 ? -15.328 35.031 11.719 1 94 5 VAL B C 1
ATOM 2635 O O . VAL B 1 5 ? -15.594 33.938 11.258 1 94 5 VAL B O 1
ATOM 2638 N N . LYS B 1 6 ? -15.266 36.156 10.977 1 94.69 6 LYS B N 1
ATOM 2639 C CA . LYS B 1 6 ? -15.258 36.062 9.523 1 94.69 6 LYS B CA 1
ATOM 2640 C C . LYS B 1 6 ? -14.055 35.25 9.039 1 94.69 6 LYS B C 1
ATOM 2642 O O . LYS B 1 6 ? -12.938 35.438 9.531 1 94.69 6 LYS B O 1
ATOM 2647 N N . ILE B 1 7 ? -14.273 34.344 8.031 1 93.81 7 ILE B N 1
ATOM 2648 C CA . ILE B 1 7 ? -13.219 33.5 7.496 1 93.81 7 ILE B CA 1
ATOM 2649 C C . ILE B 1 7 ? -12.109 34.375 6.891 1 93.81 7 ILE B C 1
ATOM 2651 O O . ILE B 1 7 ? -10.922 34.094 7.07 1 93.81 7 ILE B O 1
ATOM 2655 N N . GLU B 1 8 ? -12.531 35.375 6.258 1 94.38 8 GLU B N 1
ATOM 2656 C CA . GLU B 1 8 ? -11.562 36.281 5.641 1 94.38 8 GLU B CA 1
ATOM 2657 C C . GLU B 1 8 ? -10.656 36.938 6.688 1 94.38 8 GLU B C 1
ATOM 2659 O O . GLU B 1 8 ? -9.477 37.156 6.434 1 94.38 8 GLU B O 1
ATOM 2664 N N . GLU B 1 9 ? -11.172 37.25 7.824 1 95.44 9 GLU B N 1
ATOM 2665 C CA . GLU B 1 9 ? -10.375 37.812 8.914 1 95.44 9 GLU B CA 1
ATOM 2666 C C . GLU B 1 9 ? -9.367 36.781 9.422 1 95.44 9 GLU B C 1
ATOM 2668 O O . GLU B 1 9 ? -8.203 37.125 9.68 1 95.44 9 GLU B O 1
ATOM 2673 N N . ILE B 1 10 ? -9.82 35.594 9.547 1 95.5 10 ILE B N 1
ATOM 2674 C CA . ILE B 1 10 ? -8.93 34.531 9.992 1 95.5 10 ILE B CA 1
ATOM 2675 C C . ILE B 1 10 ? -7.773 34.375 9.008 1 95.5 10 ILE B C 1
ATOM 2677 O O . ILE B 1 10 ? -6.613 34.281 9.414 1 95.5 10 ILE B O 1
ATOM 2681 N N . LYS B 1 11 ? -8.086 34.375 7.734 1 95.69 11 LYS B N 1
ATOM 2682 C CA . LYS B 1 11 ? -7.07 34.219 6.691 1 95.69 11 LYS B CA 1
ATOM 2683 C C . LYS B 1 11 ? -6.039 35.344 6.77 1 95.69 11 LYS B C 1
ATOM 2685 O O . LYS B 1 11 ? -4.84 35.094 6.66 1 95.69 11 LYS B O 1
ATOM 2690 N N . GLU B 1 12 ? -6.562 36.5 6.953 1 96.75 12 GLU B N 1
ATOM 2691 C CA . GLU B 1 12 ? -5.68 37.656 7.039 1 96.75 12 GLU B CA 1
ATOM 2692 C C . GLU B 1 12 ? -4.734 37.562 8.234 1 96.75 12 GLU B C 1
ATOM 2694 O O . GLU B 1 12 ? -3.545 37.844 8.117 1 96.75 12 GLU B O 1
ATOM 2699 N N . LEU B 1 13 ? -5.281 37.188 9.367 1 97.31 13 LEU B N 1
ATOM 2700 C CA . LEU B 1 13 ? -4.469 37 10.57 1 97.31 13 LEU B CA 1
ATOM 2701 C C . LEU B 1 13 ? -3.404 35.938 10.359 1 97.31 13 LEU B C 1
ATOM 2703 O O . LEU B 1 13 ? -2.25 36.125 10.75 1 97.31 13 LEU B O 1
ATOM 2707 N N . MET B 1 14 ? -3.76 34.875 9.703 1 96.88 14 MET B N 1
ATOM 2708 C CA . MET B 1 14 ? -2.814 33.781 9.438 1 96.88 14 MET B CA 1
ATOM 2709 C C . MET B 1 14 ? -1.723 34.25 8.477 1 96.88 14 MET B C 1
ATOM 2711 O O . MET B 1 14 ? -0.549 33.938 8.664 1 96.88 14 MET B O 1
ATOM 2715 N N . HIS B 1 15 ? -2.164 34.969 7.477 1 97.38 15 HIS B N 1
ATOM 2716 C CA . HIS B 1 15 ? -1.203 35.5 6.516 1 97.38 15 HIS B CA 1
ATOM 2717 C C . HIS B 1 15 ? -0.165 36.406 7.199 1 97.38 15 HIS B C 1
ATOM 2719 O O . HIS B 1 15 ? 1.034 36.25 6.945 1 97.38 15 HIS B O 1
ATOM 2725 N N . LYS B 1 16 ? -0.592 37.25 7.996 1 97.5 16 LYS B N 1
ATOM 2726 C CA . LYS B 1 16 ? 0.3 38.156 8.727 1 97.5 16 LYS B CA 1
ATOM 2727 C C . LYS B 1 16 ? 1.236 37.375 9.641 1 97.5 16 LYS B C 1
ATOM 2729 O O . LYS B 1 16 ? 2.426 37.688 9.727 1 97.5 16 LYS B O 1
ATOM 2734 N N . ALA B 1 17 ? 0.69 36.438 10.305 1 96.62 17 ALA B N 1
ATOM 2735 C CA . ALA B 1 17 ? 1.494 35.625 11.211 1 96.62 17 ALA B CA 1
ATOM 2736 C C . ALA B 1 17 ? 2.613 34.906 10.453 1 96.62 17 ALA B C 1
ATOM 2738 O O . ALA B 1 17 ? 3.764 34.906 10.898 1 96.62 17 ALA B O 1
ATOM 2739 N N . LEU B 1 18 ? 2.291 34.344 9.328 1 95.5 18 LEU B N 1
ATOM 2740 C CA . LEU B 1 18 ? 3.266 33.594 8.531 1 95.5 18 LEU B CA 1
ATOM 2741 C C . LEU B 1 18 ? 4.289 34.531 7.914 1 95.5 18 LEU B C 1
ATOM 2743 O O . LEU B 1 18 ? 5.48 34.219 7.855 1 95.5 18 LEU B O 1
ATOM 2747 N N . ALA B 1 19 ? 3.805 35.719 7.469 1 96 19 ALA B N 1
ATOM 2748 C CA . ALA B 1 19 ? 4.711 36.688 6.875 1 96 19 ALA B CA 1
ATOM 2749 C C . ALA B 1 19 ? 5.77 37.156 7.875 1 96 19 ALA B C 1
ATOM 2751 O O . ALA B 1 19 ? 6.941 37.312 7.52 1 96 19 ALA B O 1
ATOM 2752 N N . LEU B 1 20 ? 5.387 37.312 9.125 1 94.44 20 LEU B N 1
ATOM 2753 C CA . LEU B 1 20 ? 6.316 37.656 10.188 1 94.44 20 LEU B CA 1
ATOM 2754 C C . LEU B 1 20 ? 7.379 36.594 10.383 1 94.44 20 LEU B C 1
ATOM 2756 O O . LEU B 1 20 ? 8.461 36.875 10.914 1 94.44 20 LEU B O 1
ATOM 2760 N N . ARG B 1 21 ? 7.09 35.469 9.906 1 91.44 21 ARG B N 1
ATOM 2761 C CA . ARG B 1 21 ? 7.984 34.344 10.07 1 91.44 21 ARG B CA 1
ATOM 2762 C C . ARG B 1 21 ? 8.688 34 8.766 1 91.44 21 ARG B C 1
ATOM 2764 O O . ARG B 1 21 ? 9.273 32.938 8.633 1 91.44 21 ARG B O 1
ATOM 2771 N N . GLY B 1 22 ? 8.492 34.875 7.762 1 89.94 22 GLY B N 1
ATOM 2772 C CA . GLY B 1 22 ? 9.211 34.75 6.5 1 89.94 22 GLY B CA 1
ATOM 2773 C C . GLY B 1 22 ? 8.547 33.781 5.535 1 89.94 22 GLY B C 1
ATOM 2774 O O . GLY B 1 22 ? 9.164 33.344 4.555 1 89.94 22 GLY B O 1
ATOM 2775 N N . ILE B 1 23 ? 7.359 33.375 5.809 1 92.56 23 ILE B N 1
ATOM 2776 C CA . ILE B 1 23 ? 6.625 32.469 4.938 1 92.56 23 ILE B CA 1
ATOM 2777 C C . ILE B 1 23 ? 5.566 33.25 4.152 1 92.56 23 ILE B C 1
ATOM 2779 O O . ILE B 1 23 ? 4.605 33.75 4.734 1 92.56 23 ILE B O 1
ATOM 2783 N N . THR B 1 24 ? 5.766 33.375 2.867 1 94.25 24 THR B N 1
ATOM 2784 C CA . THR B 1 24 ? 4.879 34.125 2.008 1 94.25 24 THR B CA 1
ATOM 2785 C C . THR B 1 24 ? 4.578 33.375 0.717 1 94.25 24 THR B C 1
ATOM 2787 O O . THR B 1 24 ? 5.02 32.25 0.542 1 94.25 24 THR B O 1
ATOM 2790 N N . GLY B 1 25 ? 3.697 33.875 -0.126 1 94.88 25 GLY B N 1
ATOM 2791 C CA . GLY B 1 25 ? 3.426 33.312 -1.442 1 94.88 25 GLY B CA 1
ATOM 2792 C C . GLY B 1 25 ? 2.662 32.031 -1.392 1 94.88 25 GLY B C 1
ATOM 2793 O O . GLY B 1 25 ? 1.723 31.875 -0.607 1 94.88 25 GLY B O 1
ATOM 2794 N N . GLU B 1 26 ? 3.049 31.141 -2.262 1 93.81 26 GLU B N 1
ATOM 2795 C CA . GLU B 1 26 ? 2.316 29.891 -2.438 1 93.81 26 GLU B CA 1
ATOM 2796 C C . GLU B 1 26 ? 2.355 29.047 -1.168 1 93.81 26 GLU B C 1
ATOM 2798 O O . GLU B 1 26 ? 1.384 28.359 -0.842 1 93.81 26 GLU B O 1
ATOM 2803 N N . TYR B 1 27 ? 3.467 29.109 -0.485 1 93 27 TYR B N 1
ATOM 2804 C CA . TYR B 1 27 ? 3.605 28.312 0.728 1 93 27 TYR B CA 1
ATOM 2805 C C . TYR B 1 27 ? 2.646 28.781 1.81 1 93 27 TYR B C 1
ATOM 2807 O O . TYR B 1 27 ? 1.993 27.969 2.473 1 93 27 TYR B O 1
ATOM 2815 N N . ALA B 1 28 ? 2.549 30.094 1.962 1 94.62 28 ALA B N 1
ATOM 2816 C CA . ALA B 1 28 ? 1.618 30.656 2.938 1 94.62 28 ALA B CA 1
ATOM 2817 C C . ALA B 1 28 ? 0.175 30.312 2.578 1 94.62 28 ALA B C 1
ATOM 2819 O O . ALA B 1 28 ? -0.602 29.891 3.439 1 94.62 28 ALA B O 1
ATOM 2820 N N . GLU B 1 29 ? -0.132 30.484 1.336 1 94.75 29 GLU B N 1
ATOM 2821 C CA . GLU B 1 29 ? -1.486 30.203 0.869 1 94.75 29 GLU B CA 1
ATOM 2822 C C . GLU B 1 29 ? -1.862 28.75 1.111 1 94.75 29 GLU B C 1
ATOM 2824 O O . GLU B 1 29 ? -2.979 28.453 1.542 1 94.75 29 GLU B O 1
ATOM 2829 N N . PHE B 1 30 ? -0.958 27.891 0.816 1 92.62 30 PHE B N 1
ATOM 2830 C CA . PHE B 1 30 ? -1.188 26.469 0.987 1 92.62 30 PHE B CA 1
ATOM 2831 C C . PHE B 1 30 ? -1.396 26.125 2.457 1 92.62 30 PHE B C 1
ATOM 2833 O O . PHE B 1 30 ? -2.34 25.406 2.809 1 92.62 30 PHE B O 1
ATOM 2840 N N . MET B 1 31 ? -0.517 26.609 3.316 1 91.81 31 MET B N 1
ATOM 2841 C CA . MET B 1 31 ? -0.623 26.344 4.75 1 91.81 31 MET B CA 1
ATOM 2842 C C . MET B 1 31 ? -1.948 26.859 5.301 1 91.81 31 MET B C 1
ATOM 2844 O O . MET B 1 31 ? -2.635 26.156 6.039 1 91.81 31 MET B O 1
ATOM 2848 N N . ILE B 1 32 ? -2.287 28.031 4.898 1 93.25 32 ILE B N 1
ATOM 2849 C CA . ILE B 1 32 ? -3.521 28.641 5.371 1 93.25 32 ILE B CA 1
ATOM 2850 C C . ILE B 1 32 ? -4.719 27.797 4.945 1 93.25 32 ILE B C 1
ATOM 2852 O O . ILE B 1 32 ? -5.594 27.484 5.758 1 93.25 32 ILE B O 1
ATOM 2856 N N . SER B 1 33 ? -4.715 27.453 3.701 1 90.38 33 SER B N 1
ATOM 2857 C CA . SER B 1 33 ? -5.812 26.641 3.184 1 90.38 33 SER B CA 1
ATOM 2858 C C . SER B 1 33 ? -5.93 25.328 3.943 1 90.38 33 SER B C 1
ATOM 2860 O O . SER B 1 33 ? -7.035 24.891 4.289 1 90.38 33 SER B O 1
ATOM 2862 N N . ASP B 1 34 ? -4.836 24.688 4.188 1 88.44 34 ASP B N 1
ATOM 2863 C CA . ASP B 1 34 ? -4.832 23.391 4.852 1 88.44 34 ASP B CA 1
ATOM 2864 C C . ASP B 1 34 ? -5.395 23.484 6.27 1 88.44 34 ASP B C 1
ATOM 2866 O O . ASP B 1 34 ? -6.332 22.781 6.625 1 88.44 34 ASP B O 1
ATOM 2870 N N . TYR B 1 35 ? -4.891 24.422 7.059 1 89.19 35 TYR B N 1
ATOM 2871 C CA . TYR B 1 35 ? -5.32 24.578 8.445 1 89.19 35 TYR B CA 1
ATOM 2872 C C . TYR B 1 35 ? -6.773 25.047 8.516 1 89.19 35 TYR B C 1
ATOM 2874 O O . TYR B 1 35 ? -7.543 24.562 9.352 1 89.19 35 TYR B O 1
ATOM 2882 N N . LEU B 1 36 ? -7.086 25.953 7.645 1 88.75 36 LEU B N 1
ATOM 2883 C CA . LEU B 1 36 ? -8.445 26.484 7.652 1 88.75 36 LEU B CA 1
ATOM 2884 C C . LEU B 1 36 ? -9.445 25.406 7.238 1 88.75 36 LEU B C 1
ATOM 2886 O O . LEU B 1 36 ? -10.523 25.297 7.84 1 88.75 36 LEU B O 1
ATOM 2890 N N . GLU B 1 37 ? -9.102 24.656 6.219 1 83.12 37 GLU B N 1
ATOM 2891 C CA . GLU B 1 37 ? -9.969 23.562 5.793 1 83.12 37 GLU B CA 1
ATOM 2892 C C . GLU B 1 37 ? -10.18 22.562 6.918 1 83.12 37 GLU B C 1
ATOM 2894 O O . GLU B 1 37 ? -11.305 22.094 7.141 1 83.12 37 GLU B O 1
ATOM 2899 N N . SER B 1 38 ? -9.117 22.188 7.516 1 81.19 38 SER B N 1
ATOM 2900 C CA . SER B 1 38 ? -9.219 21.266 8.648 1 81.19 38 SER B CA 1
ATOM 2901 C C . SER B 1 38 ? -10.141 21.828 9.727 1 81.19 38 SER B C 1
ATOM 2903 O O . SER B 1 38 ? -10.977 21.094 10.273 1 81.19 38 SER B O 1
ATOM 2905 N N . GLU B 1 39 ? -10.016 23.109 10.016 1 81.19 39 GLU B N 1
ATOM 2906 C CA . GLU B 1 39 ? -10.844 23.781 11.016 1 81.19 39 GLU B CA 1
ATOM 2907 C C . GLU B 1 39 ? -12.32 23.734 10.609 1 81.19 39 GLU B C 1
ATOM 2909 O O . GLU B 1 39 ? -13.18 23.391 11.422 1 81.19 39 GLU B O 1
ATOM 2914 N N . LEU B 1 40 ? -12.531 24 9.414 1 82 40 LEU B N 1
ATOM 2915 C CA . LEU B 1 40 ? -13.891 24.141 8.906 1 82 40 LEU B CA 1
ATOM 2916 C C . LEU B 1 40 ? -14.555 22.781 8.758 1 82 40 LEU B C 1
ATOM 2918 O O . LEU B 1 40 ? -15.781 22.672 8.844 1 82 40 LEU B O 1
ATOM 2922 N N . GLU B 1 41 ? -13.727 21.734 8.555 1 74.31 41 GLU B N 1
ATOM 2923 C CA . GLU B 1 41 ? -14.242 20.375 8.422 1 74.31 41 GLU B CA 1
ATOM 2924 C C . GLU B 1 41 ? -14.445 19.734 9.789 1 74.31 41 GLU B C 1
ATOM 2926 O O . GLU B 1 41 ? -14.938 18.594 9.875 1 74.31 41 GLU B O 1
ATOM 2931 N N . GLY B 1 42 ? -14.047 20.469 10.773 1 71.62 42 GLY B N 1
ATOM 2932 C CA . GLY B 1 42 ? -14.266 19.969 12.125 1 71.62 42 GLY B CA 1
ATOM 2933 C C . GLY B 1 42 ? -13.078 19.219 12.68 1 71.62 42 GLY B C 1
ATOM 2934 O O . GLY B 1 42 ? -13.156 18.656 13.781 1 71.62 42 GLY B O 1
ATOM 2935 N N . HIS B 1 43 ? -12.039 19.109 11.922 1 73.25 43 HIS B N 1
ATOM 2936 C CA . HIS B 1 43 ? -10.805 18.516 12.422 1 73.25 43 HIS B CA 1
ATOM 2937 C C . HIS B 1 43 ? -9.961 19.547 13.164 1 73.25 43 HIS B C 1
ATOM 2939 O O . HIS B 1 43 ? -8.844 19.875 12.742 1 73.25 43 HIS B O 1
ATOM 2945 N N . ARG B 1 44 ? -10.414 19.891 14.258 1 71.44 44 ARG B N 1
ATOM 2946 C CA . ARG B 1 44 ? -9.898 21.062 14.953 1 71.44 44 ARG B CA 1
ATOM 2947 C C . ARG B 1 44 ? -8.477 20.812 15.453 1 71.44 44 ARG B C 1
ATOM 2949 O O . ARG B 1 44 ? -7.672 21.75 15.531 1 71.44 44 ARG B O 1
ATOM 2956 N N . THR B 1 45 ? -8.117 19.547 15.711 1 71.62 45 THR B N 1
ATOM 2957 C CA . THR B 1 45 ? -6.777 19.234 16.188 1 71.62 45 THR B CA 1
ATOM 2958 C C . THR B 1 45 ? -5.734 19.484 15.109 1 71.62 45 THR B C 1
ATOM 2960 O O . THR B 1 45 ? -4.539 19.578 15.406 1 71.62 45 THR B O 1
ATOM 2963 N N . HIS B 1 46 ? -6.266 19.656 13.922 1 78.25 46 HIS B N 1
ATOM 2964 C CA . HIS B 1 46 ? -5.371 19.938 12.805 1 78.25 46 HIS B CA 1
ATOM 2965 C C . HIS B 1 46 ? -5.68 21.297 12.195 1 78.25 46 HIS B C 1
ATOM 2967 O O . HIS B 1 46 ? -5.188 21.625 11.109 1 78.25 46 HIS B O 1
ATOM 2973 N N . GLY B 1 47 ? -6.457 22.031 12.922 1 84.38 47 GLY B N 1
ATOM 2974 C CA . GLY B 1 47 ? -6.902 23.328 12.414 1 84.38 47 GLY B CA 1
ATOM 2975 C C . GLY B 1 47 ? -6.098 24.484 12.945 1 84.38 47 GLY B C 1
ATOM 2976 O O . GLY B 1 47 ? -4.863 24.469 12.914 1 84.38 47 GLY B O 1
ATOM 2977 N N . LEU B 1 48 ? -6.82 25.5 13.516 1 89.5 48 LEU B N 1
ATOM 2978 C CA . LEU B 1 48 ? -6.203 26.75 13.938 1 89.5 48 LEU B CA 1
ATOM 2979 C C . LEU B 1 48 ? -5.328 26.531 15.172 1 89.5 48 LEU B C 1
ATOM 2981 O O . LEU B 1 48 ? -4.293 27.188 15.328 1 89.5 48 LEU B O 1
ATOM 2985 N N . SER B 1 49 ? -5.742 25.641 16.016 1 87.25 49 SER B N 1
ATOM 2986 C CA . SER B 1 49 ? -4.938 25.344 17.203 1 87.25 49 SER B CA 1
ATOM 2987 C C . SER B 1 49 ? -3.58 24.766 16.812 1 87.25 49 SER B C 1
ATOM 2989 O O . SER B 1 49 ? -2.568 25.078 17.453 1 87.25 49 SER B O 1
ATOM 2991 N N . LYS B 1 50 ? -3.59 23.953 15.828 1 87.19 50 LYS B N 1
ATOM 2992 C CA . LYS B 1 50 ? -2.332 23.406 15.344 1 87.19 50 LYS B CA 1
ATOM 2993 C C . LYS B 1 50 ? -1.496 24.469 14.641 1 87.19 50 LYS B C 1
ATOM 2995 O O . LYS B 1 50 ? -0.266 24.453 14.727 1 87.19 50 LYS B O 1
ATOM 3000 N N . PHE B 1 51 ? -2.127 25.344 13.953 1 90.94 51 PHE B N 1
ATOM 3001 C CA . PHE B 1 51 ? -1.435 26.469 13.32 1 90.94 51 PHE B CA 1
ATOM 3002 C C . PHE B 1 51 ? -0.622 27.25 14.336 1 90.94 51 PHE B C 1
ATOM 3004 O O . PHE B 1 51 ? 0.479 27.719 14.039 1 90.94 51 PHE B O 1
ATOM 3011 N N . LEU B 1 52 ? -1.111 27.344 15.547 1 90.5 52 LEU B N 1
ATOM 3012 C CA . LEU B 1 52 ? -0.458 28.109 16.594 1 90.5 52 LEU B CA 1
ATOM 3013 C C . LEU B 1 52 ? 0.839 27.438 17.031 1 90.5 52 LEU B C 1
ATOM 3015 O O . LEU B 1 52 ? 1.647 28.047 17.75 1 90.5 52 LEU B O 1
ATOM 3019 N N . THR B 1 53 ? 1.105 26.234 16.516 1 84.62 53 THR B N 1
ATOM 3020 C CA . THR B 1 53 ? 2.324 25.531 16.891 1 84.62 53 THR B CA 1
ATOM 3021 C C . THR B 1 53 ? 3.377 25.641 15.797 1 84.62 53 THR B C 1
ATOM 3023 O O . THR B 1 53 ? 4.43 25 15.867 1 84.62 53 THR B O 1
ATOM 3026 N N . VAL B 1 54 ? 3.168 26.422 14.852 1 86.12 54 VAL B N 1
ATOM 3027 C CA . VAL B 1 54 ? 4.012 26.484 13.664 1 86.12 54 VAL B CA 1
ATOM 3028 C C . VAL B 1 54 ? 5.426 26.906 14.047 1 86.12 54 VAL B C 1
ATOM 3030 O O . VAL B 1 54 ? 6.402 26.438 13.453 1 86.12 54 VAL B O 1
ATOM 3033 N N . ASP B 1 55 ? 5.602 27.734 15.055 1 82.94 55 ASP B N 1
ATOM 3034 C CA . ASP B 1 55 ? 6.902 28.234 15.484 1 82.94 55 ASP B CA 1
ATOM 3035 C C . ASP B 1 55 ? 7.801 27.094 15.969 1 82.94 55 ASP B C 1
ATOM 3037 O O . ASP B 1 55 ? 9.023 27.156 15.828 1 82.94 55 ASP B O 1
ATOM 3041 N N . ALA B 1 56 ? 7.188 26.141 16.516 1 75.44 56 ALA B N 1
ATOM 3042 C CA . ALA B 1 56 ? 7.953 24.984 17 1 75.44 56 ALA B CA 1
ATOM 3043 C C . ALA B 1 56 ? 8.727 24.328 15.867 1 75.44 56 ALA B C 1
ATOM 3045 O O . ALA B 1 56 ? 9.852 23.859 16.062 1 75.44 56 ALA B O 1
ATOM 3046 N N . GLY B 1 57 ? 8.234 24.375 14.766 1 74.69 57 GLY B N 1
ATOM 3047 C CA . GLY B 1 57 ? 8.875 23.75 13.617 1 74.69 57 GLY B CA 1
ATOM 3048 C C . GLY B 1 57 ? 9.906 24.641 12.953 1 74.69 57 GLY B C 1
ATOM 3049 O O . GLY B 1 57 ? 10.711 24.172 12.148 1 74.69 57 GLY B O 1
ATOM 3050 N N . LEU B 1 58 ? 9.875 25.906 13.281 1 75.5 58 LEU B N 1
ATOM 3051 C CA . LEU B 1 58 ? 10.75 26.859 12.602 1 75.5 58 LEU B CA 1
ATOM 3052 C C . LEU B 1 58 ? 12.094 26.969 13.32 1 75.5 58 LEU B C 1
ATOM 3054 O O . LEU B 1 58 ? 13.055 27.5 12.766 1 75.5 58 LEU B O 1
ATOM 3058 N N . SER B 1 59 ? 12.094 26.438 14.484 1 71.81 59 SER B N 1
ATOM 3059 C CA . SER B 1 59 ? 13.297 26.609 15.289 1 71.81 59 SER B CA 1
ATOM 3060 C C . SER B 1 59 ? 14.5 25.922 14.648 1 71.81 59 SER B C 1
ATOM 3062 O O . SER B 1 59 ? 15.641 26.297 14.906 1 71.81 59 SER B O 1
ATOM 3064 N N . ARG B 1 60 ? 14.297 25.078 13.805 1 71 60 ARG B N 1
ATOM 3065 C CA . ARG B 1 60 ? 15.398 24.344 13.203 1 71 60 ARG B CA 1
ATOM 3066 C C . ARG B 1 60 ? 15.617 24.766 11.75 1 71 60 ARG B C 1
ATOM 3068 O O . ARG B 1 60 ? 16.438 24.172 11.039 1 71 60 ARG B O 1
ATOM 3075 N N . ARG B 1 61 ? 14.773 25.672 11.453 1 72.12 61 ARG B N 1
ATOM 3076 C CA . ARG B 1 61 ? 14.922 26.094 10.062 1 72.12 61 ARG B CA 1
ATOM 3077 C C . ARG B 1 61 ? 16.297 26.688 9.82 1 72.12 61 ARG B C 1
ATOM 3079 O O . ARG B 1 61 ? 16.625 27.734 10.383 1 72.12 61 ARG B O 1
ATOM 3086 N N . SER B 1 62 ? 17.391 25.828 9.734 1 62.16 62 SER B N 1
ATOM 3087 C CA . SER B 1 62 ? 18.781 26.25 9.609 1 62.16 62 SER B CA 1
ATOM 3088 C C . SER B 1 62 ? 19.062 26.828 8.227 1 62.16 62 SER B C 1
ATOM 3090 O O . SER B 1 62 ? 20.156 27.344 7.973 1 62.16 62 SER B O 1
ATOM 3092 N N . GLY B 1 63 ? 18.094 26.797 7.27 1 67.88 63 GLY B N 1
ATOM 3093 C CA . GLY B 1 63 ? 18.484 27.219 5.934 1 67.88 63 GLY B CA 1
ATOM 3094 C C . GLY B 1 63 ? 17.469 26.859 4.871 1 67.88 63 GLY B C 1
ATOM 3095 O O . GLY B 1 63 ? 16.328 26.516 5.188 1 67.88 63 GLY B O 1
ATOM 3096 N N . ASP B 1 64 ? 17.844 26.891 3.459 1 80.69 64 ASP B N 1
ATOM 3097 C CA . ASP B 1 64 ? 17.031 26.672 2.271 1 80.69 64 ASP B CA 1
ATOM 3098 C C . ASP B 1 64 ? 17 25.188 1.896 1 80.69 64 ASP B C 1
ATOM 3100 O O . ASP B 1 64 ? 18 24.484 2.031 1 80.69 64 ASP B O 1
ATOM 3104 N N . MET B 1 65 ? 15.875 24.625 1.702 1 90.88 65 MET B N 1
ATOM 3105 C CA . MET B 1 65 ? 15.727 23.297 1.108 1 90.88 65 MET B CA 1
ATOM 3106 C C . MET B 1 65 ? 16.672 23.125 -0.077 1 90.88 65 MET B C 1
ATOM 3108 O O . MET B 1 65 ? 17.031 24.094 -0.742 1 90.88 65 MET B O 1
ATOM 3112 N N . LYS B 1 66 ? 17.219 21.906 -0.216 1 94.38 66 LYS B N 1
ATOM 3113 C CA . LYS B 1 66 ? 18.141 21.641 -1.312 1 94.38 66 LYS B CA 1
ATOM 3114 C C . LYS B 1 66 ? 17.578 20.562 -2.248 1 94.38 66 LYS B C 1
ATOM 3116 O O . LYS B 1 66 ? 17.156 19.5 -1.799 1 94.38 66 LYS B O 1
ATOM 3121 N N . LEU B 1 67 ? 17.547 20.875 -3.514 1 97.06 67 LEU B N 1
ATOM 3122 C CA . LEU B 1 67 ? 17.328 19.859 -4.543 1 97.06 67 LEU B CA 1
ATOM 3123 C C . LEU B 1 67 ? 18.609 19.078 -4.824 1 97.06 67 LEU B C 1
ATOM 3125 O O . LEU B 1 67 ? 19.5 19.562 -5.539 1 97.06 67 LEU B O 1
ATOM 3129 N N . ILE B 1 68 ? 18.75 17.906 -4.297 1 96.56 68 ILE B N 1
ATOM 3130 C CA . ILE B 1 68 ? 19.969 17.109 -4.336 1 96.56 68 ILE B CA 1
ATOM 3131 C C . ILE B 1 68 ? 20.156 16.516 -5.73 1 96.56 68 ILE B C 1
ATOM 3133 O O . ILE B 1 68 ? 21.281 16.375 -6.215 1 96.56 68 ILE B O 1
ATOM 3137 N N . LYS B 1 69 ? 19.062 16.047 -6.223 1 96.12 69 LYS B N 1
ATOM 3138 C CA . LYS B 1 69 ? 19.078 15.32 -7.492 1 96.12 69 LYS B CA 1
ATOM 3139 C C . LYS B 1 69 ? 17.766 15.508 -8.242 1 96.12 69 LYS B C 1
ATOM 3141 O O . LYS B 1 69 ? 16.688 15.531 -7.633 1 96.12 69 LYS B O 1
ATOM 3146 N N . GLN B 1 70 ? 17.844 15.703 -9.5 1 97.06 70 GLN B N 1
ATOM 3147 C CA . GLN B 1 70 ? 16.703 15.68 -10.406 1 97.06 70 GLN B CA 1
ATOM 3148 C C . GLN B 1 70 ? 17.062 15.039 -11.742 1 97.06 70 GLN B C 1
ATOM 3150 O O . GLN B 1 70 ? 17.922 15.547 -12.461 1 97.06 70 GLN B O 1
ATOM 3155 N N . LYS B 1 71 ? 16.5 13.961 -12.008 1 96.75 71 LYS B N 1
ATOM 3156 C CA . LYS B 1 71 ? 16.828 13.195 -13.203 1 96.75 71 LYS B CA 1
ATOM 3157 C C . LYS B 1 71 ? 15.586 12.484 -13.75 1 96.75 71 LYS B C 1
ATOM 3159 O O . LYS B 1 71 ? 15.062 11.562 -13.117 1 96.75 71 LYS B O 1
ATOM 3164 N N . GLY B 1 72 ? 15.227 12.953 -14.984 1 96.69 72 GLY B N 1
ATOM 3165 C CA . GLY B 1 72 ? 14.078 12.305 -15.586 1 96.69 72 GLY B CA 1
ATOM 3166 C C . GLY B 1 72 ? 12.828 12.383 -14.727 1 96.69 72 GLY B C 1
ATOM 3167 O O . GLY B 1 72 ? 12.383 13.477 -14.367 1 96.69 72 GLY B O 1
ATOM 3168 N N . CYS B 1 73 ? 12.438 11.227 -14.242 1 97.75 73 CYS B N 1
ATOM 3169 C CA . CYS B 1 73 ? 11.133 11.148 -13.586 1 97.75 73 CYS B CA 1
ATOM 3170 C C . CYS B 1 73 ? 11.273 11.234 -12.07 1 97.75 73 CYS B C 1
ATOM 3172 O O . CYS B 1 73 ? 10.305 11.039 -11.344 1 97.75 73 CYS B O 1
ATOM 3174 N N . TYR B 1 74 ? 12.484 11.57 -11.578 1 98.56 74 TYR B N 1
ATOM 3175 C CA . TYR B 1 74 ? 12.562 11.555 -10.117 1 98.56 74 TYR B CA 1
ATOM 3176 C C . TYR B 1 74 ? 13.469 12.672 -9.609 1 98.56 74 TYR B C 1
ATOM 3178 O O . TYR B 1 74 ? 14.289 13.195 -10.359 1 98.56 74 TYR B O 1
ATOM 3186 N N . ALA B 1 75 ? 13.219 13.039 -8.383 1 98.75 75 ALA B N 1
ATOM 3187 C CA . ALA B 1 75 ? 14.016 14.055 -7.703 1 98.75 75 ALA B CA 1
ATOM 3188 C C . ALA B 1 75 ? 14.188 13.727 -6.223 1 98.75 75 ALA B C 1
ATOM 3190 O O . ALA B 1 75 ? 13.383 12.977 -5.656 1 98.75 75 ALA B O 1
ATOM 3191 N N . GLN B 1 76 ? 15.227 14.234 -5.68 1 98.56 76 GLN B N 1
ATOM 3192 C CA . GLN B 1 76 ? 15.484 14.117 -4.246 1 98.56 76 GLN B CA 1
ATOM 3193 C C . GLN B 1 76 ? 15.688 15.492 -3.615 1 98.56 76 GLN B C 1
ATOM 3195 O O . GLN B 1 76 ? 16.469 16.297 -4.121 1 98.56 76 GLN B O 1
ATOM 3200 N N . VAL B 1 77 ? 14.961 15.695 -2.547 1 97.62 77 VAL B N 1
ATOM 3201 C CA . VAL B 1 77 ? 15.008 16.984 -1.845 1 97.62 77 VAL B CA 1
ATOM 3202 C C . VAL B 1 77 ? 15.508 16.766 -0.419 1 97.62 77 VAL B C 1
ATOM 3204 O O . VAL B 1 77 ? 15.086 15.828 0.264 1 97.62 77 VAL B O 1
ATOM 3207 N N . ASP B 1 78 ? 16.484 17.531 -0.008 1 95.56 78 ASP B N 1
ATOM 3208 C CA . ASP B 1 78 ? 16.844 17.688 1.396 1 95.56 78 ASP B CA 1
ATOM 3209 C C . ASP B 1 78 ? 16.125 18.891 2.023 1 95.56 78 ASP B C 1
ATOM 3211 O O . ASP B 1 78 ? 16.391 20.031 1.667 1 95.56 78 ASP B O 1
ATOM 3215 N N . GLY B 1 79 ? 15.203 18.562 2.912 1 92.62 79 GLY B N 1
ATOM 3216 C CA . GLY B 1 79 ? 14.422 19.609 3.541 1 92.62 79 GLY B CA 1
ATOM 3217 C C . GLY B 1 79 ? 15.242 20.516 4.422 1 92.62 79 GLY B C 1
ATOM 3218 O O . GLY B 1 79 ? 14.828 21.641 4.727 1 92.62 79 GLY B O 1
ATOM 3219 N N . ASN B 1 80 ? 16.375 20.016 4.859 1 90.62 80 ASN B N 1
ATOM 3220 C CA . ASN B 1 80 ? 17.312 20.797 5.668 1 90.62 80 ASN B CA 1
ATOM 3221 C C . ASN B 1 80 ? 16.625 21.391 6.895 1 90.62 80 ASN B C 1
ATOM 3223 O O . ASN B 1 80 ? 16.812 22.578 7.191 1 90.62 80 ASN B O 1
ATOM 3227 N N . GLY B 1 81 ? 15.75 20.594 7.465 1 86.56 81 GLY B N 1
ATOM 3228 C CA . GLY B 1 81 ? 15.086 21.016 8.695 1 86.56 81 GLY B CA 1
ATOM 3229 C C . GLY B 1 81 ? 13.883 21.891 8.453 1 86.56 81 GLY B C 1
ATOM 3230 O O . GLY B 1 81 ? 13.266 22.391 9.398 1 86.56 81 GLY B O 1
ATOM 3231 N N . GLU B 1 82 ? 13.469 22.125 7.234 1 88.62 82 GLU B N 1
ATOM 3232 C CA . GLU B 1 82 ? 12.328 22.969 6.898 1 88.62 82 GLU B CA 1
ATOM 3233 C C . GLU B 1 82 ? 11.031 22.406 7.477 1 88.62 82 GLU B C 1
ATOM 3235 O O . GLU B 1 82 ? 10.977 21.234 7.844 1 88.62 82 GLU B O 1
ATOM 3240 N N . LEU B 1 83 ? 10.039 23.312 7.559 1 87.75 83 LEU B N 1
ATOM 3241 C CA . LEU B 1 83 ? 8.703 22.859 7.918 1 87.75 83 LEU B CA 1
ATOM 3242 C C . LEU B 1 83 ? 8.195 21.812 6.918 1 87.75 83 LEU B C 1
ATOM 3244 O O . LEU B 1 83 ? 8.336 22 5.707 1 87.75 83 LEU B O 1
ATOM 3248 N N . GLY B 1 84 ? 7.645 20.766 7.477 1 88.38 84 GLY B N 1
ATOM 3249 C CA . GLY B 1 84 ? 7.125 19.703 6.621 1 88.38 84 GLY B CA 1
ATOM 3250 C C . GLY B 1 84 ? 6.113 20.203 5.605 1 88.38 84 GLY B C 1
ATOM 3251 O O . GLY B 1 84 ? 6.098 19.75 4.461 1 88.38 84 GLY B O 1
ATOM 3252 N N . HIS B 1 85 ? 5.344 21.188 5.984 1 89.56 85 HIS B N 1
ATOM 3253 C CA . HIS B 1 85 ? 4.328 21.75 5.098 1 89.56 85 HIS B CA 1
ATOM 3254 C C . HIS B 1 85 ? 4.953 22.328 3.832 1 89.56 85 HIS B C 1
ATOM 3256 O O . HIS B 1 85 ? 4.445 22.109 2.729 1 89.56 85 HIS B O 1
ATOM 3262 N N . ILE B 1 86 ? 5.973 23.016 4.02 1 91.31 86 ILE B N 1
ATOM 3263 C CA . ILE B 1 86 ? 6.617 23.719 2.924 1 91.31 86 ILE B CA 1
ATOM 3264 C C . ILE B 1 86 ? 7.402 22.734 2.061 1 91.31 86 ILE B C 1
ATOM 3266 O O . ILE B 1 86 ? 7.238 22.703 0.837 1 91.31 86 ILE B O 1
ATOM 3270 N N . ALA B 1 87 ? 8.211 21.953 2.705 1 93.19 87 ALA B N 1
ATOM 3271 C CA . ALA B 1 87 ? 9.062 21.016 1.978 1 93.19 87 ALA B CA 1
ATOM 3272 C C . ALA B 1 87 ? 8.227 19.984 1.209 1 93.19 87 ALA B C 1
ATOM 3274 O O . ALA B 1 87 ? 8.578 19.609 0.093 1 93.19 87 ALA B O 1
ATOM 3275 N N . ALA B 1 88 ? 7.156 19.578 1.798 1 95.25 88 ALA B N 1
ATOM 3276 C CA . ALA B 1 88 ? 6.273 18.609 1.146 1 95.25 88 ALA B CA 1
ATOM 3277 C C . ALA B 1 88 ? 5.602 19.219 -0.079 1 95.25 88 ALA B C 1
ATOM 3279 O O . ALA B 1 88 ? 5.457 18.562 -1.11 1 95.25 88 ALA B O 1
ATOM 3280 N N . LEU B 1 89 ? 5.164 20.438 0.06 1 95.5 89 LEU B N 1
ATOM 3281 C CA . LEU B 1 89 ? 4.551 21.094 -1.092 1 95.5 89 LEU B CA 1
ATOM 3282 C C . LEU B 1 89 ? 5.555 21.234 -2.232 1 95.5 89 LEU B C 1
ATOM 3284 O O . LEU B 1 89 ? 5.227 20.953 -3.389 1 95.5 89 LEU B O 1
ATOM 3288 N N . TYR B 1 90 ? 6.734 21.688 -1.895 1 96.25 90 TYR B N 1
ATOM 3289 C CA . TYR B 1 90 ? 7.797 21.797 -2.889 1 96.25 90 TYR B CA 1
ATOM 3290 C C . TYR B 1 90 ? 8.016 20.453 -3.594 1 96.25 90 TYR B C 1
ATOM 3292 O O . TYR B 1 90 ? 8.07 20.406 -4.824 1 96.25 90 TYR B O 1
ATOM 3300 N N . SER B 1 91 ? 8.086 19.438 -2.836 1 97.81 91 SER B N 1
ATOM 3301 C CA . SER B 1 91 ? 8.32 18.078 -3.346 1 97.81 91 SER B CA 1
ATOM 3302 C C . SER B 1 91 ? 7.152 17.594 -4.188 1 97.81 91 SER B C 1
ATOM 3304 O O . SER B 1 91 ? 7.348 16.938 -5.215 1 97.81 91 SER B O 1
ATOM 3306 N N . THR B 1 92 ? 5.957 17.906 -3.752 1 98.12 92 THR B N 1
ATOM 3307 C CA . THR B 1 92 ? 4.754 17.562 -4.504 1 98.12 92 THR B CA 1
ATOM 3308 C C . THR B 1 92 ? 4.781 18.219 -5.883 1 98.12 92 THR B C 1
ATOM 3310 O O . THR B 1 92 ? 4.48 17.578 -6.891 1 98.12 92 THR B O 1
ATOM 3313 N N . ASN B 1 93 ? 5.141 19.469 -5.902 1 98.44 93 ASN B N 1
ATOM 3314 C CA . ASN B 1 93 ? 5.219 20.203 -7.164 1 98.44 93 ASN B CA 1
ATOM 3315 C C . ASN B 1 93 ? 6.23 19.562 -8.117 1 98.44 93 ASN B C 1
ATOM 3317 O O . ASN B 1 93 ? 5.992 19.484 -9.32 1 98.44 93 ASN B O 1
ATOM 3321 N N . LEU B 1 94 ? 7.359 19.125 -7.582 1 98.69 94 LEU B N 1
ATOM 3322 C CA . LEU B 1 94 ? 8.367 18.453 -8.398 1 98.69 94 LEU B CA 1
ATOM 3323 C C . LEU B 1 94 ? 7.805 17.156 -8.992 1 98.69 94 LEU B C 1
ATOM 3325 O O . LEU B 1 94 ? 8.016 16.875 -10.172 1 98.69 94 LEU B O 1
ATOM 3329 N N . ALA B 1 95 ? 7.09 16.391 -8.18 1 98.81 95 ALA B N 1
ATOM 3330 C CA . ALA B 1 95 ? 6.5 15.141 -8.648 1 98.81 95 ALA B CA 1
ATOM 3331 C C . ALA B 1 95 ? 5.477 15.391 -9.75 1 98.81 95 ALA B C 1
ATOM 3333 O O . ALA B 1 95 ? 5.438 14.672 -10.75 1 98.81 95 ALA B O 1
ATOM 3334 N N . ILE B 1 96 ? 4.656 16.406 -9.547 1 98.81 96 ILE B N 1
ATOM 3335 C CA . ILE B 1 96 ? 3.633 16.766 -10.523 1 98.81 96 ILE B CA 1
ATOM 3336 C C . ILE B 1 96 ? 4.293 17.141 -11.844 1 98.81 96 ILE B C 1
ATOM 3338 O O . ILE B 1 96 ? 3.908 16.641 -12.906 1 98.81 96 ILE B O 1
ATOM 3342 N N . ALA B 1 97 ? 5.285 18.031 -11.758 1 98.75 97 ALA B N 1
ATOM 3343 C CA . ALA B 1 97 ? 5.973 18.484 -12.969 1 98.75 97 ALA B CA 1
ATOM 3344 C C . ALA B 1 97 ? 6.598 17.312 -13.711 1 98.75 97 ALA B C 1
ATOM 3346 O O . ALA B 1 97 ? 6.473 17.203 -14.938 1 98.75 97 ALA B O 1
ATOM 3347 N N . ALA B 1 98 ? 7.25 16.438 -13.023 1 98.62 98 ALA B N 1
ATOM 3348 C CA . ALA B 1 98 ? 7.887 15.273 -13.641 1 98.62 98 ALA B CA 1
ATOM 3349 C C . ALA B 1 98 ? 6.848 14.344 -14.266 1 98.62 98 ALA B C 1
ATOM 3351 O O . ALA B 1 98 ? 7.07 13.812 -15.359 1 98.62 98 ALA B O 1
ATOM 3352 N N . ALA B 1 99 ? 5.742 14.133 -13.586 1 98.69 99 ALA B N 1
ATOM 3353 C CA . ALA B 1 99 ? 4.688 13.266 -14.094 1 98.69 99 ALA B CA 1
ATOM 3354 C C . ALA B 1 99 ? 4.121 13.805 -15.406 1 98.69 99 ALA B C 1
ATOM 3356 O O . ALA B 1 99 ? 3.824 13.031 -16.328 1 98.69 99 ALA B O 1
ATOM 3357 N N . LYS B 1 100 ? 3.91 15.07 -15.461 1 98.31 100 LYS B N 1
ATOM 3358 C CA . LYS B 1 100 ? 3.369 15.695 -16.656 1 98.31 100 LYS B CA 1
ATOM 3359 C C . LYS B 1 100 ? 4.332 15.547 -17.844 1 98.31 100 LYS B C 1
ATOM 3361 O O . LYS B 1 100 ? 3.902 15.422 -18.984 1 98.31 100 LYS B O 1
ATOM 3366 N N . GLU B 1 101 ? 5.59 15.5 -17.5 1 97.81 101 GLU B N 1
ATOM 3367 C CA . GLU B 1 101 ? 6.602 15.422 -18.562 1 97.81 101 GLU B CA 1
ATOM 3368 C C . GLU B 1 101 ? 6.91 13.977 -18.922 1 97.81 101 GLU B C 1
ATOM 3370 O O . GLU B 1 101 ? 7.074 13.648 -20.094 1 97.81 101 GLU B O 1
ATOM 3375 N N . HIS B 1 102 ? 6.977 13.078 -17.969 1 97.88 102 HIS B N 1
ATOM 3376 C CA . HIS B 1 102 ? 7.543 11.75 -18.188 1 97.88 102 HIS B CA 1
ATOM 3377 C C . HIS B 1 102 ? 6.512 10.656 -17.922 1 97.88 102 HIS B C 1
ATOM 3379 O O . HIS B 1 102 ? 6.797 9.477 -18.109 1 97.88 102 HIS B O 1
ATOM 3385 N N . GLY B 1 103 ? 5.305 10.984 -17.547 1 98.12 103 GLY B N 1
ATOM 3386 C CA . GLY B 1 103 ? 4.266 10.023 -17.203 1 98.12 103 GLY B CA 1
ATOM 3387 C C . GLY B 1 103 ? 4.207 9.695 -15.727 1 98.12 103 GLY B C 1
ATOM 3388 O O . GLY B 1 103 ? 3.129 9.43 -15.195 1 98.12 103 GLY B O 1
ATOM 3389 N N . VAL B 1 104 ? 5.367 9.719 -15.125 1 98.62 104 VAL B N 1
ATOM 3390 C CA . VAL B 1 104 ? 5.453 9.477 -13.688 1 98.62 104 VAL B CA 1
ATOM 3391 C C . VAL B 1 104 ? 6.469 10.438 -13.07 1 98.62 104 VAL B C 1
ATOM 3393 O O . VAL B 1 104 ? 7.426 10.852 -13.727 1 98.62 104 VAL B O 1
ATOM 3396 N N . GLY B 1 105 ? 6.16 10.93 -11.891 1 98.81 105 GLY B N 1
ATOM 3397 C CA . GLY B 1 105 ? 7.066 11.734 -11.086 1 98.81 105 GLY B CA 1
ATOM 3398 C C . GLY B 1 105 ? 7.215 11.227 -9.664 1 98.81 105 GLY B C 1
ATOM 3399 O O . GLY B 1 105 ? 6.219 10.992 -8.977 1 98.81 105 GLY B O 1
ATOM 3400 N N . ILE B 1 106 ? 8.477 11 -9.234 1 98.88 106 ILE B N 1
ATOM 3401 C CA . ILE B 1 106 ? 8.781 10.492 -7.902 1 98.88 106 ILE B CA 1
ATOM 3402 C C . ILE B 1 106 ? 9.734 11.445 -7.191 1 98.88 106 ILE B C 1
ATOM 3404 O O . ILE B 1 106 ? 10.812 11.766 -7.707 1 98.88 106 ILE B O 1
ATOM 3408 N N . THR B 1 107 ? 9.32 11.938 -6.059 1 98.88 107 THR B N 1
ATOM 3409 C CA . THR B 1 107 ? 10.203 12.805 -5.289 1 98.88 107 THR B CA 1
ATOM 3410 C C . THR B 1 107 ? 10.422 12.25 -3.885 1 98.88 107 THR B C 1
ATOM 3412 O O . THR B 1 107 ? 9.461 11.93 -3.182 1 98.88 107 THR B O 1
ATOM 3415 N N . ALA B 1 108 ? 11.648 12.031 -3.549 1 98.56 108 ALA B N 1
ATOM 3416 C CA . ALA B 1 108 ? 12.055 11.68 -2.189 1 98.56 108 ALA B CA 1
ATOM 3417 C C . ALA B 1 108 ? 12.43 12.922 -1.391 1 98.56 108 ALA B C 1
ATOM 3419 O O . ALA B 1 108 ? 13.203 13.758 -1.867 1 98.56 108 ALA B O 1
ATOM 3420 N N . LEU B 1 109 ? 11.836 13.062 -0.249 1 96.88 109 LEU B N 1
ATOM 3421 C CA . LEU B 1 109 ? 12.117 14.164 0.663 1 96.88 109 LEU B CA 1
ATOM 3422 C C . LEU B 1 109 ? 12.641 13.648 1.996 1 96.88 109 LEU B C 1
ATOM 3424 O O . LEU B 1 109 ? 12.047 12.75 2.598 1 96.88 109 LEU B O 1
ATOM 3428 N N . LYS B 1 110 ? 13.781 14.133 2.418 1 94.12 110 LYS B N 1
ATOM 3429 C CA . LYS B 1 110 ? 14.344 13.742 3.707 1 94.12 110 LYS B CA 1
ATOM 3430 C C . LYS B 1 110 ? 14.711 14.961 4.539 1 94.12 110 LYS B C 1
ATOM 3432 O O . LYS B 1 110 ? 14.719 16.078 4.035 1 94.12 110 LYS B O 1
ATOM 3437 N N . ASN B 1 111 ? 15.008 14.758 5.832 1 89.81 111 ASN B N 1
ATOM 3438 C CA . ASN B 1 111 ? 15.5 15.797 6.734 1 89.81 111 ASN B CA 1
ATOM 3439 C C . ASN B 1 111 ? 14.531 16.969 6.82 1 89.81 111 ASN B C 1
ATOM 3441 O O . ASN B 1 111 ? 14.914 18.125 6.582 1 89.81 111 ASN B O 1
ATOM 3445 N N . VAL B 1 112 ? 13.328 16.594 7.234 1 88.69 112 VAL B N 1
ATOM 3446 C CA . VAL B 1 112 ? 12.266 17.594 7.312 1 88.69 112 VAL B CA 1
ATOM 3447 C C . VAL B 1 112 ? 11.453 17.391 8.586 1 88.69 112 VAL B C 1
ATOM 3449 O O . VAL B 1 112 ? 11.492 16.312 9.188 1 88.69 112 VAL B O 1
ATOM 3452 N N . GLY B 1 113 ? 10.836 18.453 8.969 1 82.5 113 GLY B N 1
ATOM 3453 C CA . GLY B 1 113 ? 9.93 18.344 10.102 1 82.5 113 GLY B CA 1
ATOM 3454 C C . GLY B 1 113 ? 8.586 17.734 9.742 1 82.5 113 GLY B C 1
ATOM 3455 O O . GLY B 1 113 ? 8.398 17.266 8.617 1 82.5 113 GLY B O 1
ATOM 3456 N N . ARG B 1 114 ? 7.73 17.688 10.734 1 78.75 114 ARG B N 1
ATOM 3457 C CA . ARG B 1 114 ? 6.434 17.047 10.555 1 78.75 114 ARG B CA 1
ATOM 3458 C C . ARG B 1 114 ? 5.527 17.859 9.648 1 78.75 114 ARG B C 1
ATOM 3460 O O . ARG B 1 114 ? 5.566 19.094 9.672 1 78.75 114 ARG B O 1
ATOM 3467 N N . TYR B 1 115 ? 4.895 17.109 8.867 1 69.19 115 TYR B N 1
ATOM 3468 C CA . TYR B 1 115 ? 3.799 17.703 8.109 1 69.19 115 TYR B CA 1
ATOM 3469 C C . TYR B 1 115 ? 2.49 17.625 8.883 1 69.19 115 TYR B C 1
ATOM 3471 O O . TYR B 1 115 ? 2.451 17.078 9.992 1 69.19 115 TYR B O 1
ATOM 3479 N N . SER B 1 116 ? 1.453 18.297 8.383 1 70.31 116 SER B N 1
ATOM 3480 C CA . SER B 1 116 ? 0.143 18.156 9.016 1 70.31 116 SER B CA 1
ATOM 3481 C C . SER B 1 116 ? -0.599 16.938 8.484 1 70.31 116 SER B C 1
ATOM 3483 O O . SER B 1 116 ? -0.34 15.812 8.922 1 70.31 116 SER B O 1
ATOM 3485 N N . ARG B 1 117 ? -1.195 16.984 7.363 1 80.19 117 ARG B N 1
ATOM 3486 C CA . ARG B 1 117 ? -1.942 15.898 6.727 1 80.19 117 ARG B CA 1
ATOM 3487 C C . ARG B 1 117 ? -1.445 15.656 5.309 1 80.19 117 ARG B C 1
ATOM 3489 O O . ARG B 1 117 ? -0.987 16.578 4.633 1 80.19 117 ARG B O 1
ATOM 3496 N N . ILE B 1 118 ? -1.548 14.414 4.898 1 89.75 118 ILE B N 1
ATOM 3497 C CA . ILE B 1 118 ? -1.105 14.055 3.555 1 89.75 118 ILE B CA 1
ATOM 3498 C C . ILE B 1 118 ? -2.148 14.492 2.531 1 89.75 118 ILE B C 1
ATOM 3500 O O . ILE B 1 118 ? -1.808 14.82 1.392 1 89.75 118 ILE B O 1
ATOM 3504 N N . THR B 1 119 ? -3.365 14.656 2.957 1 89.12 119 THR B N 1
ATOM 3505 C CA . THR B 1 119 ? -4.543 14.805 2.109 1 89.12 119 THR B CA 1
ATOM 3506 C C . THR B 1 119 ? -4.402 16.031 1.203 1 89.12 119 THR B C 1
ATOM 3508 O O . THR B 1 119 ? -4.688 15.953 0.006 1 89.12 119 THR B O 1
ATOM 3511 N N . PRO B 1 120 ? -3.93 17.188 1.706 1 90.56 120 PRO B N 1
ATOM 3512 C CA . PRO B 1 120 ? -3.865 18.344 0.822 1 90.56 120 PRO B CA 1
ATOM 3513 C C . PRO B 1 120 ? -2.881 18.156 -0.331 1 90.56 120 PRO B C 1
ATOM 3515 O O . PRO B 1 120 ? -3.105 18.672 -1.429 1 90.56 120 PRO B O 1
ATOM 3518 N N . TYR B 1 121 ? -1.805 17.469 -0.115 1 95.5 121 TYR B N 1
ATOM 3519 C CA . TYR B 1 121 ? -0.817 17.234 -1.162 1 95.5 121 TYR B CA 1
ATOM 3520 C C . TYR B 1 121 ? -1.351 16.266 -2.203 1 95.5 121 TYR B C 1
ATOM 3522 O O . TYR B 1 121 ? -1.16 16.469 -3.406 1 95.5 121 TYR B O 1
ATOM 3530 N N . ALA B 1 122 ? -2.027 15.242 -1.686 1 96.25 122 ALA B N 1
ATOM 3531 C CA . ALA B 1 122 ? -2.672 14.281 -2.58 1 96.25 122 ALA B CA 1
ATOM 3532 C C . ALA B 1 122 ? -3.734 14.961 -3.438 1 96.25 122 ALA B C 1
ATOM 3534 O O . ALA B 1 122 ? -3.852 14.68 -4.633 1 96.25 122 ALA B O 1
ATOM 3535 N N . ARG B 1 123 ? -4.473 15.781 -2.824 1 93.69 123 ARG B N 1
ATOM 3536 C CA . ARG B 1 123 ? -5.484 16.547 -3.543 1 93.69 123 ARG B CA 1
ATOM 3537 C C . ARG B 1 123 ? -4.855 17.375 -4.66 1 93.69 123 ARG B C 1
ATOM 3539 O O . ARG B 1 123 ? -5.375 17.406 -5.777 1 93.69 123 ARG B O 1
ATOM 3546 N N . LYS B 1 124 ? -3.818 18.031 -4.348 1 95 124 LYS B N 1
ATOM 3547 C CA . LYS B 1 124 ? -3.137 18.844 -5.344 1 95 124 LYS B CA 1
ATOM 3548 C C . LYS B 1 124 ? -2.711 18.016 -6.547 1 95 124 LYS B C 1
ATOM 3550 O O . LYS B 1 124 ? -2.881 18.422 -7.691 1 95 124 LYS B O 1
ATOM 3555 N N . ILE B 1 125 ? 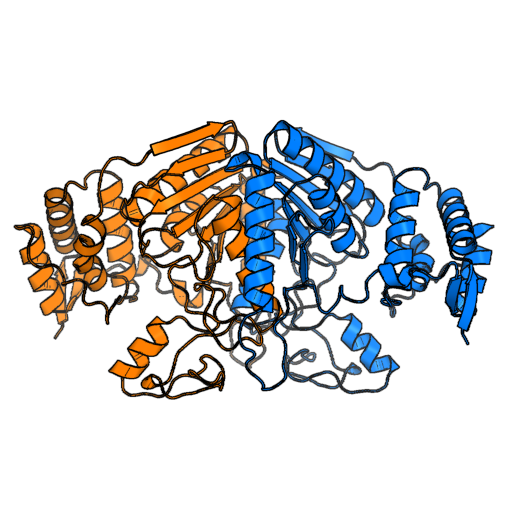-2.178 16.812 -6.328 1 98.25 125 ILE B N 1
ATOM 3556 C CA . ILE B 1 125 ? -1.759 15.93 -7.406 1 98.25 125 ILE B CA 1
ATOM 3557 C C . ILE B 1 125 ? -2.959 15.578 -8.281 1 98.25 125 ILE B C 1
ATOM 3559 O O . ILE B 1 125 ? -2.896 15.719 -9.508 1 98.25 125 ILE B O 1
ATOM 3563 N N . SER B 1 126 ? -4.043 15.25 -7.668 1 97.94 126 SER B N 1
ATOM 3564 C CA . SER B 1 126 ? -5.203 14.758 -8.406 1 97.94 126 SER B CA 1
ATOM 3565 C C . SER B 1 126 ? -5.93 15.898 -9.109 1 97.94 126 SER B C 1
ATOM 3567 O O . SER B 1 126 ? -6.562 15.695 -10.148 1 97.94 126 SER B O 1
ATOM 3569 N N . GLU B 1 127 ? -5.855 17.062 -8.523 1 95.56 127 GLU B N 1
ATOM 3570 C CA . GLU B 1 127 ? -6.445 18.234 -9.164 1 95.56 127 GLU B CA 1
ATOM 3571 C C . GLU B 1 127 ? -5.742 18.547 -10.484 1 95.56 127 GLU B C 1
ATOM 3573 O O . GLU B 1 127 ? -6.309 19.219 -11.344 1 95.56 127 GLU B O 1
ATOM 3578 N N . GLU B 1 128 ? -4.559 18.078 -10.648 1 97.56 128 GLU B N 1
ATOM 3579 C CA . GLU B 1 128 ? -3.816 18.234 -11.898 1 97.56 128 GLU B CA 1
ATOM 3580 C C . GLU B 1 128 ? -4.113 17.094 -12.859 1 97.56 128 GLU B C 1
ATOM 3582 O O . GLU B 1 128 ? -3.426 16.938 -13.875 1 97.56 128 GLU B O 1
ATOM 3587 N N . GLY B 1 129 ? -5.062 16.219 -12.508 1 98.06 129 GLY B N 1
ATOM 3588 C CA . GLY B 1 129 ? -5.434 15.102 -13.359 1 98.06 129 GLY B CA 1
ATOM 3589 C C . GLY B 1 129 ? -4.516 13.906 -13.195 1 98.06 129 GLY B C 1
ATOM 3590 O O . GLY B 1 129 ? -4.445 13.047 -14.086 1 98.06 129 GLY B O 1
ATOM 3591 N N . LEU B 1 130 ? -3.738 13.883 -12.156 1 98.75 130 LEU B N 1
ATOM 3592 C CA . LEU B 1 130 ? -2.766 12.82 -11.914 1 98.75 130 LEU B CA 1
ATOM 3593 C C . LEU B 1 130 ? -3.219 11.922 -10.773 1 98.75 130 LEU B C 1
ATOM 3595 O O . LEU B 1 130 ? -3.971 12.352 -9.898 1 98.75 130 LEU B O 1
ATOM 3599 N N . VAL B 1 131 ? -2.824 10.641 -10.789 1 98.81 131 VAL B N 1
ATOM 3600 C CA . VAL B 1 131 ? -2.992 9.711 -9.68 1 98.81 131 VAL B CA 1
ATOM 3601 C C . VAL B 1 131 ? -1.882 9.922 -8.648 1 98.81 131 VAL B C 1
ATOM 3603 O O . VAL B 1 131 ? -0.706 10.016 -9.008 1 98.81 131 VAL B O 1
ATOM 3606 N N . GLY B 1 132 ? -2.283 10.055 -7.418 1 98.75 132 GLY B N 1
ATOM 3607 C CA . GLY B 1 132 ? -1.294 10.305 -6.379 1 98.75 132 GLY B CA 1
ATOM 3608 C C . GLY B 1 132 ? -1.091 9.117 -5.457 1 98.75 132 GLY B C 1
ATOM 3609 O O . GLY B 1 132 ? -2.043 8.406 -5.129 1 98.75 132 GLY B O 1
ATOM 3610 N N . MET B 1 133 ? 0.146 8.836 -5.027 1 98.81 133 MET B N 1
ATOM 3611 C CA . MET B 1 133 ? 0.532 7.941 -3.939 1 98.81 133 MET B CA 1
ATOM 3612 C C . MET B 1 133 ? 1.579 8.594 -3.043 1 98.81 133 MET B C 1
ATOM 3614 O O . MET B 1 133 ? 2.686 8.898 -3.492 1 98.81 133 MET B O 1
ATOM 3618 N N . ILE B 1 134 ? 1.21 8.867 -1.836 1 98.31 134 ILE B N 1
ATOM 3619 C CA . ILE B 1 134 ? 2.111 9.547 -0.91 1 98.31 134 ILE B CA 1
ATOM 3620 C C . ILE B 1 134 ? 2.246 8.727 0.372 1 98.31 134 ILE B C 1
ATOM 3622 O O . ILE B 1 134 ? 1.255 8.203 0.89 1 98.31 134 ILE B O 1
ATOM 3626 N N . THR B 1 135 ? 3.475 8.57 0.857 1 97.12 135 THR B N 1
ATOM 3627 C CA . THR B 1 135 ? 3.721 7.926 2.143 1 97.12 135 THR B CA 1
ATOM 3628 C C . THR B 1 135 ? 4.875 8.602 2.875 1 97.12 135 THR B C 1
ATOM 3630 O O . THR B 1 135 ? 5.617 9.391 2.281 1 97.12 135 THR B O 1
ATOM 3633 N N . ASN B 1 136 ? 4.977 8.367 4.133 1 93.62 136 ASN B N 1
ATOM 3634 C CA . ASN B 1 136 ? 6.059 8.836 4.988 1 93.62 136 ASN B CA 1
ATOM 3635 C C . ASN B 1 136 ? 6.219 7.957 6.227 1 93.62 136 ASN B C 1
ATOM 3637 O O . ASN B 1 136 ? 5.371 7.105 6.5 1 93.62 136 ASN B O 1
ATOM 3641 N N . ASN B 1 137 ? 7.383 7.949 7.008 1 88.81 137 ASN B N 1
ATOM 3642 C CA . ASN B 1 137 ? 7.602 7.141 8.195 1 88.81 137 ASN B CA 1
ATOM 3643 C C . ASN B 1 137 ? 6.914 7.738 9.422 1 88.81 137 ASN B C 1
ATOM 3645 O O . ASN B 1 137 ? 6.984 7.18 10.516 1 88.81 137 ASN B O 1
ATOM 3649 N N . GLY B 1 138 ? 6.004 8.57 9.328 1 75.31 138 GLY B N 1
ATOM 3650 C CA . GLY B 1 138 ? 5.078 9.078 10.328 1 75.31 138 GLY B CA 1
ATOM 3651 C C . GLY B 1 138 ? 5.773 9.695 11.523 1 75.31 138 GLY B C 1
ATOM 3652 O O . GLY B 1 138 ? 5.117 10.219 12.43 1 75.31 138 GLY B O 1
ATOM 3653 N N . GLY B 1 139 ? 7.086 9.641 11.773 1 74.75 139 GLY B N 1
ATOM 3654 C CA . GLY B 1 139 ? 7.75 10.305 12.883 1 74.75 139 GLY B CA 1
ATOM 3655 C C . GLY B 1 139 ? 8.383 9.328 13.859 1 74.75 139 GLY B C 1
ATOM 3656 O O . GLY B 1 139 ? 8.867 8.266 13.469 1 74.75 139 GLY B O 1
ATOM 3657 N N . PRO B 1 140 ? 8.32 9.742 15.164 1 79.06 140 PRO B N 1
ATOM 3658 C CA . PRO B 1 140 ? 8.969 8.898 16.188 1 79.06 140 PRO B CA 1
ATOM 3659 C C . PRO B 1 140 ? 8.289 7.543 16.344 1 79.06 140 PRO B C 1
ATOM 3661 O O . PRO B 1 140 ? 7.098 7.406 16.078 1 79.06 140 PRO B O 1
ATOM 3664 N N . ALA B 1 141 ? 9.086 6.66 16.828 1 89.31 141 ALA B N 1
ATOM 3665 C CA . ALA B 1 141 ? 8.586 5.301 17.047 1 89.31 141 ALA B CA 1
ATOM 3666 C C . ALA B 1 141 ? 7.406 5.301 18.016 1 89.31 141 ALA B C 1
ATOM 3668 O O . ALA B 1 141 ? 7.512 5.797 19.141 1 89.31 141 ALA B O 1
ATOM 3669 N N . CYS B 1 142 ? 6.246 4.75 17.516 1 92.12 142 CYS B N 1
ATOM 3670 C CA . CYS B 1 142 ? 5.07 4.68 18.375 1 92.12 142 CYS B CA 1
ATOM 3671 C C . CYS B 1 142 ? 4.242 3.438 18.078 1 92.12 142 CYS B C 1
ATOM 3673 O O . CYS B 1 142 ? 3.188 3.227 18.672 1 92.12 142 CYS B O 1
ATOM 3675 N N . VAL B 1 143 ? 4.664 2.66 17.203 1 95.88 143 VAL B N 1
ATOM 3676 C CA . VAL B 1 143 ? 3.975 1.427 16.844 1 95.88 143 VAL B CA 1
ATOM 3677 C C . VAL B 1 143 ? 4.934 0.244 16.969 1 95.88 143 VAL B C 1
ATOM 3679 O O . VAL B 1 143 ? 6.059 0.296 16.469 1 95.88 143 VAL B O 1
ATOM 3682 N N . ALA B 1 144 ? 4.523 -0.81 17.594 1 97.12 144 ALA B N 1
ATOM 3683 C CA . ALA B 1 144 ? 5.34 -2.012 17.734 1 97.12 144 ALA B CA 1
ATOM 3684 C C . ALA B 1 144 ? 5.188 -2.926 16.531 1 97.12 144 ALA B C 1
ATOM 3686 O O . ALA B 1 144 ? 4.145 -2.934 15.867 1 97.12 144 ALA B O 1
ATOM 3687 N N . PRO B 1 145 ? 6.312 -3.656 16.141 1 97.12 145 PRO B N 1
ATOM 3688 C CA . PRO B 1 145 ? 6.098 -4.723 15.156 1 97.12 145 PRO B CA 1
ATOM 3689 C C . PRO B 1 145 ? 5.094 -5.77 15.633 1 97.12 145 PRO B C 1
ATOM 3691 O O . PRO B 1 145 ? 4.848 -5.891 16.844 1 97.12 145 PRO B O 1
ATOM 3694 N N . PHE B 1 146 ? 4.453 -6.445 14.703 1 96.5 146 PHE B N 1
ATOM 3695 C CA . PHE B 1 146 ? 3.533 -7.508 15.078 1 96.5 146 PHE B CA 1
ATOM 3696 C C . PHE B 1 146 ? 4.23 -8.539 15.953 1 96.5 146 PHE B C 1
ATOM 3698 O O . PHE B 1 146 ? 5.258 -9.102 15.57 1 96.5 146 PHE B O 1
ATOM 3705 N N . GLY B 1 147 ? 3.707 -8.719 17.094 1 95.31 147 GLY B N 1
ATOM 3706 C CA . GLY B 1 147 ? 4.285 -9.672 18.031 1 95.31 147 GLY B CA 1
ATOM 3707 C C . GLY B 1 147 ? 5.367 -9.062 18.906 1 95.31 147 GLY B C 1
ATOM 3708 O O . GLY B 1 147 ? 5.902 -9.727 19.797 1 95.31 147 GLY B O 1
ATOM 3709 N N . GLY B 1 148 ? 5.727 -7.832 18.672 1 96.62 148 GLY B N 1
ATOM 3710 C CA . GLY B 1 148 ? 6.746 -7.145 19.453 1 96.62 148 GLY B CA 1
ATOM 3711 C C . GLY B 1 148 ? 6.172 -6.328 20.594 1 96.62 148 GLY B C 1
ATOM 3712 O O . GLY B 1 148 ? 5.012 -5.918 20.547 1 96.62 148 GLY B O 1
ATOM 3713 N N . ALA B 1 149 ? 7.008 -5.973 21.578 1 96.5 149 ALA B N 1
ATOM 3714 C CA . ALA B 1 149 ? 6.539 -5.293 22.781 1 96.5 149 ALA B CA 1
ATOM 3715 C C . ALA B 1 149 ? 7.086 -3.871 22.859 1 96.5 149 ALA B C 1
ATOM 3717 O O . ALA B 1 149 ? 6.77 -3.127 23.781 1 96.5 149 ALA B O 1
ATOM 3718 N N . LYS B 1 150 ? 7.824 -3.469 21.906 1 95.25 150 LYS B N 1
ATOM 3719 C CA . LYS B 1 150 ? 8.43 -2.143 21.922 1 95.25 150 LYS B CA 1
ATOM 3720 C C . LYS B 1 150 ? 8.188 -1.418 20.594 1 95.25 150 LYS B C 1
ATOM 3722 O O . LYS B 1 150 ? 8.312 -2.012 19.516 1 95.25 150 LYS B O 1
ATOM 3727 N N . ALA B 1 151 ? 7.859 -0.133 20.734 1 95.19 151 ALA B N 1
ATOM 3728 C CA . ALA B 1 151 ? 7.613 0.677 19.547 1 95.19 151 ALA B CA 1
ATOM 3729 C C . ALA B 1 151 ? 8.867 0.785 18.688 1 95.19 151 ALA B C 1
ATOM 3731 O O . ALA B 1 151 ? 9.977 0.928 19.219 1 95.19 151 ALA B O 1
ATOM 3732 N N . MET B 1 152 ? 8.703 0.697 17.406 1 94.62 152 MET B N 1
ATOM 3733 C CA . MET B 1 152 ? 9.82 0.778 16.469 1 94.62 152 MET B CA 1
ATOM 3734 C C . MET B 1 152 ? 9.469 1.637 15.258 1 94.62 152 MET B C 1
ATOM 3736 O O . MET B 1 152 ? 10.328 2.303 14.688 1 94.62 152 MET B O 1
ATOM 3740 N N . PHE B 1 153 ? 8.227 1.646 14.906 1 94.88 153 PHE B N 1
ATOM 3741 C CA . PHE B 1 153 ? 7.777 2.32 13.695 1 94.88 153 PHE B CA 1
ATOM 3742 C C . PHE B 1 153 ? 6.934 3.541 14.039 1 94.88 153 PHE B C 1
ATOM 3744 O O . PHE B 1 153 ? 6.449 3.672 15.164 1 94.88 153 PHE B O 1
ATOM 3751 N N . GLY B 1 154 ? 6.809 4.453 13.055 1 91.56 154 GLY B N 1
ATOM 3752 C CA . GLY B 1 154 ? 5.75 5.449 13.125 1 91.56 154 GLY B CA 1
ATOM 3753 C C . GLY B 1 154 ? 4.41 4.926 12.648 1 91.56 154 GLY B C 1
ATOM 3754 O O . GLY B 1 154 ? 4.223 3.717 12.508 1 91.56 154 GLY B O 1
ATOM 3755 N N . THR B 1 155 ? 3.449 5.852 12.508 1 91.62 155 THR B N 1
ATOM 3756 C CA . THR B 1 155 ? 2.145 5.453 11.992 1 91.62 155 THR B CA 1
ATOM 3757 C C . THR B 1 155 ? 2.207 5.223 10.484 1 91.62 155 THR B C 1
ATOM 3759 O O . THR B 1 155 ? 1.219 4.805 9.875 1 91.62 155 THR B O 1
ATOM 3762 N N . ASN B 1 156 ? 3.305 5.457 9.766 1 94.44 156 ASN B N 1
ATOM 3763 C CA . ASN B 1 156 ? 3.658 5.207 8.375 1 94.44 156 ASN B CA 1
ATOM 3764 C C . ASN B 1 156 ? 2.428 5.23 7.469 1 94.44 156 ASN B C 1
ATOM 3766 O O . ASN B 1 156 ? 2.062 4.207 6.887 1 94.44 156 ASN B O 1
ATOM 3770 N N . PRO B 1 157 ? 1.816 6.391 7.277 1 94.69 157 PRO B N 1
ATOM 3771 C CA . PRO B 1 157 ? 0.571 6.48 6.512 1 94.69 157 PRO B CA 1
ATOM 3772 C C . PRO B 1 157 ? 0.777 6.238 5.02 1 94.69 157 PRO B C 1
ATOM 3774 O O . PRO B 1 157 ? 1.898 6.363 4.52 1 94.69 157 PRO B O 1
ATOM 3777 N N . LEU B 1 158 ? -0.265 5.793 4.375 1 97.25 158 LEU B N 1
ATOM 3778 C CA . LEU B 1 158 ? -0.351 5.641 2.928 1 97.25 158 LEU B CA 1
ATOM 3779 C C . LEU B 1 158 ? -1.583 6.352 2.377 1 97.25 158 LEU B C 1
ATOM 3781 O O . LEU B 1 158 ? -2.678 6.223 2.932 1 97.25 158 LEU B O 1
ATOM 3785 N N . CYS B 1 159 ? -1.339 7.141 1.39 1 96.88 159 CYS B N 1
ATOM 3786 C CA . CYS B 1 159 ? -2.426 7.895 0.776 1 96.88 159 CYS B CA 1
ATOM 3787 C C . CYS B 1 159 ? -2.465 7.668 -0.73 1 96.88 159 CYS B C 1
ATOM 3789 O O . CYS B 1 159 ? -1.431 7.727 -1.397 1 96.88 159 CYS B O 1
ATOM 3791 N N . PHE B 1 160 ? -3.639 7.32 -1.235 1 98.38 160 PHE B N 1
ATOM 3792 C CA . PHE B 1 160 ? -3.908 7.336 -2.668 1 98.38 160 PHE B CA 1
ATOM 3793 C C . PHE B 1 160 ? -4.895 8.445 -3.023 1 98.38 160 PHE B C 1
ATOM 3795 O O . PHE B 1 160 ? -5.816 8.727 -2.258 1 98.38 160 PHE B O 1
ATOM 3802 N N . SER B 1 161 ? -4.688 9.023 -4.102 1 97.81 161 SER B N 1
ATOM 3803 C CA . SER B 1 161 ? -5.668 9.969 -4.625 1 97.81 161 SER B CA 1
ATOM 3804 C C . SER B 1 161 ? -5.938 9.727 -6.105 1 97.81 161 SER B C 1
ATOM 3806 O O . SER B 1 161 ? -5.023 9.391 -6.859 1 97.81 161 SER B O 1
ATOM 3808 N N . PHE B 1 162 ? -7.172 9.859 -6.488 1 98.5 162 PHE B N 1
ATOM 3809 C CA . PHE B 1 162 ? -7.609 9.594 -7.855 1 98.5 162 PHE B CA 1
ATOM 3810 C C . PHE B 1 162 ? -8.438 10.75 -8.391 1 98.5 162 PHE B C 1
ATOM 3812 O O . PHE B 1 162 ? -9.445 11.133 -7.793 1 98.5 162 PHE B O 1
ATOM 3819 N N . PRO B 1 163 ? -7.973 11.305 -9.523 1 98.06 163 PRO B N 1
ATOM 3820 C CA . PRO B 1 163 ? -8.836 12.305 -10.148 1 98.06 163 PRO B CA 1
ATOM 3821 C C . PRO B 1 163 ? -10.195 11.742 -10.555 1 98.06 163 PRO B C 1
ATOM 3823 O O . PRO B 1 163 ? -10.328 10.539 -10.781 1 98.06 163 PRO B O 1
ATOM 3826 N N . SER B 1 164 ? -11.188 12.555 -10.555 1 96.25 164 SER B N 1
ATOM 3827 C CA . SER B 1 164 ? -12.555 12.148 -10.875 1 96.25 164 SER B CA 1
ATOM 3828 C C . SER B 1 164 ? -13.219 13.164 -11.805 1 96.25 164 SER B C 1
ATOM 3830 O O . SER B 1 164 ? -12.703 14.266 -12.008 1 96.25 164 SER B O 1
ATOM 3832 N N . LYS B 1 165 ? -14.297 12.781 -12.367 1 93.12 165 LYS B N 1
ATOM 3833 C CA . LYS B 1 165 ? -15.062 13.688 -13.211 1 93.12 165 LYS B CA 1
ATOM 3834 C C . LYS B 1 165 ? -15.961 14.602 -12.375 1 93.12 165 LYS B C 1
ATOM 3836 O O . LYS B 1 165 ? -16.469 15.602 -12.875 1 93.12 165 LYS B O 1
ATOM 3841 N N . ARG B 1 166 ? -16.109 14.32 -11.18 1 86.62 166 ARG B N 1
ATOM 3842 C CA . ARG B 1 166 ? -17 15.07 -10.305 1 86.62 166 ARG B CA 1
ATOM 3843 C C . ARG B 1 166 ? -16.312 16.312 -9.742 1 86.62 166 ARG B C 1
ATOM 3845 O O . ARG B 1 166 ? -16.938 17.094 -9.023 1 86.62 166 ARG B O 1
ATOM 3852 N N . GLY B 1 167 ? -15.094 16.516 -10.078 1 79.38 167 GLY B N 1
ATOM 3853 C CA . GLY B 1 167 ? -14.344 17.688 -9.633 1 79.38 167 GLY B CA 1
ATOM 3854 C C . GLY B 1 167 ? -13.609 17.469 -8.328 1 79.38 167 GLY B C 1
ATOM 3855 O O . GLY B 1 167 ? -12.625 18.156 -8.039 1 79.38 167 GLY B O 1
ATOM 3856 N N . LYS B 1 168 ? -14.102 16.578 -7.484 1 87.88 168 LYS B N 1
ATOM 3857 C CA . LYS B 1 168 ? -13.383 16.25 -6.258 1 87.88 168 LYS B CA 1
ATOM 3858 C C . LYS B 1 168 ? -12.703 14.891 -6.363 1 87.88 168 LYS B C 1
ATOM 3860 O O . LYS B 1 168 ? -13.352 13.883 -6.672 1 87.88 168 LYS B O 1
ATOM 3865 N N . PRO B 1 169 ? -11.438 14.922 -6.109 1 95.44 169 PRO B N 1
ATOM 3866 C CA . PRO B 1 169 ? -10.742 13.633 -6.188 1 95.44 169 PRO B CA 1
ATOM 3867 C C . PRO B 1 169 ? -11.164 12.672 -5.082 1 95.44 169 PRO B C 1
ATOM 3869 O O . PRO B 1 169 ? -11.703 13.094 -4.059 1 95.44 169 PRO B O 1
ATOM 3872 N N . TYR B 1 170 ? -11.094 11.406 -5.34 1 96.19 170 TYR B N 1
ATOM 3873 C CA . TYR B 1 170 ? -11.164 10.406 -4.281 1 96.19 170 TYR B CA 1
ATOM 3874 C C . TYR B 1 170 ? -9.836 10.305 -3.535 1 96.19 170 TYR B C 1
ATOM 3876 O O . TYR B 1 170 ? -8.781 10.141 -4.152 1 96.19 170 TYR B O 1
ATOM 3884 N N . ILE B 1 171 ? -9.82 10.484 -2.273 1 94.94 171 ILE B N 1
ATOM 3885 C CA . ILE B 1 171 ? -8.594 10.461 -1.482 1 94.94 171 ILE B CA 1
ATOM 3886 C C . ILE B 1 171 ? -8.719 9.438 -0.36 1 94.94 171 ILE B C 1
ATOM 3888 O O . ILE B 1 171 ? -9.672 9.484 0.427 1 94.94 171 ILE B O 1
ATOM 3892 N N . PHE B 1 172 ? -7.844 8.469 -0.379 1 95.38 172 PHE B N 1
ATOM 3893 C CA . PHE B 1 172 ? -7.766 7.414 0.629 1 95.38 172 PHE B CA 1
ATOM 3894 C C . PHE B 1 172 ? -6.52 7.582 1.489 1 95.38 172 PHE B C 1
ATOM 3896 O O . PHE B 1 172 ? -5.434 7.125 1.118 1 95.38 172 PHE B O 1
ATOM 3903 N N . ASP B 1 173 ? -6.645 8.195 2.584 1 93.38 173 ASP B N 1
ATOM 3904 C CA . ASP B 1 173 ? -5.551 8.484 3.51 1 93.38 173 ASP B CA 1
ATOM 3905 C C . ASP B 1 173 ? -5.723 7.719 4.816 1 93.38 173 ASP B C 1
ATOM 3907 O O . ASP B 1 173 ? -6.699 7.918 5.543 1 93.38 173 ASP B O 1
ATOM 3911 N N . PHE B 1 174 ? -4.746 6.848 5.152 1 92.62 174 PHE B N 1
ATOM 3912 C CA . PHE B 1 174 ? -4.887 6.066 6.379 1 92.62 174 PHE B CA 1
ATOM 3913 C C . PHE B 1 1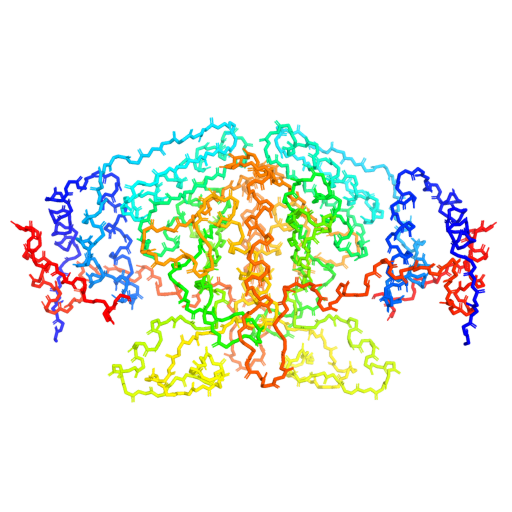74 ? -3.521 5.727 6.961 1 92.62 174 PHE B C 1
ATOM 3915 O O . PHE B 1 174 ? -2.562 5.508 6.219 1 92.62 174 PHE B O 1
ATOM 3922 N N . ALA B 1 175 ? -3.477 5.691 8.297 1 93.81 175 ALA B N 1
ATOM 3923 C CA . ALA B 1 175 ? -2.285 5.215 8.992 1 93.81 175 ALA B CA 1
ATOM 3924 C C . ALA B 1 175 ? -2.193 3.693 8.945 1 93.81 175 ALA B C 1
ATOM 3926 O O . ALA B 1 175 ? -3.199 3.01 8.742 1 93.81 175 ALA B O 1
ATOM 3927 N N . THR B 1 176 ? -0.969 3.131 9.109 1 96.5 176 THR B N 1
ATOM 3928 C CA . THR B 1 176 ? -0.827 1.679 9.164 1 96.5 176 THR B CA 1
ATOM 3929 C C . THR B 1 176 ? -0.918 1.178 10.602 1 96.5 176 THR B C 1
ATOM 3931 O O . THR B 1 176 ? -0.82 -0.025 10.852 1 96.5 176 THR B O 1
ATOM 3934 N N . SER B 1 177 ? -1.068 2.104 11.531 1 95.44 177 SER B N 1
ATOM 3935 C CA . SER B 1 177 ? -1.408 1.725 12.898 1 95.44 177 SER B CA 1
ATOM 3936 C C . SER B 1 177 ? -2.912 1.547 13.07 1 95.44 177 SER B C 1
ATOM 3938 O O . SER B 1 177 ? -3.699 2.137 12.32 1 95.44 177 SER B O 1
ATOM 3940 N N . GLN B 1 178 ? -3.258 0.766 14.031 1 95.94 178 GLN B N 1
ATOM 3941 C CA . GLN B 1 178 ? -4.676 0.58 14.32 1 95.94 178 GLN B CA 1
ATOM 3942 C C . GLN B 1 178 ? -5.328 1.894 14.742 1 95.94 178 GLN B C 1
ATOM 3944 O O . GLN B 1 178 ? -6.402 2.248 14.242 1 95.94 178 GLN B O 1
ATOM 3949 N N . LYS B 1 179 ? -4.73 2.568 15.641 1 92.44 179 LYS B N 1
ATOM 3950 C CA . LYS B 1 179 ? -5.082 3.922 16.062 1 92.44 179 LYS B CA 1
ATOM 3951 C C . LYS B 1 179 ? -3.852 4.82 16.109 1 92.44 179 LYS B C 1
ATOM 3953 O O . LYS B 1 179 ? -2.721 4.332 16.172 1 92.44 179 LYS B O 1
ATOM 3958 N N . VAL B 1 180 ? -4.141 6.086 16 1 86.31 180 VAL B N 1
ATOM 3959 C CA . VAL B 1 180 ? -3.049 7.051 16.094 1 86.31 180 VAL B CA 1
ATOM 3960 C C . VAL B 1 180 ? -2.801 7.41 17.562 1 86.31 180 VAL B C 1
ATOM 3962 O O . VAL B 1 180 ? -3.68 7.234 18.406 1 86.31 180 VAL B O 1
ATOM 3965 N N . TRP B 1 181 ? -1.63 7.926 17.812 1 85.56 181 TRP B N 1
ATOM 3966 C CA . TRP B 1 181 ? -1.252 8.258 19.188 1 85.56 181 TRP B CA 1
ATOM 3967 C C . TRP B 1 181 ? -2.133 9.367 19.734 1 85.56 181 TRP B C 1
ATOM 3969 O O . TRP B 1 181 ? -2.338 9.461 20.953 1 85.56 181 TRP B O 1
ATOM 3979 N N . GLY B 1 182 ? -2.66 10.219 18.844 1 81.69 182 GLY B N 1
ATOM 3980 C CA . GLY B 1 182 ? -3.6 11.242 19.266 1 81.69 182 GLY B CA 1
ATOM 3981 C C . GLY B 1 182 ? -4.781 10.68 20.031 1 81.69 182 GLY B C 1
ATOM 3982 O O . GLY B 1 182 ? -5.348 11.359 20.891 1 81.69 182 GLY B O 1
ATOM 3983 N N . GLU B 1 183 ? -5.109 9.453 19.75 1 86 183 GLU B N 1
ATOM 3984 C CA . GLU B 1 183 ? -6.18 8.781 20.484 1 86 183 GLU B CA 1
ATOM 3985 C C . GLU B 1 183 ? -5.828 8.617 21.969 1 86 183 GLU B C 1
ATOM 3987 O O . GLU B 1 183 ? -6.695 8.727 22.828 1 86 183 GLU B O 1
ATOM 3992 N N . VAL B 1 184 ? -4.578 8.32 22.25 1 90.94 184 VAL B N 1
ATOM 3993 C CA . VAL B 1 184 ? -4.133 8.172 23.641 1 90.94 184 VAL B CA 1
ATOM 3994 C C . VAL B 1 184 ? -4.262 9.5 24.375 1 90.94 184 VAL B C 1
ATOM 3996 O O . VAL B 1 184 ? -4.836 9.57 25.453 1 90.94 184 VAL B O 1
ATOM 3999 N N . ARG B 1 185 ? -3.801 10.461 23.734 1 86.38 185 ARG B N 1
ATOM 4000 C CA . ARG B 1 185 ? -3.852 11.797 24.328 1 86.38 185 ARG B CA 1
ATOM 4001 C C . ARG B 1 185 ? -5.293 12.234 24.562 1 86.38 185 ARG B C 1
ATOM 4003 O O . ARG B 1 185 ? -5.613 12.758 25.641 1 86.38 185 ARG B O 1
ATOM 4010 N N . GLN B 1 186 ? -6.066 12.055 23.562 1 83.69 186 GLN B N 1
ATOM 4011 C CA . GLN B 1 186 ? -7.477 12.422 23.672 1 83.69 186 GLN B CA 1
ATOM 4012 C C . GLN B 1 186 ? -8.156 11.641 24.797 1 83.69 186 GLN B C 1
ATOM 4014 O O . GLN B 1 186 ? -8.977 12.188 25.531 1 83.69 186 GLN B O 1
ATOM 4019 N N . SER B 1 187 ? -7.828 10.422 24.875 1 91.75 187 SER B N 1
ATOM 4020 C CA . SER B 1 187 ? -8.406 9.57 25.906 1 91.75 187 SER B CA 1
ATOM 4021 C C . SER B 1 187 ? -8.008 10.047 27.297 1 91.75 187 SER B C 1
ATOM 4023 O O . SER B 1 187 ? -8.805 9.977 28.234 1 91.75 187 SER B O 1
ATOM 4025 N N . ILE B 1 188 ? -6.832 10.484 27.438 1 91.44 188 ILE B N 1
ATOM 4026 C CA . ILE B 1 188 ? -6.363 11.023 28.703 1 91.44 188 ILE B CA 1
ATOM 4027 C C . ILE B 1 188 ? -7.148 12.289 29.062 1 91.44 188 ILE B C 1
ATOM 4029 O O . ILE B 1 188 ? -7.68 12.406 30.172 1 91.44 188 ILE B O 1
ATOM 4033 N N . VAL B 1 189 ? -7.289 13.156 28.125 1 85.88 189 VAL B N 1
ATOM 4034 C CA . VAL B 1 189 ? -7.977 14.43 28.328 1 85.88 189 VAL B CA 1
ATOM 4035 C C . VAL B 1 189 ? -9.445 14.172 28.656 1 85.88 189 VAL B C 1
ATOM 4037 O O . VAL B 1 189 ? -10.016 14.844 29.516 1 85.88 189 VAL B O 1
ATOM 4040 N N . GLU B 1 190 ? -9.984 13.25 27.984 1 90.75 190 GLU B N 1
ATOM 4041 C CA . GLU B 1 190 ? -11.406 12.969 28.141 1 90.75 190 GLU B CA 1
ATOM 4042 C C . GLU B 1 190 ? -11.656 11.969 29.25 1 90.75 190 GLU B C 1
ATOM 4044 O O . GLU B 1 190 ? -12.805 11.625 29.547 1 90.75 190 GLU B O 1
ATOM 4049 N N . ASN B 1 191 ? -10.688 11.578 29.797 1 94.44 191 ASN B N 1
ATOM 4050 C CA . ASN B 1 191 ? -10.773 10.602 30.875 1 94.44 191 ASN B CA 1
ATOM 4051 C C . ASN B 1 191 ? -11.617 9.391 30.469 1 94.44 191 ASN B C 1
ATOM 4053 O O . ASN B 1 191 ? -12.57 9.039 31.156 1 94.44 191 ASN B O 1
ATOM 4057 N N . ARG B 1 192 ? -11.32 8.789 29.406 1 96.12 192 ARG B N 1
ATOM 4058 C CA . ARG B 1 192 ? -11.984 7.594 28.906 1 96.12 192 ARG B CA 1
ATOM 4059 C C . ARG B 1 192 ? -10.977 6.508 28.547 1 96.12 192 ARG B C 1
ATOM 4061 O O . ARG B 1 192 ? -9.805 6.801 28.312 1 96.12 192 ARG B O 1
ATOM 4068 N N . PRO B 1 193 ? -11.445 5.262 28.562 1 97.56 193 PRO B N 1
ATOM 4069 C CA . PRO B 1 193 ? -10.539 4.168 28.188 1 97.56 193 PRO B CA 1
ATOM 4070 C C . PRO B 1 193 ? -10.172 4.191 26.703 1 97.56 193 PRO B C 1
ATOM 4072 O O . PRO B 1 193 ? -10.883 4.797 25.891 1 97.56 193 PRO B O 1
ATOM 4075 N N . LEU B 1 194 ? -9.031 3.6 26.391 1 97.31 194 LEU B N 1
ATOM 4076 C CA . LEU B 1 194 ? -8.664 3.338 25 1 97.31 194 LEU B CA 1
ATOM 4077 C C . LEU B 1 194 ? -9.492 2.195 24.422 1 97.31 194 LEU B C 1
ATOM 4079 O O . LEU B 1 194 ? -10.008 1.355 25.172 1 97.31 194 LEU B O 1
ATOM 4083 N N . PRO B 1 195 ? -9.711 2.205 23.141 1 95.56 195 PRO B N 1
ATOM 4084 C CA . PRO B 1 195 ? -10.375 1.048 22.547 1 95.56 195 PRO B CA 1
ATOM 4085 C C . PRO B 1 195 ? -9.594 -0.249 22.734 1 95.56 195 PRO B C 1
ATOM 4087 O O . PRO B 1 195 ? -8.367 -0.221 22.859 1 95.56 195 PRO B O 1
ATOM 4090 N N . ASP B 1 196 ? -10.273 -1.365 22.656 1 96.19 196 ASP B N 1
ATOM 4091 C CA . ASP B 1 196 ? -9.656 -2.676 22.844 1 96.19 196 ASP B CA 1
ATOM 4092 C C . ASP B 1 196 ? -8.672 -2.988 21.719 1 96.19 196 ASP B C 1
ATOM 4094 O O . ASP B 1 196 ? -8.922 -2.652 20.562 1 96.19 196 ASP B O 1
ATOM 4098 N N . ASN B 1 197 ? -7.504 -3.596 22.078 1 96.19 197 ASN B N 1
ATOM 4099 C CA . ASN B 1 197 ? -6.547 -4.23 21.188 1 96.19 197 ASN B CA 1
ATOM 4100 C C . ASN B 1 197 ? -5.918 -3.215 20.234 1 96.19 197 ASN B C 1
ATOM 4102 O O . ASN B 1 197 ? -5.66 -3.525 19.062 1 96.19 197 ASN B O 1
ATOM 4106 N N . CYS B 1 198 ? -5.723 -1.996 20.75 1 97.38 198 CYS B N 1
ATOM 4107 C CA . CYS B 1 198 ? -5.152 -0.962 19.906 1 97.38 198 CYS B CA 1
ATOM 4108 C C . CYS B 1 198 ? -3.797 -0.505 20.422 1 97.38 198 CYS B C 1
ATOM 4110 O O . CYS B 1 198 ? -2.977 0.019 19.672 1 97.38 198 CYS B O 1
ATOM 4112 N N . PHE B 1 199 ? -3.592 -0.667 21.734 1 98 199 PHE B N 1
ATOM 4113 C CA . PHE B 1 199 ? -2.354 -0.226 22.359 1 98 199 PHE B CA 1
ATOM 4114 C C . PHE B 1 199 ? -1.84 -1.277 23.328 1 98 199 PHE B C 1
ATOM 4116 O O . PHE B 1 199 ? -2.621 -2.057 23.891 1 98 199 PHE B O 1
ATOM 4123 N N . ILE B 1 200 ? -0.531 -1.253 23.547 1 97.75 200 ILE B N 1
ATOM 4124 C CA . ILE B 1 200 ? 0.085 -2.176 24.484 1 97.75 200 ILE B CA 1
ATOM 4125 C C . ILE B 1 200 ? 0.86 -1.389 25.547 1 97.75 200 ILE B C 1
ATOM 4127 O O . ILE B 1 200 ? 1.271 -0.252 25.297 1 97.75 200 ILE B O 1
ATOM 4131 N N . ASP B 1 201 ? 1.049 -2.012 26.688 1 96.88 201 ASP B N 1
ATOM 4132 C CA . ASP B 1 201 ? 1.818 -1.398 27.766 1 96.88 201 ASP B CA 1
ATOM 4133 C C . ASP B 1 201 ? 3.289 -1.807 27.703 1 96.88 201 ASP B C 1
ATOM 4135 O O . ASP B 1 201 ? 3.719 -2.42 26.719 1 96.88 201 ASP B O 1
ATOM 4139 N N . GLY B 1 202 ? 4.043 -1.41 28.703 1 92.56 202 GLY B N 1
ATOM 4140 C CA . GLY B 1 202 ? 5.48 -1.627 28.703 1 92.56 202 GLY B CA 1
ATOM 4141 C C . GLY B 1 202 ? 5.863 -3.094 28.75 1 92.56 202 GLY B C 1
ATOM 4142 O O . GLY B 1 202 ? 7.008 -3.453 28.469 1 92.56 202 GLY B O 1
ATOM 4143 N N . GLU B 1 203 ? 4.891 -3.924 29.109 1 91.31 203 GLU B N 1
ATOM 4144 C CA . GLU B 1 203 ? 5.145 -5.355 29.188 1 91.31 203 GLU B CA 1
ATOM 4145 C C . GLU B 1 203 ? 4.637 -6.086 27.953 1 91.31 203 GLU B C 1
ATOM 4147 O O . GLU B 1 203 ? 4.734 -7.312 27.859 1 91.31 203 GLU B O 1
ATOM 4152 N N . GLY B 1 204 ? 4.059 -5.359 27.031 1 93.75 204 GLY B N 1
ATOM 4153 C CA . GLY B 1 204 ? 3.59 -5.949 25.797 1 93.75 204 GLY B CA 1
ATOM 4154 C C . GLY B 1 204 ? 2.145 -6.41 25.859 1 93.75 204 GLY B C 1
ATOM 4155 O O . GLY B 1 204 ? 1.64 -7.027 24.922 1 93.75 204 GLY B O 1
ATOM 4156 N N . ASN B 1 205 ? 1.493 -6.113 27 1 95.62 205 ASN B N 1
ATOM 4157 C CA . ASN B 1 205 ? 0.089 -6.488 27.125 1 95.62 205 ASN B CA 1
ATOM 4158 C C . ASN B 1 205 ? -0.833 -5.395 26.578 1 95.62 205 ASN B C 1
ATOM 4160 O O . ASN B 1 205 ? -0.563 -4.207 26.766 1 95.62 205 ASN B O 1
ATOM 4164 N N . PHE B 1 206 ? -1.879 -5.895 25.984 1 97.19 206 PHE B N 1
ATOM 4165 C CA . PHE B 1 206 ? -2.881 -4.918 25.562 1 97.19 206 PHE B CA 1
ATOM 4166 C C . PHE B 1 206 ? -3.447 -4.184 26.781 1 97.19 206 PHE B C 1
ATOM 4168 O O . PHE B 1 206 ? -3.652 -4.781 27.828 1 97.19 206 PHE B O 1
ATOM 4175 N N . THR B 1 207 ? -3.68 -2.889 26.641 1 98.06 207 THR B N 1
ATOM 4176 C CA . THR B 1 207 ? -4.207 -2.082 27.734 1 98.06 207 THR B CA 1
ATOM 4177 C C . THR B 1 207 ? -5.277 -1.118 27.219 1 98.06 207 THR B C 1
ATOM 4179 O O . THR B 1 207 ? -5.203 -0.645 26.078 1 98.06 207 THR B O 1
ATOM 4182 N N . THR B 1 208 ? -6.25 -0.836 28.016 1 98.19 208 THR B N 1
ATOM 4183 C CA . THR B 1 208 ? -7.238 0.197 27.734 1 98.19 208 THR B CA 1
ATOM 4184 C C . THR B 1 208 ? -6.992 1.434 28.594 1 98.19 208 THR B C 1
ATOM 4186 O O . THR B 1 208 ? -7.758 2.396 28.547 1 98.19 208 THR B O 1
ATOM 4189 N N . ASP B 1 209 ? -5.938 1.332 29.422 1 97.81 209 ASP B N 1
ATOM 4190 C CA . ASP B 1 209 ? -5.516 2.473 30.234 1 97.81 209 ASP B CA 1
ATOM 4191 C C . ASP B 1 209 ? -4.602 3.4 29.438 1 97.81 209 ASP B C 1
ATOM 4193 O O . ASP B 1 209 ? -3.465 3.041 29.125 1 97.81 209 ASP B O 1
ATOM 4197 N N . PRO B 1 210 ? -5.094 4.613 29.141 1 97.19 210 PRO B N 1
ATOM 4198 C CA . PRO B 1 210 ? -4.266 5.504 28.328 1 97.19 210 PRO B CA 1
ATOM 4199 C C . PRO B 1 210 ? -2.938 5.852 29 1 97.19 210 PRO B C 1
ATOM 4201 O O . PRO B 1 210 ? -1.945 6.109 28.312 1 97.19 210 PRO B O 1
ATOM 4204 N N . GLU B 1 211 ? -2.807 5.84 30.25 1 96.44 211 GLU B N 1
ATOM 4205 C CA . GLU B 1 211 ? -1.581 6.18 30.969 1 96.44 211 GLU B CA 1
ATOM 4206 C C . GLU B 1 211 ? -0.548 5.062 30.859 1 96.44 211 GLU B C 1
ATOM 4208 O O . GLU B 1 211 ? 0.642 5.285 31.094 1 96.44 211 GLU B O 1
ATOM 4213 N N . LYS B 1 212 ? -1.017 3.932 30.531 1 97.44 212 LYS B N 1
ATOM 4214 C CA . LYS B 1 212 ? -0.118 2.781 30.469 1 97.44 212 LYS B CA 1
ATOM 4215 C C . LYS B 1 212 ? 0.299 2.498 29.016 1 97.44 212 LYS B C 1
ATOM 4217 O O . LYS B 1 212 ? 1.146 1.637 28.781 1 97.44 212 LYS B O 1
ATOM 4222 N N . ALA B 1 213 ? -0.315 3.188 28.109 1 97.38 213 ALA B N 1
ATOM 4223 C CA . ALA B 1 213 ? -0.024 2.938 26.688 1 97.38 213 ALA B CA 1
ATOM 4224 C C . ALA B 1 213 ? 1.423 3.293 26.359 1 97.38 213 ALA B C 1
ATOM 4226 O O . ALA B 1 213 ? 1.878 4.402 26.656 1 97.38 213 ALA B O 1
ATOM 4227 N N . GLU B 1 214 ? 2.117 2.359 25.75 1 96.19 214 GLU B N 1
ATOM 4228 C CA . GLU B 1 214 ? 3.508 2.605 25.375 1 96.19 214 GLU B CA 1
ATOM 4229 C C . GLU B 1 214 ? 3.701 2.516 23.859 1 96.19 214 GLU B C 1
ATOM 4231 O O . GLU B 1 214 ? 4.629 3.115 23.312 1 96.19 214 GLU B O 1
ATOM 4236 N N . ALA B 1 215 ? 2.869 1.699 23.266 1 96.44 215 ALA B N 1
ATOM 4237 C CA . ALA B 1 215 ? 2.969 1.565 21.812 1 96.44 215 ALA B CA 1
ATOM 4238 C C . ALA B 1 215 ? 1.621 1.187 21.203 1 96.44 215 ALA B C 1
ATOM 4240 O O . ALA B 1 215 ? 0.821 0.492 21.828 1 96.44 215 ALA B O 1
ATOM 4241 N N . GLY B 1 216 ? 1.371 1.704 20.031 1 97 216 GLY B N 1
ATOM 4242 C CA . GLY B 1 216 ? 0.282 1.164 19.219 1 97 216 GLY B CA 1
ATOM 4243 C C . GLY B 1 216 ? 0.647 -0.125 18.516 1 97 216 GLY B C 1
ATOM 4244 O O . GLY B 1 216 ? 1.784 -0.592 18.609 1 97 216 GLY B O 1
ATOM 4245 N N . VAL B 1 217 ? -0.318 -0.731 17.812 1 97.62 217 VAL B N 1
ATOM 4246 C CA . VAL B 1 217 ? -0.085 -1.931 17.016 1 97.62 217 VAL B CA 1
ATOM 4247 C C . VAL B 1 217 ? -0.526 -1.687 15.578 1 97.62 217 VAL B C 1
ATOM 4249 O O . VAL B 1 217 ? -1.323 -0.785 15.305 1 97.62 217 VAL B O 1
ATOM 4252 N N . PRO B 1 218 ? 0.036 -2.492 14.594 1 97.56 218 PRO B N 1
ATOM 4253 C CA . PRO B 1 218 ? -0.417 -2.348 13.203 1 97.56 218 PRO B CA 1
ATOM 4254 C C . PRO B 1 218 ? -1.883 -2.732 13.023 1 97.56 218 PRO B C 1
ATOM 4256 O O . PRO B 1 218 ? -2.375 -3.645 13.688 1 97.56 218 PRO B O 1
ATOM 4259 N N . PHE B 1 219 ? -2.539 -2.016 12.078 1 97.19 219 PHE B N 1
ATOM 4260 C CA . PHE B 1 219 ? -3.896 -2.439 11.758 1 97.19 219 PHE B CA 1
ATOM 4261 C C . PHE B 1 219 ? -3.887 -3.785 11.039 1 97.19 219 PHE B C 1
ATOM 4263 O O . PHE B 1 219 ? -2.912 -4.129 10.367 1 97.19 219 PHE B O 1
ATOM 4270 N N . GLY B 1 220 ? -4.949 -4.57 11.219 1 96.56 220 GLY B N 1
ATOM 4271 C CA . GLY B 1 220 ? -5.109 -5.773 10.414 1 96.56 220 GLY B CA 1
ATOM 4272 C C . GLY B 1 220 ? -4.082 -6.844 10.734 1 96.56 220 GLY B C 1
ATOM 4273 O O . GLY B 1 220 ? -3.842 -7.742 9.922 1 96.56 220 GLY B O 1
ATOM 4274 N N . GLY B 1 221 ? -3.35 -6.738 11.805 1 95.31 221 GLY B N 1
ATOM 4275 C CA . GLY B 1 221 ? -2.422 -7.777 12.219 1 95.31 221 GLY B CA 1
ATOM 4276 C C . GLY B 1 221 ? -1.203 -7.883 11.32 1 95.31 221 GLY B C 1
ATOM 4277 O O . GLY B 1 221 ? -0.581 -6.875 10.992 1 95.31 221 GLY B O 1
ATOM 4278 N N . PRO B 1 222 ? -0.843 -9.125 10.953 1 95.31 222 PRO B N 1
ATOM 4279 C CA . PRO B 1 222 ? 0.399 -9.328 10.203 1 95.31 222 PRO B CA 1
ATOM 4280 C C . PRO B 1 222 ? 0.396 -8.617 8.852 1 95.31 222 PRO B C 1
ATOM 4282 O O . PRO B 1 222 ? 1.443 -8.156 8.391 1 95.31 222 PRO B O 1
ATOM 4285 N N . LYS B 1 223 ? -0.75 -8.555 8.242 1 96.62 223 LYS B N 1
ATOM 4286 C CA . LYS B 1 223 ? -0.817 -7.93 6.926 1 96.62 223 LYS B CA 1
ATOM 4287 C C . LYS B 1 223 ? -0.588 -6.426 7.023 1 96.62 223 LYS B C 1
ATOM 4289 O O . LYS B 1 223 ? 0.174 -5.855 6.238 1 96.62 223 LYS B O 1
ATOM 4294 N N . GLY B 1 224 ? -1.249 -5.805 8 1 97.94 224 GLY B N 1
ATOM 4295 C CA . GLY B 1 224 ? -0.989 -4.391 8.234 1 97.94 224 GLY B CA 1
ATOM 4296 C C . GLY B 1 224 ? 0.439 -4.109 8.656 1 97.94 224 GLY B C 1
ATOM 4297 O O . GLY B 1 224 ? 1.02 -3.094 8.273 1 97.94 224 GLY B O 1
ATOM 4298 N N . TYR B 1 225 ? 1.004 -5.039 9.438 1 98 225 TYR B N 1
ATOM 4299 C CA . TYR B 1 225 ? 2.406 -4.957 9.828 1 98 225 TYR B CA 1
ATOM 4300 C C . TYR B 1 225 ? 3.318 -5.02 8.609 1 98 225 TYR B C 1
ATOM 4302 O O . TYR B 1 225 ? 4.273 -4.246 8.5 1 98 225 TYR B O 1
ATOM 4310 N N . ALA B 1 226 ? 3.025 -5.879 7.656 1 97.94 226 ALA B N 1
ATOM 4311 C CA . ALA B 1 226 ? 3.818 -5.992 6.434 1 97.94 226 ALA B CA 1
ATOM 4312 C C . ALA B 1 226 ? 3.805 -4.684 5.648 1 97.94 226 ALA B C 1
ATOM 4314 O O . ALA B 1 226 ? 4.84 -4.246 5.141 1 97.94 226 ALA B O 1
ATOM 4315 N N . LEU B 1 227 ? 2.635 -4.09 5.57 1 98.44 227 LEU B N 1
ATOM 4316 C CA . LEU B 1 227 ? 2.518 -2.812 4.879 1 98.44 227 LEU B CA 1
ATOM 4317 C C . LEU B 1 227 ? 3.309 -1.727 5.602 1 98.44 227 LEU B C 1
ATOM 4319 O O . LEU B 1 227 ? 4.062 -0.979 4.977 1 98.44 227 LEU B O 1
ATOM 4323 N N . CYS B 1 228 ? 3.162 -1.665 6.926 1 97.81 228 CYS B N 1
ATOM 4324 C CA . CYS B 1 228 ? 3.889 -0.699 7.742 1 97.81 228 CYS B CA 1
ATOM 4325 C C . CYS B 1 228 ? 5.391 -0.821 7.52 1 97.81 228 CYS B C 1
ATOM 4327 O O . CYS B 1 228 ? 6.074 0.181 7.305 1 97.81 228 CYS B O 1
ATOM 4329 N N . TYR B 1 229 ? 5.84 -2.037 7.547 1 97.94 229 TYR B N 1
ATOM 4330 C CA . TYR B 1 229 ? 7.254 -2.338 7.371 1 97.94 229 TYR B CA 1
ATOM 4331 C C . TYR B 1 229 ? 7.742 -1.899 5.996 1 97.94 229 TYR B C 1
ATOM 4333 O O . TYR B 1 229 ? 8.789 -1.257 5.879 1 97.94 229 TYR B O 1
ATOM 4341 N N . ALA B 1 230 ? 7.004 -2.271 5.016 1 98.38 230 ALA B N 1
ATOM 4342 C CA . ALA B 1 230 ? 7.383 -1.912 3.65 1 98.38 230 ALA B CA 1
ATOM 4343 C C . ALA B 1 230 ? 7.492 -0.398 3.492 1 98.38 230 ALA B C 1
ATOM 4345 O O . ALA B 1 230 ? 8.445 0.103 2.893 1 98.38 230 ALA B O 1
ATOM 4346 N N . LEU B 1 231 ? 6.535 0.322 4.027 1 98.06 231 LEU B N 1
ATOM 4347 C CA . LEU B 1 231 ? 6.531 1.776 3.914 1 98.06 231 LEU B CA 1
ATOM 4348 C C . LEU B 1 231 ? 7.688 2.385 4.703 1 98.06 231 LEU B C 1
ATOM 4350 O O . LEU B 1 231 ? 8.25 3.406 4.305 1 98.06 231 LEU B O 1
ATOM 4354 N N . GLU B 1 232 ? 8.055 1.745 5.828 1 96.94 232 GLU B N 1
ATOM 4355 C CA . GLU B 1 232 ? 9.242 2.152 6.574 1 96.94 232 GLU B CA 1
ATOM 4356 C C . GLU B 1 232 ? 10.492 2.084 5.703 1 96.94 232 GLU B C 1
ATOM 4358 O O . GLU B 1 232 ? 11.281 3.033 5.66 1 96.94 232 GLU B O 1
ATOM 4363 N N . VAL B 1 233 ? 10.625 1.021 5.008 1 97.94 233 VAL B N 1
ATOM 4364 C CA . VAL B 1 233 ? 11.789 0.827 4.148 1 97.94 233 VAL B CA 1
ATOM 4365 C C . VAL B 1 233 ? 11.758 1.834 3.002 1 97.94 233 VAL B C 1
ATOM 4367 O O . VAL B 1 233 ? 12.781 2.432 2.664 1 97.94 233 VAL B O 1
ATOM 4370 N N . MET B 1 234 ? 10.594 2.068 2.422 1 98.38 234 MET B N 1
ATOM 4371 C CA . MET B 1 234 ? 10.453 2.949 1.267 1 98.38 234 MET B CA 1
ATOM 4372 C C . MET B 1 234 ? 10.727 4.398 1.649 1 98.38 234 MET B C 1
ATOM 4374 O O . MET B 1 234 ? 11.227 5.176 0.833 1 98.38 234 MET B O 1
ATOM 4378 N N . THR B 1 235 ? 10.414 4.777 2.875 1 96.56 235 THR B N 1
ATOM 4379 C CA . THR B 1 235 ? 10.562 6.172 3.275 1 96.56 235 THR B CA 1
ATOM 4380 C C . THR B 1 235 ? 11.836 6.371 4.094 1 96.56 235 THR B C 1
ATOM 4382 O O . THR B 1 235 ? 12.219 7.504 4.391 1 96.56 235 THR B O 1
ATOM 4385 N N . GLY B 1 236 ? 12.438 5.32 4.504 1 95.69 236 GLY B N 1
ATOM 4386 C CA . GLY B 1 236 ? 13.703 5.355 5.223 1 95.69 236 GLY B CA 1
ATOM 4387 C C . GLY B 1 236 ? 14.898 5.016 4.348 1 95.69 236 GLY B C 1
ATOM 4388 O O . GLY B 1 236 ? 15.508 5.902 3.748 1 95.69 236 GLY B O 1
ATOM 4389 N N . ALA B 1 237 ? 15.109 3.709 4.172 1 96.81 237 ALA B N 1
ATOM 4390 C CA . ALA B 1 237 ? 16.281 3.225 3.436 1 96.81 237 ALA B CA 1
ATOM 4391 C C . ALA B 1 237 ? 16.266 3.73 1.997 1 96.81 237 ALA B C 1
ATOM 4393 O O . ALA B 1 237 ? 17.297 4.137 1.468 1 96.81 237 ALA B O 1
ATOM 4394 N N . PHE B 1 238 ? 15.156 3.709 1.356 1 98.06 238 PHE B N 1
ATOM 4395 C CA . PHE B 1 238 ? 15.055 4.086 -0.049 1 98.06 238 PHE B CA 1
ATOM 4396 C C . PHE B 1 238 ? 15.266 5.582 -0.224 1 98.06 238 PHE B C 1
ATOM 4398 O O . PHE B 1 238 ? 15.984 6.016 -1.126 1 98.06 238 PHE B O 1
ATOM 4405 N N . VAL B 1 239 ? 14.648 6.375 0.629 1 96.62 239 VAL B N 1
ATOM 4406 C CA . VAL B 1 239 ? 14.711 7.832 0.567 1 96.62 239 VAL B CA 1
ATOM 4407 C C . VAL B 1 239 ? 16.047 8.32 1.136 1 96.62 239 VAL B C 1
ATOM 4409 O O . VAL B 1 239 ? 16.531 9.391 0.774 1 96.62 239 VAL B O 1
ATOM 4412 N N . GLY B 1 240 ? 16.641 7.547 1.994 1 93.81 240 GLY B N 1
ATOM 4413 C CA . GLY B 1 240 ? 17.844 7.934 2.707 1 93.81 240 GLY B CA 1
ATOM 4414 C C . GLY B 1 240 ? 17.562 8.633 4.023 1 93.81 240 GLY B C 1
ATOM 4415 O O . GLY B 1 240 ? 18.281 9.555 4.41 1 93.81 240 GLY B O 1
ATOM 4416 N N . ALA B 1 241 ? 16.531 8.297 4.66 1 93 241 ALA B N 1
ATOM 4417 C CA . ALA B 1 241 ? 16.156 8.82 5.969 1 93 241 ALA B CA 1
ATOM 4418 C C . ALA B 1 241 ? 16.328 7.766 7.055 1 93 241 ALA B C 1
ATOM 4420 O O . ALA B 1 241 ? 16.688 6.621 6.766 1 93 241 ALA B O 1
ATOM 4421 N N . LYS B 1 242 ? 16.188 8.164 8.266 1 89.44 242 LYS B N 1
ATOM 4422 C CA . LYS B 1 242 ? 16.344 7.25 9.398 1 89.44 242 LYS B CA 1
ATOM 4423 C C . LYS B 1 242 ? 15.125 6.336 9.539 1 89.44 242 LYS B C 1
ATOM 4425 O O . LYS B 1 242 ? 14.031 6.672 9.078 1 89.44 242 LYS B O 1
ATOM 4430 N N . MET B 1 243 ? 15.359 5.164 10.156 1 91.25 243 MET B N 1
ATOM 4431 C CA . MET B 1 243 ? 14.297 4.18 10.336 1 91.25 243 MET B CA 1
ATOM 4432 C C . MET B 1 243 ? 14.281 3.643 11.766 1 91.25 243 MET B C 1
ATOM 4434 O O . MET B 1 243 ? 15.273 3.758 12.484 1 91.25 243 MET B O 1
ATOM 4438 N N . GLY B 1 244 ? 13.148 3.029 12.07 1 87.88 244 GLY B N 1
ATOM 4439 C CA . GLY B 1 244 ? 13.047 2.283 13.312 1 87.88 244 GLY B CA 1
ATOM 4440 C C . GLY B 1 244 ? 13.43 3.1 14.531 1 87.88 244 GLY B C 1
ATOM 4441 O O . GLY B 1 244 ? 12.945 4.219 14.711 1 87.88 244 GLY B O 1
ATOM 4442 N N . TYR B 1 245 ? 14.312 2.518 15.383 1 81.62 245 TYR B N 1
ATOM 4443 C CA . TYR B 1 245 ? 14.711 3.115 16.656 1 81.62 245 TYR B CA 1
ATOM 4444 C C . TYR B 1 245 ? 15.578 4.352 16.422 1 81.62 245 TYR B C 1
ATOM 4446 O O . TYR B 1 245 ? 15.781 5.152 17.344 1 81.62 245 TYR B O 1
ATOM 4454 N N . HIS B 1 246 ? 15.969 4.496 15.281 1 78.19 246 HIS B N 1
ATOM 4455 C CA . HIS B 1 246 ? 16.906 5.578 14.984 1 78.19 246 HIS B CA 1
ATOM 4456 C C . HIS B 1 246 ? 16.172 6.828 14.508 1 78.19 246 HIS B C 1
ATOM 4458 O O . HIS B 1 246 ? 16.766 7.898 14.391 1 78.19 246 HIS B O 1
ATOM 4464 N N . ALA B 1 247 ? 14.844 6.613 14.203 1 72 247 ALA B N 1
ATOM 4465 C CA . ALA B 1 247 ? 14.031 7.773 13.836 1 72 247 ALA B CA 1
ATOM 4466 C C . ALA B 1 247 ? 13.648 8.586 15.07 1 72 247 ALA B C 1
ATOM 4468 O O . ALA B 1 247 ? 12.812 8.156 15.867 1 72 247 ALA B O 1
ATOM 4469 N N . GLY B 1 248 ? 14.492 9.281 15.648 1 63.59 248 GLY B N 1
ATOM 4470 C CA . GLY B 1 248 ? 14.281 9.875 16.953 1 63.59 248 GLY B CA 1
ATOM 4471 C C . GLY B 1 248 ? 13.758 11.297 16.891 1 63.59 248 GLY B C 1
ATOM 4472 O O . GLY B 1 248 ? 13.086 11.766 17.812 1 63.59 248 GLY B O 1
ATOM 4473 N N . ASP B 1 249 ? 14.234 12.008 15.875 1 67 249 ASP B N 1
ATOM 4474 C CA . ASP B 1 249 ? 13.914 13.43 15.977 1 67 249 ASP B CA 1
ATOM 4475 C C . ASP B 1 249 ? 12.812 13.812 14.984 1 67 249 ASP B C 1
ATOM 4477 O O . ASP B 1 249 ? 12.578 13.102 14.008 1 67 249 ASP B O 1
ATOM 4481 N N . GLU B 1 250 ? 12.188 14.859 15.406 1 66.25 250 GLU B N 1
ATOM 4482 C CA . GLU B 1 250 ? 11.055 15.391 14.656 1 66.25 250 GLU B CA 1
ATOM 4483 C C . GLU B 1 250 ? 11.492 15.867 13.273 1 66.25 250 GLU B C 1
ATOM 4485 O O . GLU B 1 250 ? 10.656 16.062 12.383 1 66.25 250 GLU B O 1
ATOM 4490 N N . TYR B 1 251 ? 12.7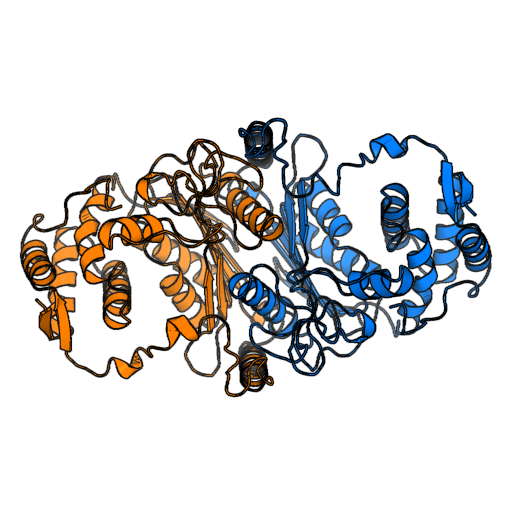5 15.781 13.086 1 67.81 251 TYR B N 1
ATOM 4491 C CA . TYR B 1 251 ? 13.195 16.422 11.852 1 67.81 251 TYR B CA 1
ATOM 4492 C C . TYR B 1 251 ? 13.875 15.398 10.938 1 67.81 251 TYR B C 1
ATOM 4494 O O . TYR B 1 251 ? 14.5 15.773 9.938 1 67.81 251 TYR B O 1
ATOM 4502 N N . ASP B 1 252 ? 13.68 14.219 11.203 1 78.44 252 ASP B N 1
ATOM 4503 C CA . ASP B 1 252 ? 14.344 13.195 10.391 1 78.44 252 ASP B CA 1
ATOM 4504 C C . ASP B 1 252 ? 13.32 12.344 9.648 1 78.44 252 ASP B C 1
ATOM 4506 O O . ASP B 1 252 ? 13.492 11.125 9.523 1 78.44 252 ASP B O 1
ATOM 4510 N N . LEU B 1 253 ? 12.367 13.047 9.148 1 87.62 253 LEU B N 1
ATOM 4511 C CA . LEU B 1 253 ? 11.32 12.289 8.469 1 87.62 253 LEU B CA 1
ATOM 4512 C C . LEU B 1 253 ? 11.672 12.078 7 1 87.62 253 LEU B C 1
ATOM 4514 O O . LEU B 1 253 ? 12.414 12.859 6.414 1 87.62 253 LEU B O 1
ATOM 4518 N N . GLY B 1 254 ? 11.227 11 6.461 1 93.69 254 GLY B N 1
ATOM 4519 C CA . GLY B 1 254 ? 11.281 10.703 5.039 1 93.69 254 GLY B CA 1
ATOM 4520 C C . GLY B 1 254 ? 9.914 10.609 4.398 1 93.69 254 GLY B C 1
ATOM 4521 O O . GLY B 1 254 ? 8.969 10.094 5 1 93.69 254 GLY B O 1
ATOM 4522 N N . TYR B 1 255 ? 9.812 11.234 3.205 1 96.06 255 TYR B N 1
ATOM 4523 C CA . TYR B 1 255 ? 8.57 11.227 2.436 1 96.06 255 TYR B CA 1
ATOM 4524 C C . TYR B 1 255 ? 8.812 10.734 1.015 1 96.06 255 TYR B C 1
ATOM 4526 O O . TYR B 1 255 ? 9.891 10.945 0.453 1 96.06 255 TYR B O 1
ATOM 4534 N N . LEU B 1 256 ? 7.859 10.07 0.54 1 98.19 256 LEU B N 1
ATOM 4535 C CA . LEU B 1 256 ? 7.828 9.703 -0.871 1 98.19 256 LEU B CA 1
ATOM 4536 C C . LEU B 1 256 ? 6.551 10.203 -1.536 1 98.19 256 LEU B C 1
ATOM 4538 O O . LEU B 1 256 ? 5.449 9.891 -1.078 1 98.19 256 LEU B O 1
ATOM 4542 N N . PHE B 1 257 ? 6.699 11.086 -2.525 1 98.56 257 PHE B N 1
ATOM 4543 C CA . PHE B 1 257 ? 5.602 11.586 -3.342 1 98.56 257 PHE B CA 1
ATOM 4544 C C . PHE B 1 257 ? 5.648 10.977 -4.738 1 98.56 257 PHE B C 1
ATOM 4546 O O . PHE B 1 257 ? 6.648 11.102 -5.445 1 98.56 257 PHE B O 1
ATOM 4553 N N . VAL B 1 258 ? 4.586 10.336 -5.121 1 98.88 258 VAL B N 1
ATOM 4554 C CA . VAL B 1 258 ? 4.512 9.742 -6.449 1 98.88 258 VAL B CA 1
ATOM 4555 C C . VAL B 1 258 ? 3.266 10.242 -7.176 1 98.88 258 VAL B C 1
ATOM 4557 O O . VAL B 1 258 ? 2.17 10.258 -6.605 1 98.88 258 VAL B O 1
ATOM 4560 N N . ALA B 1 259 ? 3.412 10.703 -8.336 1 98.88 259 ALA B N 1
ATOM 4561 C CA . ALA B 1 259 ? 2.326 11.094 -9.234 1 98.88 259 ALA B CA 1
ATOM 4562 C C . ALA B 1 259 ? 2.373 10.305 -10.531 1 98.88 259 ALA B C 1
ATOM 4564 O O . ALA B 1 259 ? 3.438 10.148 -11.133 1 98.88 259 ALA B O 1
ATOM 4565 N N . PHE B 1 260 ? 1.246 9.742 -10.945 1 98.81 260 PHE B N 1
ATOM 4566 C CA . PHE B 1 260 ? 1.12 8.992 -12.188 1 98.81 260 PHE B CA 1
ATOM 4567 C C . PHE B 1 260 ? 0.146 9.68 -13.141 1 98.81 260 PHE B C 1
ATOM 4569 O O . PHE B 1 260 ? -0.958 10.055 -12.742 1 98.81 260 PHE B O 1
ATOM 4576 N N . SER B 1 261 ? 0.553 9.758 -14.344 1 98.75 261 SER B N 1
ATOM 4577 C CA . SER B 1 261 ? -0.389 10.234 -15.352 1 98.75 261 SER B CA 1
ATOM 4578 C C . SER B 1 261 ? -1.235 9.086 -15.898 1 98.75 261 SER B C 1
ATOM 4580 O O . SER B 1 261 ? -0.701 8.07 -16.344 1 98.75 261 SER B O 1
ATOM 4582 N N . PRO B 1 262 ? -2.572 9.211 -15.875 1 98.38 262 PRO B N 1
ATOM 4583 C CA . PRO B 1 262 ? -3.398 8.188 -16.516 1 98.38 262 PRO B CA 1
ATOM 4584 C C . PRO B 1 262 ? -3.021 7.973 -17.984 1 98.38 262 PRO B C 1
ATOM 4586 O O . PRO B 1 262 ? -3.264 6.891 -18.531 1 98.38 262 PRO B O 1
ATOM 4589 N N . GLU B 1 263 ? -2.369 8.883 -18.562 1 97.94 263 GLU B N 1
ATOM 4590 C CA . GLU B 1 263 ? -2.012 8.828 -19.984 1 97.94 263 GLU B CA 1
ATOM 4591 C C . GLU B 1 263 ? -0.902 7.812 -20.234 1 97.94 263 GLU B C 1
ATOM 4593 O O . GLU B 1 263 ? -0.631 7.445 -21.375 1 97.94 263 GLU B O 1
ATOM 4598 N N . MET B 1 264 ? -0.288 7.371 -19.203 1 98.31 264 MET B N 1
ATOM 4599 C CA . MET B 1 264 ? 0.698 6.309 -19.359 1 98.31 264 MET B CA 1
ATOM 4600 C C . MET B 1 264 ? 0.083 5.102 -20.062 1 98.31 264 MET B C 1
ATOM 4602 O O . MET B 1 264 ? 0.7 4.508 -20.953 1 98.31 264 MET B O 1
ATOM 4606 N N . PHE B 1 265 ? -1.229 4.809 -19.672 1 98.12 265 PHE B N 1
ATOM 4607 C CA . PHE B 1 265 ? -1.752 3.523 -20.125 1 98.12 265 PHE B CA 1
ATOM 4608 C C . PHE B 1 265 ? -3.154 3.682 -20.703 1 98.12 265 PHE B C 1
ATOM 4610 O O . PHE B 1 265 ? -3.645 2.799 -21.406 1 98.12 265 PHE B O 1
ATOM 4617 N N . THR B 1 266 ? -3.777 4.734 -20.359 1 97.25 266 THR B N 1
ATOM 4618 C CA . THR B 1 266 ? -5.105 5.055 -20.875 1 97.25 266 THR B CA 1
ATOM 4619 C C . THR B 1 266 ? -5.219 6.543 -21.188 1 97.25 266 THR B C 1
ATOM 4621 O O . THR B 1 266 ? -4.27 7.156 -21.672 1 97.25 266 THR B O 1
ATOM 4624 N N . THR B 1 267 ? -6.375 7.176 -21.016 1 97.81 267 THR B N 1
ATOM 4625 C CA . THR B 1 267 ? -6.613 8.617 -21.078 1 97.81 267 THR B CA 1
ATOM 4626 C C . THR B 1 267 ? -7.23 9.109 -19.766 1 97.81 267 THR B C 1
ATOM 4628 O O . THR B 1 267 ? -7.855 8.336 -19.031 1 97.81 267 THR B O 1
ATOM 4631 N N . LEU B 1 268 ? -6.996 10.352 -19.484 1 97.75 268 LEU B N 1
ATOM 4632 C CA . LEU B 1 268 ? -7.59 10.93 -18.281 1 97.75 268 LEU B CA 1
ATOM 4633 C C . LEU B 1 268 ? -9.102 10.758 -18.281 1 97.75 268 LEU B C 1
ATOM 4635 O O . LEU B 1 268 ? -9.703 10.414 -17.266 1 97.75 268 LEU B O 1
ATOM 4639 N N . ASP B 1 269 ? -9.727 10.938 -19.406 1 97.81 269 ASP B N 1
ATOM 4640 C CA . ASP B 1 269 ? -11.18 10.836 -19.531 1 97.81 269 ASP B CA 1
ATOM 4641 C C . ASP B 1 269 ? -11.656 9.414 -19.25 1 97.81 269 ASP B C 1
ATOM 4643 O O . ASP B 1 269 ? -12.57 9.211 -18.438 1 97.81 269 ASP B O 1
ATOM 4647 N N . ALA B 1 270 ? -11.062 8.445 -19.906 1 97.75 270 ALA B N 1
ATOM 4648 C CA . ALA B 1 270 ? -11.43 7.047 -19.688 1 97.75 270 ALA B CA 1
ATOM 4649 C C . ALA B 1 270 ? -11.188 6.637 -18.234 1 97.75 270 ALA B C 1
ATOM 4651 O O . ALA B 1 270 ? -12.016 5.965 -17.625 1 97.75 270 ALA B O 1
ATOM 4652 N N . PHE B 1 271 ? -10.055 7.109 -17.734 1 98.12 271 PHE B N 1
ATOM 4653 C CA . PHE B 1 271 ? -9.688 6.785 -16.375 1 98.12 271 PHE B CA 1
ATOM 4654 C C . PHE B 1 271 ? -10.727 7.312 -15.383 1 98.12 271 PHE B C 1
ATOM 4656 O O . PHE B 1 271 ? -11.242 6.562 -14.555 1 98.12 271 PHE B O 1
ATOM 4663 N N . THR B 1 272 ? -11.078 8.547 -15.438 1 98.19 272 THR B N 1
ATOM 4664 C CA . THR B 1 272 ? -11.977 9.164 -14.477 1 98.19 272 THR B CA 1
ATOM 4665 C C . THR B 1 272 ? -13.391 8.602 -14.625 1 98.19 272 THR B C 1
ATOM 4667 O O . THR B 1 272 ? -14.125 8.492 -13.641 1 98.19 272 THR B O 1
ATOM 4670 N N . GLU B 1 273 ? -13.758 8.219 -15.836 1 97.44 273 GLU B N 1
ATOM 4671 C CA . GLU B 1 273 ? -15.055 7.566 -16.047 1 97.44 273 GLU B CA 1
ATOM 4672 C C . GLU B 1 273 ? -15.133 6.242 -15.297 1 97.44 273 GLU B C 1
ATOM 4674 O O . GLU B 1 273 ? -16.125 5.961 -14.633 1 97.44 273 GLU B O 1
ATOM 4679 N N . GLU B 1 274 ? -14.102 5.469 -15.445 1 96.75 274 GLU B N 1
ATOM 4680 C CA . GLU B 1 274 ? -14.055 4.172 -14.773 1 96.75 274 GLU B CA 1
ATOM 4681 C C . GLU B 1 274 ? -14.023 4.332 -13.258 1 96.75 274 GLU B C 1
ATOM 4683 O O . GLU B 1 274 ? -14.672 3.568 -12.531 1 96.75 274 GLU B O 1
ATOM 4688 N N . VAL B 1 275 ? -13.258 5.297 -12.789 1 97.5 275 VAL B N 1
ATOM 4689 C CA . VAL B 1 275 ? -13.133 5.539 -11.359 1 97.5 275 VAL B CA 1
ATOM 4690 C C . VAL B 1 275 ? -14.484 5.953 -10.781 1 97.5 275 VAL B C 1
ATOM 4692 O O . VAL B 1 275 ? -14.906 5.449 -9.742 1 97.5 275 VAL B O 1
ATOM 4695 N N . ASP B 1 276 ? -15.156 6.828 -11.461 1 97.44 276 ASP B N 1
ATOM 4696 C CA . ASP B 1 276 ? -16.484 7.258 -11.031 1 97.44 276 ASP B CA 1
ATOM 4697 C C . ASP B 1 276 ? -17.484 6.109 -11.117 1 97.44 276 ASP B C 1
ATOM 4699 O O . ASP B 1 276 ? -18.359 5.98 -10.25 1 97.44 276 ASP B O 1
ATOM 4703 N N . GLY B 1 277 ? -17.359 5.355 -12.156 1 96.81 277 GLY B N 1
ATOM 4704 C CA . GLY B 1 277 ? -18.219 4.191 -12.289 1 96.81 277 GLY B CA 1
ATOM 4705 C C . GLY B 1 277 ? -18.094 3.219 -11.141 1 96.81 277 GLY B C 1
ATOM 4706 O O . GLY B 1 277 ? -19.109 2.754 -10.594 1 96.81 277 GLY B O 1
ATOM 4707 N N . LEU B 1 278 ? -16.891 2.891 -10.758 1 96.81 278 LEU B N 1
ATOM 4708 C CA . LEU B 1 278 ? -16.672 1.992 -9.625 1 96.81 278 LEU B CA 1
ATOM 4709 C C . LEU B 1 278 ? -17.266 2.57 -8.344 1 96.81 278 LEU B C 1
ATOM 4711 O O . LEU B 1 278 ? -17.859 1.844 -7.555 1 96.81 278 LEU B O 1
ATOM 4715 N N . ALA B 1 279 ? -17 3.859 -8.117 1 96.81 279 ALA B N 1
ATOM 4716 C CA . ALA B 1 279 ? -17.562 4.527 -6.945 1 96.81 279 ALA B CA 1
ATOM 4717 C C . ALA B 1 279 ? -19.078 4.395 -6.918 1 96.81 279 ALA B C 1
ATOM 4719 O O . ALA B 1 279 ? -19.672 4.145 -5.863 1 96.81 279 ALA B O 1
ATOM 4720 N N . GLY B 1 280 ? -19.703 4.621 -8.039 1 96.25 280 GLY B N 1
ATOM 4721 C CA . GLY B 1 280 ? -21.141 4.422 -8.141 1 96.25 280 GLY B CA 1
ATOM 4722 C C . GLY B 1 280 ? -21.578 3.008 -7.805 1 96.25 280 GLY B C 1
ATOM 4723 O O . GLY B 1 280 ? -22.531 2.811 -7.055 1 96.25 280 GLY B O 1
ATOM 4724 N N . ASP B 1 281 ? -20.891 2.004 -8.375 1 96.62 281 ASP B N 1
ATOM 4725 C CA . ASP B 1 281 ? -21.172 0.603 -8.094 1 96.62 281 ASP B CA 1
ATOM 4726 C C . ASP B 1 281 ? -21.094 0.315 -6.598 1 96.62 281 ASP B C 1
ATOM 4728 O O . ASP B 1 281 ? -21.953 -0.379 -6.047 1 96.62 281 ASP B O 1
ATOM 4732 N N . VAL B 1 282 ? -20.109 0.842 -5.965 1 96.75 282 VAL B N 1
ATOM 4733 C CA . VAL B 1 282 ? -19.906 0.615 -4.539 1 96.75 282 VAL B CA 1
ATOM 4734 C C . VAL B 1 282 ? -21.062 1.222 -3.744 1 96.75 282 VAL B C 1
ATOM 4736 O O . VAL B 1 282 ? -21.609 0.581 -2.844 1 96.75 282 VAL B O 1
ATOM 4739 N N . ARG B 1 283 ? -21.406 2.441 -4.082 1 95.69 283 ARG B N 1
ATOM 4740 C CA . ARG B 1 283 ? -22.5 3.123 -3.383 1 95.69 283 ARG B CA 1
ATOM 4741 C C . ARG B 1 283 ? -23.812 2.367 -3.543 1 95.69 283 ARG B C 1
ATOM 4743 O O . ARG B 1 283 ? -24.688 2.441 -2.678 1 95.69 283 ARG B O 1
ATOM 4750 N N . ASN B 1 284 ? -23.891 1.595 -4.555 1 95.88 284 ASN B N 1
ATOM 4751 C CA . ASN B 1 284 ? -25.125 0.868 -4.844 1 95.88 284 ASN B CA 1
ATOM 4752 C C . ASN B 1 284 ? -25.047 -0.577 -4.359 1 95.88 284 ASN B C 1
ATOM 4754 O O . ASN B 1 284 ? -26 -1.334 -4.5 1 95.88 284 ASN B O 1
ATOM 4758 N N . CYS B 1 285 ? -23.922 -1.004 -3.9 1 96 285 CYS B N 1
ATOM 4759 C CA . CYS B 1 285 ? -23.797 -2.344 -3.338 1 96 285 CYS B CA 1
ATOM 4760 C C . CYS B 1 285 ? -24.781 -2.541 -2.182 1 96 285 CYS B C 1
ATOM 4762 O O . CYS B 1 285 ? -24.906 -1.674 -1.316 1 96 285 CYS B O 1
ATOM 4764 N N . PRO B 1 286 ? -25.547 -3.73 -2.182 1 95.75 286 PRO B N 1
ATOM 4765 C CA . PRO B 1 286 ? -26.422 -3.984 -1.025 1 95.75 286 PRO B CA 1
ATOM 4766 C C . PRO B 1 286 ? -25.656 -3.975 0.295 1 95.75 286 PRO B C 1
ATOM 4768 O O . PRO B 1 286 ? -24.578 -4.59 0.401 1 95.75 286 PRO B O 1
ATOM 4771 N N . PRO B 1 287 ? -26.172 -3.242 1.268 1 95.75 287 PRO B N 1
ATOM 4772 C CA . PRO B 1 287 ? -25.469 -3.17 2.553 1 95.75 287 PRO B CA 1
ATOM 4773 C C . PRO B 1 287 ? -25.609 -4.449 3.377 1 95.75 287 PRO B C 1
ATOM 4775 O O . PRO B 1 287 ? -26.625 -5.141 3.273 1 95.75 287 PRO B O 1
ATOM 4778 N N . MET B 1 288 ? -24.578 -4.703 4.152 1 93.69 288 MET B N 1
ATOM 4779 C CA . MET B 1 288 ? -24.594 -5.836 5.074 1 93.69 288 MET B CA 1
ATOM 4780 C C . MET B 1 288 ? -25.719 -5.695 6.094 1 93.69 288 MET B C 1
ATOM 4782 O O . MET B 1 288 ? -26.359 -6.684 6.457 1 93.69 288 MET B O 1
ATOM 4786 N N . LYS B 1 289 ? -25.891 -4.504 6.578 1 90.25 289 LYS B N 1
ATOM 4787 C CA . LYS B 1 289 ? -26.938 -4.219 7.559 1 90.25 289 LYS B CA 1
ATOM 4788 C C . LYS B 1 289 ? -28.156 -3.561 6.898 1 90.25 289 LYS B C 1
ATOM 4790 O O . LYS B 1 289 ? -28 -2.627 6.105 1 90.25 289 LYS B O 1
ATOM 4795 N N . PRO B 1 290 ? -29.312 -4.098 7.297 1 88.06 290 PRO B N 1
ATOM 4796 C CA . PRO B 1 290 ? -30.5 -3.443 6.754 1 88.06 290 PRO B CA 1
ATOM 4797 C C . PRO B 1 290 ? -30.547 -1.946 7.051 1 88.06 290 PRO B C 1
ATOM 4799 O O . PRO B 1 290 ? -30.281 -1.53 8.18 1 88.06 290 PRO B O 1
ATOM 4802 N N . GLY B 1 291 ? -30.797 -1.177 6.051 1 87.62 291 GLY B N 1
ATOM 4803 C CA . GLY B 1 291 ? -30.859 0.266 6.23 1 87.62 291 GLY B CA 1
ATOM 4804 C C . GLY B 1 291 ? -29.484 0.926 6.191 1 87.62 291 GLY B C 1
ATOM 4805 O O . GLY B 1 291 ? -29.375 2.145 6.344 1 87.62 291 GLY B O 1
ATOM 4806 N N . GLY B 1 292 ? -28.516 0.117 6.004 1 91.31 292 GLY B N 1
ATOM 4807 C CA . GLY B 1 292 ? -27.156 0.652 5.965 1 91.31 292 GLY B CA 1
ATOM 4808 C C . GLY B 1 292 ? -26.781 1.228 4.613 1 91.31 292 GLY B C 1
ATOM 4809 O O . GLY B 1 292 ? -27.641 1.394 3.742 1 91.31 292 GLY B O 1
ATOM 4810 N N . GLN B 1 293 ? -25.547 1.748 4.555 1 92.81 293 GLN B N 1
ATOM 4811 C CA . GLN B 1 293 ? -24.953 2.293 3.334 1 92.81 293 GLN B CA 1
ATOM 4812 C C . GLN B 1 293 ? -23.5 1.853 3.176 1 92.81 293 GLN B C 1
ATOM 4814 O O . GLN B 1 293 ? -22.797 1.673 4.168 1 92.81 293 GLN B O 1
ATOM 4819 N N . VAL B 1 294 ? -23.188 1.603 1.937 1 95.56 294 VAL B N 1
ATOM 4820 C CA . VAL B 1 294 ? -21.797 1.3 1.624 1 95.56 294 VAL B CA 1
ATOM 4821 C C . VAL B 1 294 ? -21.094 2.559 1.116 1 95.56 294 VAL B C 1
ATOM 4823 O O . VAL B 1 294 ? -21.625 3.262 0.249 1 95.56 294 VAL B O 1
ATOM 4826 N N . PHE B 1 295 ? -19.953 2.854 1.681 1 95.25 295 PHE B N 1
ATOM 4827 C CA . PHE B 1 295 ? -19.266 4.094 1.357 1 95.25 295 PHE B CA 1
ATOM 4828 C C . PHE B 1 295 ? -18 3.811 0.545 1 95.25 295 PHE B C 1
ATOM 4830 O O . PHE B 1 295 ? -17.328 2.799 0.761 1 95.25 295 PHE B O 1
ATOM 4837 N N . VAL B 1 296 ? -17.719 4.715 -0.378 1 95.88 296 VAL B N 1
ATOM 4838 C CA . VAL B 1 296 ? -16.391 4.758 -0.97 1 95.88 296 VAL B CA 1
ATOM 4839 C C . VAL B 1 296 ? -15.359 5.176 0.085 1 95.88 296 VAL B C 1
ATOM 4841 O O . VAL B 1 296 ? -15.641 6.047 0.914 1 95.88 296 VAL B O 1
ATOM 4844 N N . PRO B 1 297 ? -14.188 4.535 0.028 1 93.81 297 PRO B N 1
ATOM 4845 C CA . PRO B 1 297 ? -13.188 4.973 1.008 1 93.81 297 PRO B CA 1
ATOM 4846 C C . PRO B 1 297 ? -12.977 6.484 1.001 1 93.81 297 PRO B C 1
ATOM 4848 O O . PRO B 1 297 ? -12.945 7.102 -0.067 1 93.81 297 PRO B O 1
ATOM 4851 N N . GLY B 1 298 ? -12.836 7.086 2.176 1 87.38 298 GLY B N 1
ATOM 4852 C CA . GLY B 1 298 ? -12.609 8.516 2.307 1 87.38 298 GLY B CA 1
ATOM 4853 C C . GLY B 1 298 ? -13.891 9.32 2.428 1 87.38 298 GLY B C 1
ATOM 4854 O O . GLY B 1 298 ? -13.852 10.508 2.764 1 87.38 298 GLY B O 1
ATOM 4855 N N . GLU B 1 299 ? -15 8.805 2.092 1 84.69 299 GLU B N 1
ATOM 4856 C CA . GLU B 1 299 ? -16.25 9.555 2.064 1 84.69 299 GLU B CA 1
ATOM 4857 C C . GLU B 1 299 ? -16.781 9.812 3.475 1 84.69 299 GLU B C 1
ATOM 4859 O O . GLU B 1 299 ? -17.453 10.805 3.719 1 84.69 299 GLU B O 1
ATOM 4864 N N . ILE B 1 300 ? -16.562 8.945 4.391 1 66 300 ILE B N 1
ATOM 4865 C CA . ILE B 1 300 ? -17.078 9.203 5.727 1 66 300 ILE B CA 1
ATOM 4866 C C . ILE B 1 300 ? -16.344 10.383 6.348 1 66 300 ILE B C 1
ATOM 4868 O O . ILE B 1 300 ? -16.969 11.258 6.961 1 66 300 ILE B O 1
ATOM 4872 N N . PHE B 1 301 ? -15.172 10.43 6.227 1 57 301 PHE B N 1
ATOM 4873 C CA . PHE B 1 301 ? -14.414 11.516 6.84 1 57 301 PHE B CA 1
ATOM 4874 C C . PHE B 1 301 ? -14.477 12.773 5.984 1 57 301 PHE B C 1
ATOM 4876 O O . PHE B 1 301 ? -14.352 13.891 6.5 1 57 301 PHE B O 1
ATOM 4883 N N . GLY B 1 302 ? -14.703 12.648 4.609 1 50.03 302 GLY B N 1
ATOM 4884 C CA . GLY B 1 302 ? -14.75 13.789 3.711 1 50.03 302 GLY B CA 1
ATOM 4885 C C . GLY B 1 302 ? -16.109 14.477 3.686 1 50.03 302 GLY B C 1
ATOM 4886 O O . GLY B 1 302 ? -16.328 15.398 2.893 1 50.03 302 GLY B O 1
ATOM 4887 N N . SER B 1 303 ? -17.047 13.812 4.188 1 42.97 303 SER B N 1
ATOM 4888 C CA . SER B 1 303 ? -18.406 14.258 3.895 1 42.97 303 SER B CA 1
ATOM 4889 C C . SER B 1 303 ? -18.641 15.672 4.414 1 42.97 303 SER B C 1
ATOM 4891 O O . SER B 1 303 ? -19.734 16.219 4.234 1 42.97 303 SER B O 1
ATOM 4893 N N . ARG B 1 304 ? -17.875 16.156 5.27 1 43.12 304 ARG B N 1
ATOM 4894 C CA . ARG B 1 304 ? -18.453 17.484 5.367 1 43.12 304 ARG B CA 1
ATOM 4895 C C . ARG B 1 304 ? -18 18.359 4.207 1 43.12 304 ARG B C 1
ATOM 4897 O O . ARG B 1 304 ? -16.812 18.688 4.094 1 43.12 304 ARG B O 1
ATOM 4904 N N . PRO B 1 305 ? -18.688 18.219 3.057 1 40.22 305 PRO B N 1
ATOM 4905 C CA . PRO B 1 305 ? -18.312 19.016 1.896 1 40.22 305 PRO B CA 1
ATOM 4906 C C . PRO B 1 305 ? -17.891 20.438 2.271 1 40.22 305 PRO B C 1
ATOM 4908 O O . PRO B 1 305 ? -18.5 21.047 3.162 1 40.22 305 PRO B O 1
ATOM 4911 N N . VAL B 1 306 ? -16.688 20.734 1.883 1 39.91 306 VAL B N 1
ATOM 4912 C CA . VAL B 1 306 ? -16.266 22.125 1.916 1 39.91 306 VAL B CA 1
ATOM 4913 C C . VAL B 1 306 ? -17.422 23.031 1.509 1 39.91 306 VAL B C 1
ATOM 4915 O O . VAL B 1 306 ? -17.484 24.203 1.917 1 39.91 306 VAL B O 1
ATOM 4918 N N . SER B 1 307 ? -18.078 22.453 0.61 1 40.16 307 SER B N 1
ATOM 4919 C CA . SER B 1 307 ? -19.109 23.312 0.048 1 40.16 307 SER B CA 1
ATOM 4920 C C . SER B 1 307 ? -20.078 23.797 1.126 1 40.16 307 SER B C 1
ATOM 4922 O O . SER B 1 307 ? -20.875 24.719 0.896 1 40.16 307 SER B O 1
ATOM 4924 N N . GLN B 1 308 ? -20.125 22.938 1.992 1 42.41 308 GLN B N 1
ATOM 4925 C CA . GLN B 1 308 ? -21 23.531 3.008 1 42.41 308 GLN B CA 1
ATOM 4926 C C . GLN B 1 308 ? -20.25 24.578 3.828 1 42.41 308 GLN B C 1
ATOM 4928 O O . GLN B 1 308 ? -20.672 24.938 4.93 1 42.41 308 GLN B O 1
ATOM 4933 N N . MET B 1 309 ? -19.062 24.719 3.338 1 48.94 309 MET B N 1
ATOM 4934 C CA . MET B 1 309 ? -18.422 25.875 3.979 1 48.94 309 MET B CA 1
ATOM 4935 C C . MET B 1 309 ? -19.203 27.156 3.686 1 48.94 309 MET B C 1
ATOM 4937 O O . MET B 1 309 ? -18.75 27.984 2.893 1 48.94 309 MET B O 1
ATOM 4941 N N . PRO B 1 310 ? -20.344 26.969 3.422 1 50.69 310 PRO B N 1
ATOM 4942 C CA . PRO B 1 310 ? -21.031 28.188 2.988 1 50.69 310 PRO B CA 1
ATOM 4943 C C . PRO B 1 310 ? -20.75 29.375 3.893 1 50.69 310 PRO B C 1
ATOM 4945 O O . PRO B 1 310 ? -20.953 30.531 3.488 1 50.69 310 PRO B O 1
ATOM 4948 N N . SER B 1 311 ? -20.469 29.172 5.129 1 61.94 311 SER B N 1
ATOM 4949 C CA . SER B 1 311 ? -20.641 30.359 5.953 1 61.94 311 SER B CA 1
ATOM 4950 C C . SER B 1 311 ? -19.406 31.25 5.91 1 61.94 311 SER B C 1
ATOM 4952 O O . SER B 1 311 ? -18.281 30.766 5.797 1 61.94 311 SER B O 1
ATOM 4954 N N . HIS B 1 312 ? -19.562 32.469 5.566 1 82.19 312 HIS B N 1
ATOM 4955 C CA . HIS B 1 312 ? -18.547 33.531 5.586 1 82.19 312 HIS B CA 1
ATOM 4956 C C . HIS B 1 312 ? -17.953 33.688 6.98 1 82.19 312 HIS B C 1
ATOM 4958 O O . HIS B 1 312 ? -17.078 34.531 7.195 1 82.19 312 HIS B O 1
ATOM 4964 N N . GLU B 1 313 ? -18.422 32.781 7.844 1 87.81 313 GLU B N 1
ATOM 4965 C CA . GLU B 1 313 ? -17.922 32.875 9.219 1 87.81 313 GLU B CA 1
ATOM 4966 C C . GLU B 1 313 ? -17.625 31.5 9.797 1 87.81 313 GLU B C 1
ATOM 4968 O O . GLU B 1 313 ? -18.125 30.484 9.289 1 87.81 313 GLU B O 1
ATOM 4973 N N . ALA B 1 314 ? -16.719 31.438 10.734 1 88.31 314 ALA B N 1
ATOM 4974 C CA . ALA B 1 314 ? -16.375 30.219 11.461 1 88.31 314 ALA B CA 1
ATOM 4975 C C . ALA B 1 314 ? -16.422 30.453 12.969 1 88.31 314 ALA B C 1
ATOM 4977 O O . ALA B 1 314 ? -16.125 31.547 13.438 1 88.31 314 ALA B O 1
ATOM 4978 N N . GLU B 1 315 ? -16.875 29.531 13.68 1 88.69 315 GLU B N 1
ATOM 4979 C CA . GLU B 1 315 ? -16.734 29.531 15.133 1 88.69 315 GLU B CA 1
ATOM 4980 C C . GLU B 1 315 ? -15.359 29.047 15.555 1 88.69 315 GLU B C 1
ATOM 4982 O O . GLU B 1 315 ? -14.93 27.953 15.172 1 88.69 315 GLU B O 1
ATOM 4987 N N . VAL B 1 316 ? -14.625 29.891 16.25 1 90.56 316 VAL B N 1
ATOM 4988 C CA . VAL B 1 316 ? -13.273 29.578 16.703 1 90.56 316 VAL B CA 1
ATOM 4989 C C . VAL B 1 316 ? -13.195 29.703 18.219 1 90.56 316 VAL B C 1
ATOM 4991 O O . VAL B 1 316 ? -13.891 30.531 18.812 1 90.56 316 VAL B O 1
ATOM 4994 N N . GLU B 1 317 ? -12.43 28.828 18.844 1 89.75 317 GLU B N 1
ATOM 4995 C CA . GLU B 1 317 ? -12.195 28.969 20.281 1 89.75 317 GLU B CA 1
ATOM 4996 C C . GLU B 1 317 ? -11.602 30.344 20.594 1 89.75 317 GLU B C 1
ATOM 4998 O O . GLU B 1 317 ? -10.672 30.797 19.922 1 89.75 317 GLU B O 1
ATOM 5003 N N . GLU B 1 318 ? -12.062 30.922 21.703 1 93.38 318 GLU B N 1
ATOM 5004 C CA . GLU B 1 318 ? -11.68 32.281 22.031 1 93.38 318 GLU B CA 1
ATOM 5005 C C . GLU B 1 318 ? -10.172 32.375 22.266 1 93.38 318 GLU B C 1
ATOM 5007 O O . GLU B 1 318 ? -9.531 33.344 21.812 1 93.38 318 GLU B O 1
ATOM 5012 N N . ASP B 1 319 ? -9.664 31.438 22.969 1 92.19 319 ASP B N 1
ATOM 5013 C CA . ASP B 1 319 ? -8.234 31.469 23.25 1 92.19 319 ASP B CA 1
ATOM 5014 C C . ASP B 1 319 ? -7.41 31.344 21.969 1 92.19 319 ASP B C 1
ATOM 5016 O O . ASP B 1 319 ? -6.395 32.031 21.812 1 92.19 319 ASP B O 1
ATOM 5020 N N . VAL B 1 320 ? -7.824 30.531 21.109 1 92.5 320 VAL B N 1
ATOM 5021 C CA . VAL B 1 320 ? -7.145 30.328 19.828 1 92.5 320 VAL B CA 1
ATOM 5022 C C . VAL B 1 320 ? -7.18 31.625 19.016 1 92.5 320 VAL B C 1
ATOM 5024 O O . VAL B 1 320 ? -6.164 32.031 18.453 1 92.5 320 VAL B O 1
ATOM 5027 N N . TYR B 1 321 ? -8.328 32.188 19 1 94.31 321 TYR B N 1
ATOM 5028 C CA . TYR B 1 321 ? -8.5 33.438 18.266 1 94.31 321 TYR B CA 1
ATOM 5029 C C . TYR B 1 321 ? -7.613 34.531 18.828 1 94.31 321 TYR B C 1
ATOM 5031 O O . TYR B 1 321 ? -6.961 35.281 18.078 1 94.31 321 TYR B O 1
ATOM 5039 N N . ARG B 1 322 ? -7.59 34.656 20.109 1 95.38 322 ARG B N 1
ATOM 5040 C CA . ARG B 1 322 ? -6.762 35.656 20.781 1 95.38 322 ARG B CA 1
ATOM 5041 C C . ARG B 1 322 ? -5.285 35.438 20.469 1 95.38 322 ARG B C 1
ATOM 5043 O O . ARG B 1 322 ? -4.57 36.406 20.141 1 95.38 322 ARG B O 1
ATOM 5050 N N . ARG B 1 323 ? -4.836 34.281 20.5 1 94.75 323 ARG B N 1
ATOM 5051 C CA . ARG B 1 323 ? -3.438 33.938 20.234 1 94.75 323 ARG B CA 1
ATOM 5052 C C . ARG B 1 323 ? -3.076 34.188 18.781 1 94.75 323 ARG B C 1
ATOM 5054 O O . ARG B 1 323 ? -1.969 34.656 18.469 1 94.75 323 ARG B O 1
ATOM 5061 N N . LEU B 1 324 ? -3.982 33.875 17.938 1 95.75 324 LEU B N 1
ATOM 5062 C CA . LEU B 1 324 ? -3.764 34.125 16.516 1 95.75 324 LEU B CA 1
ATOM 5063 C C . LEU B 1 324 ? -3.572 35.625 16.266 1 95.75 324 LEU B C 1
ATOM 5065 O O . LEU B 1 324 ? -2.721 36 15.461 1 95.75 324 LEU B O 1
ATOM 5069 N N . LYS B 1 325 ? -4.348 36.406 16.953 1 96.56 325 LYS B N 1
ATOM 5070 C CA . LYS B 1 325 ? -4.211 37.875 16.828 1 96.56 325 LYS B CA 1
ATOM 5071 C C . LYS B 1 325 ? -2.832 38.312 17.297 1 96.56 325 LYS B C 1
ATOM 5073 O O . LYS B 1 325 ? -2.197 39.156 16.656 1 96.56 325 LYS B O 1
ATOM 5078 N N . ILE B 1 326 ? -2.393 37.75 18.375 1 96.25 326 ILE B N 1
ATOM 5079 C CA . ILE B 1 326 ? -1.077 38.094 18.906 1 96.25 326 ILE B CA 1
ATOM 5080 C C . ILE B 1 326 ? 0.005 37.656 17.922 1 96.25 326 ILE B C 1
ATOM 5082 O O . ILE B 1 326 ? 0.91 38.438 17.594 1 96.25 326 ILE B O 1
ATOM 5086 N N . MET B 1 327 ? -0.15 36.469 17.375 1 95.19 327 MET B N 1
ATOM 5087 C CA . MET B 1 327 ? 0.827 35.906 16.453 1 95.19 327 MET B CA 1
ATOM 5088 C C . MET B 1 327 ? 0.907 36.719 15.164 1 95.19 327 MET B C 1
ATOM 5090 O O . MET B 1 327 ? 1.939 36.719 14.484 1 95.19 327 MET B O 1
ATOM 5094 N N . SER B 1 328 ? -0.176 37.406 14.82 1 96 328 SER B N 1
ATOM 5095 C CA . SER B 1 328 ? -0.248 38.156 13.562 1 96 328 SER B CA 1
ATOM 5096 C C . SER B 1 328 ? 0.519 39.469 13.656 1 96 328 SER B C 1
ATOM 5098 O O . SER B 1 328 ? 0.806 40.094 12.633 1 96 328 SER B O 1
ATOM 5100 N N . VAL B 1 329 ? 0.913 39.875 14.883 1 95.94 329 VAL B N 1
ATOM 5101 C CA . VAL B 1 329 ? 1.547 41.188 15 1 95.94 329 VAL B CA 1
ATOM 5102 C C . VAL B 1 329 ? 2.898 41.031 15.695 1 95.94 329 VAL B C 1
ATOM 5104 O O . VAL B 1 329 ? 3.639 42.031 15.836 1 95.94 329 VAL B O 1
ATOM 5107 N N . SER B 1 330 ? 3.248 39.875 16.203 1 93.56 330 SER B N 1
ATOM 5108 C CA . SER B 1 330 ? 4.531 39.625 16.859 1 93.56 330 SER B CA 1
ATOM 5109 C C . SER B 1 330 ? 4.949 38.156 16.734 1 93.56 330 SER B C 1
ATOM 5111 O O . SER B 1 330 ? 4.16 37.312 16.297 1 93.56 330 SER B O 1
ATOM 5113 N N . LEU B 1 331 ? 6.156 37.875 17.078 1 90.69 331 LEU B N 1
ATOM 5114 C CA . LEU B 1 331 ? 6.66 36.5 17.031 1 90.69 331 LEU B CA 1
ATOM 5115 C C . LEU B 1 331 ? 6.23 35.719 18.266 1 90.69 331 LEU B C 1
ATOM 5117 O O . LEU B 1 331 ? 6.633 34.594 18.453 1 90.69 331 LEU B O 1
ATOM 5121 N N . GLU B 1 332 ? 5.402 36.344 19.016 1 86.69 332 GLU B N 1
ATOM 5122 C CA . GLU B 1 332 ? 4.836 35.688 20.203 1 86.69 332 GLU B CA 1
ATOM 5123 C C . GLU B 1 332 ? 3.418 35.188 19.938 1 86.69 332 GLU B C 1
ATOM 5125 O O . GLU B 1 332 ? 2.887 35.375 18.844 1 86.69 332 GLU B O 1
ATOM 5130 N N . GLY B 1 333 ? 2.848 34.438 20.859 1 85.19 333 GLY B N 1
ATOM 5131 C CA . GLY B 1 333 ? 1.446 34.062 20.766 1 85.19 333 GLY B CA 1
ATOM 5132 C C . GLY B 1 333 ? 1.246 32.594 20.438 1 85.19 333 GLY B C 1
ATOM 5133 O O . GLY B 1 333 ? 0.171 32.062 20.688 1 85.19 333 GLY B O 1
ATOM 5134 N N . GLY B 1 334 ? 2.191 32.062 19.797 1 83.38 334 GLY B N 1
ATOM 5135 C CA . GLY B 1 334 ? 2.061 30.656 19.484 1 83.38 334 GLY B CA 1
ATOM 5136 C C . GLY B 1 334 ? 2.129 29.766 20.719 1 83.38 334 GLY B C 1
ATOM 5137 O O . GLY B 1 334 ? 2.268 30.266 21.828 1 83.38 334 GLY B O 1
ATOM 5138 N N . TYR B 1 335 ? 1.629 28.578 20.531 1 77.44 335 TYR B N 1
ATOM 5139 C CA . TYR B 1 335 ? 1.755 27.609 21.609 1 77.44 335 TYR B CA 1
ATOM 5140 C C . TYR B 1 335 ? 3.201 27.156 21.766 1 77.44 335 TYR B C 1
ATOM 5142 O O . TYR B 1 335 ? 3.922 27 20.781 1 77.44 335 TYR B O 1
ATOM 5150 N N . GLU B 1 336 ? 3.723 27.219 23.047 1 62.19 336 GLU B N 1
ATOM 5151 C CA . GLU B 1 336 ? 5.047 26.672 23.312 1 62.19 336 GLU B CA 1
ATOM 5152 C C . GLU B 1 336 ? 5.07 25.156 23.078 1 62.19 336 GLU B C 1
ATOM 5154 O O . GLU B 1 336 ? 4.039 24.5 23.188 1 62.19 336 GLU B O 1
ATOM 5159 N N . ASN B 1 337 ? 6.094 24.656 22.312 1 54.16 337 ASN B N 1
ATOM 5160 C CA . ASN B 1 337 ? 6.293 23.219 22.094 1 54.16 337 ASN B CA 1
ATOM 5161 C C . ASN B 1 337 ? 5.949 22.406 23.328 1 54.16 337 ASN B C 1
ATOM 5163 O O . ASN B 1 337 ? 6.672 22.453 24.328 1 54.16 337 ASN B O 1
ATOM 5167 N N . ASN B 1 338 ? 4.895 22.484 23.812 1 47.34 338 ASN B N 1
ATOM 5168 C CA . ASN B 1 338 ? 4.68 21.562 24.922 1 47.34 338 ASN B CA 1
ATOM 5169 C C . ASN B 1 338 ? 4.703 20.109 24.453 1 47.34 338 ASN B C 1
ATOM 5171 O O . ASN B 1 338 ? 3.924 19.719 23.578 1 47.34 338 ASN B O 1
ATOM 5175 N N . LYS B 1 339 ? 5.945 19.406 24.625 1 46.56 339 LYS B N 1
ATOM 5176 C CA . LYS B 1 339 ? 6.211 18 24.328 1 46.56 339 LYS B CA 1
ATOM 5177 C C . LYS B 1 339 ? 4.949 17.156 24.469 1 46.56 339 LYS B C 1
ATOM 5179 O O . LYS B 1 339 ? 4.832 16.094 23.859 1 46.56 339 LYS B O 1
ATOM 5184 N N . LYS B 1 340 ? 4.262 17.438 25.484 1 42.84 340 LYS B N 1
ATOM 5185 C CA . LYS B 1 340 ? 3.131 16.578 25.844 1 42.84 340 LYS B CA 1
ATOM 5186 C C . LYS B 1 340 ? 2.018 16.672 24.797 1 42.84 340 LYS B C 1
ATOM 5188 O O . LYS B 1 340 ? 1.081 15.875 24.812 1 42.84 340 LYS B O 1
ATOM 5193 N N . LEU B 1 341 ? 2.029 17.672 24.078 1 43.22 341 LEU B N 1
ATOM 5194 C CA . LEU B 1 341 ? 0.922 17.906 23.156 1 43.22 341 LEU B CA 1
ATOM 5195 C C . LEU B 1 341 ? 1.305 17.531 21.734 1 43.22 341 LEU B C 1
ATOM 5197 O O . LEU B 1 341 ? 0.471 17.578 20.828 1 43.22 341 LEU B O 1
ATOM 5201 N N . ASN B 1 342 ? 2.582 17.422 21.453 1 42.5 342 ASN B N 1
ATOM 5202 C CA . ASN B 1 342 ? 2.969 17.094 20.094 1 42.5 342 ASN B CA 1
ATOM 5203 C C . ASN B 1 342 ? 3.115 15.586 19.891 1 42.5 342 ASN B C 1
ATOM 5205 O O . ASN B 1 342 ? 3.676 14.898 20.75 1 42.5 342 ASN B O 1
#

Foldseek 3Di:
DWDKFFLVVLLLLQQLLVVQVVDDDPLSVLQQCQQCVCQLLPVPLLHLQVSLCVVVQCVQVPDCKDFPDDDQQETEIECNSEAPSRQLLVQLVQQLVNCVVRQKHKYKYWQYFDDRFCQSSQFVLVLSLWKKKKWKQQFAFAEAAQVGQATWTHQTKIKIWHHAPVSGIDIFIGGQAPDHLVQLVVCVVVVHFADWQFFAFNVRHTGRNSVRGRHGYGPPGNVSSVVRVVSQCCFDVVSPFDGTNRRHDSRGMMMMIMIGHPVVPHHSVVRNVVVVVVQVVQQPPDDPDVVDTGHDRPCVSCPVPCVVVPDSIGIDDPLSVVLSNVSSVDVGSRDDPPVSSD/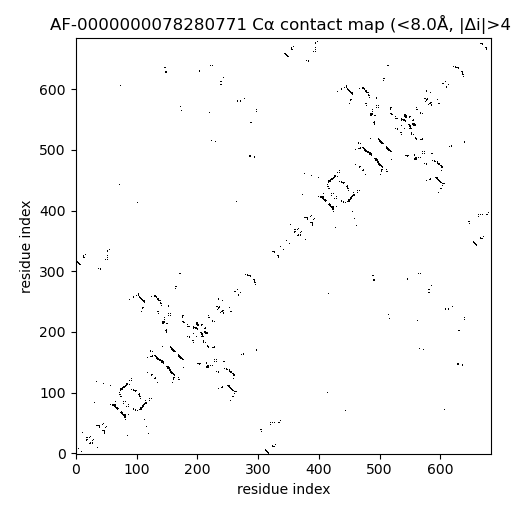DWDKDFLVVLLLLQQLLVVQVVDDDPLSVLQQCQQCVCQLLPVPLLHLQVSLCQVVQCVQVPDCKDFPDDDQQETEIECNSEAPSRQLLVQLVQQLVSCVVRQKHKYKYWQYFDDRFPQSSQFVLVLSLWKKKKWKQQFAFAEAAFVGQATWTHQTKIKIWHHAPVSGIDIFIGGQAPDHLVQLVVCVVVVHFADWQFFAFNVRHTGRNSVRGRHGYGPPGNVSSVVRVVSQCCFDVVSPFDGTNRRHDSRGMMMMIMIGHPVVPHHSVVRNVVVVVVQVVQQPPDDPDVVDTGHDRPCVSCPVDCVVVPDSIGIDDPLSVVLSNVSSVDVGSRDDPPVSSD